Protein AF-A0A937VCV3-F1 (afdb_monomer_lite)

Radius of gyration: 31.79 Å; chains: 1; bounding box: 77×81×86 Å

Sequence (675 aa):
MLLLICLLQTALIYFHHFSPFERESNLRAVLWGARPAPRYWAVVVLDLCTGLLLALLVLGRWPQVPGVAPLARLAWTMPAWVVAALLAATAHHWLNEAIIRFPRYDLIAKRALLSLAVGAVAVAATLFALALAATANPGTAFTMWAKALPTLLVPALLLALAVFVLRALAFFLRLLPLVGDFGHAAASTLLLVWLLERYGRLLGQTAGGLVWPAGSGLQVLTIGVGALALLALGLAWRLPGAEKHADAVEPPPLVVGEPEAVAPVITITEAGASMTSGQVQVEVRRSPFTVVAKNSQGDVLWQLAENGLRQDILLQKIIAIPFLYTGNTMKFKWRAWSQPISPVTGIEVDGDALVVTLRNVTLRLSFHAPDILRLQVCHSSLIPRSSSLVFLAPADAHYLGFGQRFNKVDQRGEEIYCFVEEGGVGYAGLRPILKHVFGERGSFPNGEQCTGFPVPFCLISREHGPTTGLFWNTYQPSWVKLPPPATRNTEHKPCSMLHVPRFTFHVSGRARPPVSGRFTFHVSRLTVLDNHLDLYLCTGPTALAAIRQYTALTGRPNVPPPWVLLPWKTRTGPVTEDDVREDMQKFRELQIPLAHVGVEHWQEIRGSYEFSPRWYPHIDDVVAQARANGYRITIWHFPYMNAGAATHRQGVQRGYFLRNRLGLPYQQRIFHGIA

pLDDT: mean 81.31, std 17.09, range [20.48, 98.06]

Structure (mmCIF, N/CA/C/O backbone):
data_AF-A0A937VCV3-F1
#
_entry.id   AF-A0A937VCV3-F1
#
loop_
_atom_site.group_PDB
_atom_site.id
_atom_site.type_symbol
_atom_site.label_atom_id
_atom_site.label_alt_id
_atom_site.label_comp_id
_atom_site.label_asym_id
_atom_site.label_entity_id
_atom_site.label_seq_id
_atom_site.pdbx_PDB_ins_code
_atom_site.Cartn_x
_atom_site.Cartn_y
_atom_site.Cartn_z
_atom_site.occupancy
_atom_site.B_iso_or_equiv
_atom_site.auth_seq_id
_atom_site.auth_comp_id
_atom_site.auth_asym_id
_atom_site.auth_atom_id
_atom_site.pdbx_PDB_model_num
ATOM 1 N N . MET A 1 1 ? 21.046 29.595 -12.233 1.00 83.69 1 MET A N 1
ATOM 2 C CA . MET A 1 1 ? 20.775 28.469 -13.160 1.00 83.69 1 MET A CA 1
ATOM 3 C C . MET A 1 1 ? 20.783 27.114 -12.462 1.00 83.69 1 MET A C 1
ATOM 5 O O . MET A 1 1 ? 19.730 26.502 -12.420 1.00 83.69 1 MET A O 1
ATOM 9 N N . LEU A 1 2 ? 21.899 26.656 -11.876 1.00 87.06 2 LEU A N 1
ATOM 10 C CA . LEU A 1 2 ? 21.956 25.348 -11.199 1.00 87.06 2 LEU A CA 1
ATOM 11 C C . LEU A 1 2 ? 20.840 25.162 -10.151 1.00 87.06 2 LEU A C 1
ATOM 13 O O . LEU A 1 2 ? 20.125 24.172 -10.203 1.00 87.06 2 LEU A O 1
ATOM 17 N N . LEU A 1 3 ? 20.639 26.147 -9.264 1.00 89.25 3 LEU A N 1
ATOM 18 C CA . LEU A 1 3 ? 19.559 26.115 -8.268 1.00 89.25 3 LEU A CA 1
ATOM 19 C C . LEU A 1 3 ? 18.172 25.937 -8.907 1.00 89.25 3 LEU A C 1
ATOM 21 O O . LEU A 1 3 ? 17.387 25.121 -8.438 1.00 89.25 3 LEU A O 1
ATOM 25 N N . LEU A 1 4 ? 17.895 26.659 -10.000 1.00 91.06 4 LEU A N 1
ATOM 26 C CA . LEU A 1 4 ? 16.641 26.533 -10.745 1.00 91.06 4 LEU A CA 1
ATOM 27 C C . LEU A 1 4 ? 16.476 25.110 -11.292 1.00 91.06 4 LEU A C 1
ATOM 29 O O . LEU A 1 4 ? 15.433 24.511 -11.081 1.00 91.06 4 LEU A O 1
ATOM 33 N N . ILE A 1 5 ? 17.509 24.534 -11.916 1.00 91.69 5 ILE A N 1
ATOM 34 C CA . ILE A 1 5 ? 17.468 23.151 -12.425 1.00 91.69 5 ILE A CA 1
ATOM 35 C C . ILE A 1 5 ? 17.162 22.162 -11.293 1.00 91.69 5 ILE A C 1
ATOM 37 O O . ILE A 1 5 ? 16.299 21.305 -11.460 1.00 91.69 5 ILE A O 1
ATOM 41 N N . CYS A 1 6 ? 17.808 22.303 -10.131 1.00 91.62 6 CYS A N 1
ATOM 42 C CA . CYS A 1 6 ? 17.544 21.446 -8.974 1.00 91.62 6 CYS A CA 1
ATOM 43 C C . CYS A 1 6 ? 16.093 21.575 -8.480 1.00 91.62 6 CYS A C 1
ATOM 45 O O . CYS A 1 6 ? 15.458 20.565 -8.178 1.00 91.62 6 CYS A O 1
ATOM 47 N N . LEU A 1 7 ? 15.539 22.792 -8.435 1.00 92.06 7 LEU A N 1
ATOM 48 C CA . LEU A 1 7 ? 14.139 23.028 -8.061 1.00 92.06 7 LEU A CA 1
ATOM 49 C C . LEU A 1 7 ? 13.162 22.412 -9.073 1.00 92.06 7 LEU A C 1
ATOM 51 O O . LEU A 1 7 ? 12.222 21.726 -8.674 1.00 92.06 7 LEU A O 1
ATOM 55 N N . LEU A 1 8 ? 13.403 22.592 -10.374 1.00 92.81 8 LEU A N 1
ATOM 56 C CA . LEU A 1 8 ? 12.559 22.024 -11.431 1.00 92.81 8 LEU A CA 1
ATOM 57 C C . LEU A 1 8 ? 12.625 20.492 -11.434 1.00 92.81 8 LEU A C 1
ATOM 59 O O . LEU A 1 8 ? 11.592 19.832 -11.512 1.00 92.81 8 LEU A O 1
ATOM 63 N N . GLN A 1 9 ? 13.812 19.907 -11.255 1.00 90.12 9 GLN A N 1
ATOM 64 C CA . GLN A 1 9 ? 13.948 18.463 -11.064 1.00 90.12 9 GLN A CA 1
ATOM 65 C C . GLN A 1 9 ? 13.219 17.978 -9.810 1.00 90.12 9 GLN A C 1
ATOM 67 O O . GLN A 1 9 ? 12.584 16.932 -9.861 1.00 90.12 9 GLN A O 1
ATOM 72 N N . THR A 1 10 ? 13.243 18.741 -8.714 1.00 90.94 10 THR A N 1
ATOM 73 C CA . THR A 1 10 ? 12.471 18.417 -7.501 1.00 90.94 10 THR A CA 1
ATOM 74 C C . THR A 1 10 ? 10.971 18.376 -7.790 1.00 90.94 10 THR A C 1
ATOM 76 O O . THR A 1 10 ? 10.288 17.438 -7.382 1.00 90.94 10 THR A O 1
ATOM 79 N N . ALA A 1 11 ? 10.459 19.335 -8.564 1.00 90.94 11 ALA A N 1
ATOM 80 C CA . ALA A 1 11 ? 9.071 19.314 -9.018 1.00 90.94 11 ALA A CA 1
ATOM 81 C C . ALA A 1 11 ? 8.780 18.106 -9.929 1.00 90.94 11 ALA A C 1
ATOM 83 O O . ALA A 1 11 ? 7.760 17.438 -9.773 1.00 90.94 11 ALA A O 1
ATOM 84 N N . LEU A 1 12 ? 9.693 17.754 -10.836 1.00 89.50 12 LEU A N 1
ATOM 85 C CA . LEU A 1 12 ? 9.552 16.565 -11.684 1.00 89.50 12 LEU A CA 1
ATOM 86 C C . LEU A 1 12 ? 9.601 15.256 -10.880 1.00 89.50 12 LEU A C 1
ATOM 88 O O . LEU A 1 12 ? 8.904 14.308 -11.241 1.00 89.50 12 LEU A O 1
ATOM 92 N N . ILE A 1 13 ? 10.357 15.199 -9.773 1.00 86.06 13 ILE A N 1
ATOM 93 C CA . ILE A 1 13 ? 10.307 14.077 -8.821 1.00 86.06 13 ILE A CA 1
ATOM 94 C C . ILE A 1 13 ? 8.895 13.941 -8.244 1.00 86.06 13 ILE A C 1
ATOM 96 O O . ILE A 1 13 ? 8.406 12.826 -8.107 1.00 86.06 13 ILE A O 1
ATOM 100 N N . TYR A 1 14 ? 8.214 15.043 -7.937 1.00 85.69 14 TYR A N 1
ATOM 101 C CA . TYR A 1 14 ? 6.842 14.998 -7.432 1.00 85.69 14 TYR A CA 1
ATOM 102 C C . TYR A 1 14 ? 5.837 14.473 -8.474 1.00 85.69 14 TYR A C 1
ATOM 104 O O . TYR A 1 14 ? 4.947 13.696 -8.126 1.00 85.69 14 TYR A O 1
ATOM 112 N N . PHE A 1 15 ? 5.975 14.863 -9.746 1.00 86.19 15 PHE A N 1
ATOM 113 C CA . PHE A 1 15 ? 5.037 14.466 -10.805 1.00 86.19 15 PHE A CA 1
ATOM 114 C C . PHE A 1 15 ? 5.263 13.050 -11.356 1.00 86.19 15 PHE A C 1
ATOM 116 O O . PHE A 1 15 ? 4.289 12.360 -11.649 1.00 86.19 15 PHE A O 1
ATOM 123 N N . HIS A 1 16 ? 6.521 12.621 -11.498 1.00 77.94 16 HIS A N 1
ATOM 124 C CA . HIS A 1 16 ? 6.907 11.349 -12.131 1.00 77.94 16 HIS A CA 1
ATOM 125 C C . HIS A 1 16 ? 7.548 10.337 -11.167 1.00 77.94 16 HIS A C 1
ATOM 127 O O . HIS A 1 16 ? 8.253 9.447 -11.639 1.00 77.94 16 HIS A O 1
ATOM 133 N N . HIS A 1 17 ? 7.508 10.588 -9.848 1.00 68.38 17 HIS A N 1
ATOM 134 C CA . HIS A 1 17 ? 8.272 9.876 -8.799 1.00 68.38 17 HIS A CA 1
ATOM 135 C C . HIS A 1 17 ? 9.785 9.673 -9.087 1.00 68.38 17 HIS A C 1
ATOM 137 O O . HIS A 1 17 ? 10.499 9.042 -8.298 1.00 68.38 17 HIS A O 1
ATOM 143 N N . PHE A 1 18 ? 10.287 10.322 -10.147 1.00 62.19 18 PHE A N 1
ATOM 144 C CA . PHE A 1 18 ? 11.629 10.321 -10.727 1.00 62.19 18 PHE A CA 1
ATOM 145 C C . PHE A 1 18 ? 12.173 8.964 -11.168 1.00 62.19 18 PHE A C 1
ATOM 147 O O . PHE A 1 18 ? 13.339 8.658 -10.918 1.00 62.19 18 PHE A O 1
ATOM 154 N N . SER A 1 19 ? 11.363 8.156 -11.855 1.00 66.56 19 SER A N 1
ATOM 155 C CA . SER A 1 19 ? 11.876 6.967 -12.542 1.00 66.56 19 SER A CA 1
ATOM 156 C C . SER A 1 19 ? 11.832 7.135 -14.072 1.00 66.56 19 SER A C 1
ATOM 158 O O . SER A 1 19 ? 10.824 7.588 -14.621 1.00 66.56 19 SER A O 1
ATOM 160 N N . PRO A 1 20 ? 12.905 6.766 -14.806 1.00 67.88 20 PRO A N 1
ATOM 161 C CA . PRO A 1 20 ? 12.847 6.655 -16.266 1.00 67.88 20 PRO A CA 1
ATOM 162 C C . PRO A 1 20 ? 11.723 5.717 -16.728 1.00 67.88 20 PRO A C 1
ATOM 164 O O . PRO A 1 20 ? 11.082 5.970 -17.744 1.00 67.88 20 PRO A O 1
ATOM 167 N N . PHE A 1 21 ? 11.445 4.682 -15.928 1.00 73.25 21 PHE A N 1
ATOM 168 C CA . PHE A 1 21 ? 10.355 3.739 -16.150 1.00 73.25 21 PHE A CA 1
ATOM 169 C C . PHE A 1 21 ? 8.980 4.417 -16.177 1.00 73.25 21 PHE A C 1
ATOM 171 O O . PHE A 1 21 ? 8.196 4.132 -17.072 1.00 73.25 21 PHE A O 1
ATOM 178 N N . GLU A 1 22 ? 8.684 5.346 -15.265 1.00 76.31 22 GLU A N 1
ATOM 179 C CA . GLU A 1 22 ? 7.396 6.052 -15.263 1.00 76.31 22 GLU A CA 1
ATOM 180 C C . GLU A 1 22 ? 7.221 6.970 -16.470 1.00 76.31 22 GLU A C 1
ATOM 182 O O . GLU A 1 22 ? 6.125 7.070 -17.014 1.00 76.31 22 GLU A O 1
ATOM 187 N N . ARG A 1 23 ? 8.288 7.633 -16.926 1.00 79.31 23 ARG A N 1
ATOM 188 C CA . ARG A 1 23 ? 8.234 8.463 -18.142 1.00 79.31 23 ARG A CA 1
ATOM 189 C C . ARG A 1 23 ? 7.940 7.610 -19.372 1.00 79.31 23 ARG A C 1
ATOM 191 O O . ARG A 1 23 ? 7.057 7.944 -20.159 1.00 79.31 23 ARG A O 1
ATOM 198 N N . GLU A 1 24 ? 8.645 6.490 -19.493 1.00 79.44 24 GLU A N 1
ATOM 199 C CA . GLU A 1 24 ? 8.437 5.499 -20.546 1.00 79.44 24 GLU A CA 1
ATOM 200 C C . GLU A 1 24 ? 7.017 4.908 -20.494 1.00 79.44 24 GLU A C 1
ATOM 202 O O . GLU A 1 24 ? 6.327 4.856 -21.509 1.00 79.44 24 GLU A O 1
ATOM 207 N N . SER A 1 25 ? 6.561 4.520 -19.304 1.00 82.25 25 SER A N 1
ATOM 208 C CA . SER A 1 25 ? 5.217 4.001 -19.034 1.00 82.25 25 SER A CA 1
ATOM 209 C C . SER A 1 25 ? 4.126 4.990 -19.452 1.00 82.25 25 SER A C 1
ATOM 211 O O . SER A 1 25 ? 3.201 4.617 -20.176 1.00 82.25 25 SER A O 1
ATOM 213 N N . ASN A 1 26 ? 4.277 6.268 -19.092 1.00 87.88 26 ASN A N 1
ATOM 214 C CA . ASN A 1 26 ? 3.346 7.327 -19.477 1.00 87.88 26 ASN A CA 1
ATOM 215 C C . ASN A 1 26 ? 3.254 7.484 -20.999 1.00 87.88 26 ASN A C 1
ATOM 217 O O . ASN A 1 26 ? 2.156 7.576 -21.544 1.00 87.88 26 ASN A O 1
ATOM 221 N N . LEU A 1 27 ? 4.396 7.482 -21.694 1.00 87.38 27 LEU A N 1
ATOM 222 C CA . LEU A 1 27 ? 4.420 7.575 -23.153 1.00 87.38 27 LEU A CA 1
ATOM 223 C C . LEU A 1 27 ? 3.736 6.364 -23.801 1.00 87.38 27 LEU A C 1
ATOM 225 O O . LEU A 1 27 ? 2.904 6.530 -24.690 1.00 87.38 27 LEU A O 1
ATOM 229 N N . ARG A 1 28 ? 4.036 5.148 -23.328 1.00 86.94 28 ARG A N 1
ATOM 230 C CA . ARG A 1 28 ? 3.385 3.918 -23.806 1.00 86.94 28 ARG A CA 1
ATOM 231 C C . ARG A 1 28 ? 1.877 3.952 -23.588 1.00 86.94 28 ARG A C 1
ATOM 233 O O . ARG A 1 28 ? 1.137 3.593 -24.494 1.00 86.94 28 ARG A O 1
ATOM 240 N N . ALA A 1 29 ? 1.422 4.434 -22.434 1.00 89.12 29 ALA A N 1
ATOM 241 C CA . ALA A 1 29 ? 0.001 4.570 -22.147 1.00 89.12 29 ALA A CA 1
ATOM 242 C C . ALA A 1 29 ? -0.706 5.479 -23.163 1.00 89.12 29 ALA A C 1
ATOM 244 O O . ALA A 1 29 ? -1.755 5.101 -23.682 1.00 89.12 29 ALA A O 1
ATOM 245 N N . VAL A 1 30 ? -0.112 6.628 -23.504 1.00 91.12 30 VAL A N 1
ATOM 246 C CA . VAL A 1 30 ? -0.638 7.520 -24.553 1.00 91.12 30 VAL A CA 1
ATOM 247 C C . VAL A 1 30 ? -0.676 6.806 -25.908 1.00 91.12 30 VAL A C 1
ATOM 249 O O . VAL A 1 30 ? -1.696 6.852 -26.591 1.00 91.12 30 VAL A O 1
ATOM 252 N N . LEU A 1 31 ? 0.383 6.073 -26.269 1.00 90.56 31 LEU A N 1
ATOM 253 C CA . LEU A 1 31 ? 0.429 5.278 -27.506 1.00 90.56 31 LEU A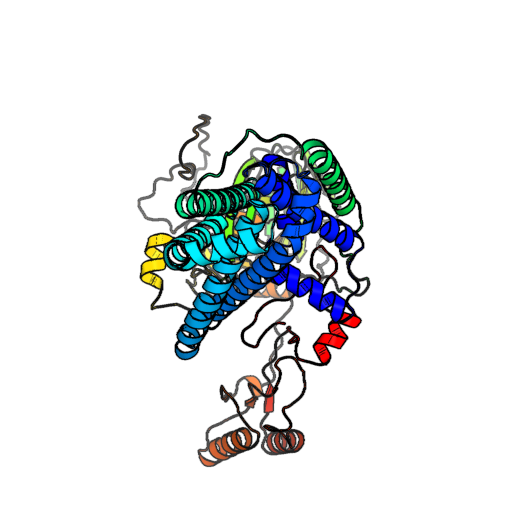 CA 1
ATOM 254 C C . LEU A 1 31 ? -0.616 4.148 -27.538 1.00 90.56 31 LEU A C 1
ATOM 256 O O . LEU A 1 31 ? -1.075 3.764 -28.610 1.00 90.56 31 LEU A O 1
ATOM 260 N N . TRP A 1 32 ? -1.022 3.626 -26.380 1.00 89.69 32 TRP A N 1
ATOM 261 C CA . TRP A 1 32 ? -2.109 2.648 -26.255 1.00 89.69 32 TRP A CA 1
ATOM 262 C C . TRP A 1 32 ? -3.511 3.274 -26.262 1.00 89.69 32 TRP A C 1
ATOM 264 O O . TRP A 1 32 ? -4.503 2.542 -26.248 1.00 89.69 32 TRP A O 1
ATOM 274 N N . GLY A 1 33 ? -3.609 4.604 -26.331 1.00 90.12 33 GLY A N 1
ATOM 275 C CA . GLY A 1 33 ? -4.869 5.342 -26.403 1.00 90.12 33 GLY A CA 1
ATOM 276 C C . GLY A 1 33 ? -5.358 5.904 -25.067 1.00 90.12 33 GLY A C 1
ATOM 277 O O . GLY A 1 33 ? -6.513 6.321 -24.983 1.00 90.12 33 GLY A O 1
ATOM 278 N N . ALA A 1 34 ? -4.518 5.934 -24.025 1.00 90.88 34 ALA A N 1
ATOM 279 C CA . ALA A 1 34 ? -4.855 6.622 -22.781 1.00 90.88 34 ALA A CA 1
ATOM 280 C C . ALA A 1 34 ? -5.044 8.123 -23.027 1.00 90.88 34 ALA A C 1
ATOM 282 O O . ALA A 1 34 ? -4.285 8.749 -23.770 1.00 90.88 34 ALA A O 1
ATOM 283 N N . ARG A 1 35 ? -6.017 8.720 -22.337 1.00 89.75 35 ARG A N 1
ATOM 284 C CA . ARG A 1 35 ? -6.255 10.166 -22.357 1.00 89.75 35 ARG A CA 1
ATOM 285 C C . ARG A 1 35 ? -5.651 10.793 -21.096 1.00 89.75 35 ARG A C 1
ATOM 287 O O . ARG A 1 35 ? -6.247 10.652 -20.029 1.00 89.75 35 ARG A O 1
ATOM 294 N N . PRO A 1 36 ? -4.472 11.438 -21.175 1.00 90.50 36 PRO A N 1
ATOM 295 C CA . PRO A 1 36 ? -3.857 12.057 -20.008 1.00 90.50 36 PRO A CA 1
ATOM 296 C C . PRO A 1 36 ? -4.673 13.256 -19.510 1.00 90.50 36 PRO A C 1
ATOM 298 O O . PRO A 1 36 ? -5.392 13.900 -20.276 1.00 90.50 36 PRO A O 1
ATOM 301 N N . ALA A 1 37 ? -4.502 13.610 -18.236 1.00 90.88 37 ALA A N 1
ATOM 302 C CA . ALA A 1 37 ? -5.049 14.850 -17.694 1.00 90.88 37 ALA A CA 1
ATOM 303 C C . ALA A 1 37 ? -4.358 16.075 -18.331 1.00 90.88 37 ALA A C 1
ATOM 305 O O . ALA A 1 37 ? -3.174 15.987 -18.671 1.00 90.88 37 ALA A O 1
ATOM 306 N N . PRO A 1 38 ? -5.014 17.249 -18.420 1.00 91.81 38 PRO A N 1
ATOM 307 C CA . PRO A 1 38 ? -4.425 18.448 -19.027 1.00 91.81 38 PRO A CA 1
ATOM 308 C C . PRO A 1 38 ? -3.046 18.821 -18.468 1.00 91.81 38 PRO A C 1
ATOM 310 O O . PRO A 1 38 ? -2.154 19.223 -19.217 1.00 91.81 38 PRO A O 1
ATOM 313 N N . ARG A 1 39 ? -2.823 18.616 -17.162 1.00 93.50 39 ARG A N 1
ATOM 314 C CA . ARG A 1 39 ? -1.522 18.877 -16.526 1.00 93.50 39 ARG A CA 1
ATOM 315 C C . ARG A 1 39 ? -0.355 18.061 -17.083 1.00 93.50 39 ARG A C 1
ATOM 317 O O . ARG A 1 39 ? 0.781 18.502 -16.948 1.00 93.50 39 ARG A O 1
ATOM 324 N N . TYR A 1 40 ? -0.602 16.904 -17.699 1.00 92.69 40 TYR A N 1
ATOM 325 C CA . TYR A 1 40 ? 0.446 16.068 -18.291 1.00 92.69 40 TYR A CA 1
ATOM 326 C C . TYR A 1 40 ? 1.283 16.854 -19.302 1.00 92.69 40 TYR A C 1
ATOM 328 O O . TYR A 1 40 ? 2.508 16.828 -19.237 1.00 92.69 40 TYR A O 1
ATOM 336 N N . TRP A 1 41 ? 0.634 17.621 -20.178 1.00 92.88 41 TRP A N 1
ATOM 337 C CA . TRP A 1 41 ? 1.320 18.386 -21.219 1.00 92.88 41 TRP A CA 1
ATOM 338 C C . TRP A 1 41 ? 2.200 19.496 -20.643 1.00 92.88 41 TRP A C 1
ATOM 340 O O . TRP A 1 41 ? 3.327 19.684 -21.095 1.00 92.88 41 TRP A O 1
ATOM 350 N N . ALA A 1 42 ? 1.739 20.172 -19.587 1.00 94.06 42 ALA A N 1
ATOM 351 C CA . ALA A 1 42 ? 2.556 21.150 -18.872 1.00 94.06 42 ALA A CA 1
ATOM 352 C C . ALA A 1 42 ? 3.791 20.497 -18.226 1.00 94.06 42 ALA A C 1
ATOM 354 O O . ALA A 1 42 ? 4.886 21.055 -18.279 1.00 94.06 42 ALA A O 1
ATOM 355 N N . VAL A 1 43 ? 3.642 19.287 -17.677 1.00 92.81 43 VAL A N 1
ATOM 356 C CA . VAL A 1 43 ? 4.762 18.517 -17.115 1.00 92.81 43 VAL A CA 1
ATOM 357 C C . VAL A 1 43 ? 5.747 18.067 -18.204 1.00 92.81 43 VAL A C 1
ATOM 359 O O . VAL A 1 43 ? 6.954 18.128 -17.980 1.00 92.81 43 VAL A O 1
ATOM 362 N N . VAL A 1 44 ? 5.277 17.694 -19.399 1.00 91.81 44 VAL A N 1
ATOM 363 C CA . VAL A 1 44 ? 6.155 17.380 -20.544 1.00 91.81 44 VAL A CA 1
ATOM 364 C C . VAL A 1 44 ? 6.980 18.602 -20.954 1.00 91.81 44 VAL A C 1
ATOM 366 O O . VAL A 1 44 ? 8.197 18.499 -21.104 1.00 91.81 44 VAL A O 1
ATOM 369 N N . VAL A 1 45 ? 6.351 19.776 -21.078 1.00 93.75 45 VAL A N 1
ATOM 370 C CA . VAL A 1 45 ? 7.063 21.031 -21.382 1.00 93.75 45 VAL A CA 1
ATOM 371 C C . VAL A 1 45 ? 8.086 21.355 -20.290 1.00 93.75 45 VAL A C 1
ATOM 373 O O . VAL A 1 45 ? 9.218 21.728 -20.600 1.00 93.75 45 VAL A O 1
ATOM 376 N N . LEU A 1 46 ? 7.723 21.166 -19.018 1.00 93.75 46 LEU A N 1
ATOM 377 C CA . LEU A 1 46 ? 8.623 21.347 -17.880 1.00 93.75 46 LEU A CA 1
ATOM 378 C C . LEU A 1 46 ? 9.851 20.420 -17.958 1.00 93.75 46 LEU A C 1
ATOM 380 O O . LEU A 1 46 ? 10.969 20.882 -17.722 1.00 93.75 46 LEU A O 1
ATOM 384 N N . ASP A 1 47 ? 9.672 19.141 -18.306 1.00 89.88 47 ASP A N 1
ATOM 385 C CA . ASP A 1 47 ? 10.769 18.168 -18.447 1.00 89.88 47 ASP A CA 1
ATOM 386 C C . ASP A 1 47 ? 11.709 18.559 -19.601 1.00 89.88 47 ASP A C 1
ATOM 388 O O . ASP A 1 47 ? 12.927 18.627 -19.410 1.00 89.88 47 ASP A O 1
ATOM 392 N N . LEU A 1 48 ? 11.153 18.942 -20.759 1.00 89.56 48 LEU A N 1
ATOM 393 C CA . LEU A 1 48 ? 11.924 19.431 -21.911 1.00 89.56 48 LEU A CA 1
ATOM 394 C C . LEU A 1 48 ? 12.730 20.692 -21.575 1.00 89.56 48 LEU A C 1
ATOM 396 O O . LEU A 1 48 ? 13.930 20.753 -21.854 1.00 89.56 48 LEU A O 1
ATOM 400 N N . CYS A 1 49 ? 12.108 21.683 -20.929 1.00 92.12 49 CYS A N 1
ATOM 401 C CA . CYS A 1 49 ? 12.795 22.914 -20.534 1.00 92.12 49 CYS A CA 1
ATOM 402 C C . CYS A 1 49 ? 13.892 22.640 -19.500 1.00 92.12 49 CYS A C 1
ATOM 404 O O . CYS A 1 49 ? 14.974 23.220 -19.579 1.00 92.12 49 CYS A O 1
ATOM 406 N N . THR A 1 50 ? 13.649 21.733 -18.550 1.00 90.62 50 THR A N 1
ATOM 407 C CA . THR A 1 50 ? 14.646 21.349 -17.538 1.00 90.62 50 THR A CA 1
ATOM 408 C C . THR A 1 50 ? 15.854 20.669 -18.182 1.00 90.62 50 THR A C 1
ATOM 410 O O . THR A 1 50 ? 16.994 20.994 -17.840 1.00 90.62 50 THR A O 1
ATOM 413 N N . GLY A 1 51 ? 15.626 19.770 -19.146 1.00 85.44 51 GLY A N 1
ATOM 414 C CA . GLY A 1 51 ? 16.689 19.141 -19.933 1.00 85.44 51 GLY A CA 1
ATOM 415 C C . GLY A 1 51 ? 17.486 20.152 -20.760 1.00 85.44 51 GLY A C 1
ATOM 416 O O . GLY A 1 51 ? 18.717 20.113 -20.765 1.00 85.44 51 GLY A O 1
ATOM 417 N N . LEU A 1 52 ? 16.804 21.112 -21.389 1.00 85.00 52 LEU A N 1
ATOM 418 C CA . LEU A 1 52 ? 17.451 22.179 -22.149 1.00 85.00 52 LEU A CA 1
ATOM 419 C C . LEU A 1 52 ? 18.294 23.095 -21.249 1.00 85.00 52 LEU A C 1
ATOM 421 O O . LEU A 1 52 ? 19.436 23.388 -21.585 1.00 85.00 52 LEU A O 1
ATOM 425 N N . LEU A 1 53 ? 17.793 23.495 -20.076 1.00 87.25 53 LEU A N 1
ATOM 426 C CA . LEU A 1 53 ? 18.568 24.273 -19.098 1.00 87.25 53 LEU A CA 1
ATOM 427 C C . LEU A 1 53 ? 19.821 23.531 -18.633 1.00 87.25 53 LEU A C 1
ATOM 429 O O . LEU A 1 53 ? 20.868 24.153 -18.453 1.00 87.25 53 LEU A O 1
ATOM 433 N N . LEU A 1 54 ? 19.733 22.212 -18.452 1.00 84.25 54 LEU A N 1
ATOM 434 C CA . LEU A 1 54 ? 20.897 21.391 -18.144 1.00 84.25 54 LEU A CA 1
ATOM 435 C C . LEU A 1 54 ? 21.900 21.407 -19.305 1.00 84.25 54 LEU A C 1
ATOM 437 O O . LEU A 1 54 ? 23.075 21.667 -19.067 1.00 84.25 54 LEU A O 1
ATOM 441 N N . ALA A 1 55 ? 21.455 21.217 -20.548 1.00 78.50 55 ALA A N 1
ATOM 442 C CA . ALA A 1 55 ? 22.331 21.310 -21.718 1.00 78.50 55 ALA A CA 1
ATOM 443 C C . ALA A 1 55 ? 23.008 22.690 -21.822 1.00 78.50 55 ALA A C 1
ATOM 445 O O . ALA A 1 55 ? 24.214 22.774 -22.049 1.00 78.50 55 ALA A O 1
ATOM 446 N N . LEU A 1 56 ? 22.267 23.774 -21.572 1.00 80.06 56 LEU A N 1
ATOM 447 C CA . LEU A 1 56 ? 22.787 25.145 -21.569 1.00 80.06 56 LEU A CA 1
ATOM 448 C C . LEU A 1 56 ? 23.790 25.403 -20.443 1.00 80.06 56 LEU A C 1
ATOM 450 O O . LEU A 1 56 ? 24.803 26.062 -20.676 1.00 80.06 56 LEU A O 1
ATOM 454 N N . LEU A 1 57 ? 23.546 24.873 -19.241 1.00 81.31 57 LEU A N 1
ATOM 455 C CA . LEU A 1 57 ? 24.502 24.929 -18.132 1.00 81.31 57 LEU A CA 1
ATOM 456 C C . LEU A 1 57 ? 25.820 24.272 -18.517 1.00 81.31 57 LEU A C 1
ATOM 458 O O . LEU A 1 57 ? 26.883 24.812 -18.223 1.00 81.31 57 LEU A O 1
ATOM 462 N N . VAL A 1 58 ? 25.737 23.122 -19.167 1.00 76.69 58 VAL A N 1
ATOM 463 C CA . VAL A 1 58 ? 26.908 22.348 -19.544 1.00 76.69 58 VAL A CA 1
ATOM 464 C C . VAL A 1 58 ? 27.663 23.050 -20.694 1.00 76.69 58 VAL A C 1
ATOM 466 O O . VAL A 1 58 ? 28.864 23.284 -20.575 1.00 76.69 58 VAL A O 1
ATOM 469 N N . LEU A 1 59 ? 26.971 23.510 -21.743 1.00 74.56 59 LEU A N 1
ATOM 470 C CA . LEU A 1 59 ? 27.575 24.282 -22.843 1.00 74.56 59 LEU A CA 1
ATOM 471 C C . LEU A 1 59 ? 28.189 25.609 -22.382 1.00 74.56 59 LEU A C 1
ATOM 473 O O . LEU A 1 59 ? 29.252 25.999 -22.861 1.00 74.56 59 LEU A O 1
ATOM 477 N N . GLY A 1 60 ? 27.543 26.300 -21.441 1.00 73.19 60 GLY A N 1
ATOM 478 C CA . GLY A 1 60 ? 28.018 27.572 -20.896 1.00 73.19 60 GLY A CA 1
ATOM 479 C C . GLY A 1 60 ? 29.288 27.455 -20.054 1.00 73.19 60 GLY A C 1
ATOM 480 O O . GLY A 1 60 ? 29.906 28.476 -19.754 1.00 73.19 60 GLY A O 1
ATOM 481 N N . ARG A 1 61 ? 29.678 26.234 -19.676 1.00 72.94 61 ARG A N 1
ATOM 482 C CA . ARG A 1 61 ? 30.917 25.962 -18.948 1.00 72.94 61 ARG A CA 1
ATOM 483 C C . ARG A 1 61 ? 32.065 25.532 -19.850 1.00 72.94 61 ARG A C 1
ATOM 485 O O . ARG A 1 61 ? 33.170 25.475 -19.342 1.00 72.94 61 ARG A O 1
ATOM 492 N N . TRP A 1 62 ? 31.845 25.262 -21.137 1.00 71.81 62 TRP A N 1
ATOM 493 C CA . TRP A 1 62 ? 32.862 24.714 -22.042 1.00 71.81 62 TRP A CA 1
ATOM 494 C C . TRP A 1 62 ? 33.615 25.758 -22.887 1.00 71.81 62 TRP A C 1
ATOM 496 O O . TRP A 1 62 ? 33.142 26.889 -23.031 1.00 71.81 62 TRP A O 1
ATOM 506 N N . PRO A 1 63 ? 34.777 25.377 -23.468 1.00 65.44 63 PRO A N 1
ATOM 507 C CA . PRO A 1 63 ? 35.577 26.212 -24.366 1.00 65.44 63 PRO A CA 1
ATOM 508 C C . PRO A 1 63 ? 34.731 26.918 -25.425 1.00 65.44 63 PRO A C 1
ATOM 510 O O . PRO A 1 63 ? 33.844 26.314 -26.033 1.00 65.44 63 PRO A O 1
ATOM 513 N N . GLN A 1 64 ? 34.985 28.206 -25.653 1.00 65.69 64 GLN A N 1
ATOM 514 C CA . GLN A 1 64 ? 34.364 28.913 -26.774 1.00 65.69 64 GLN A CA 1
ATOM 515 C C . GLN A 1 64 ? 35.110 28.552 -28.051 1.00 65.69 64 GLN A C 1
ATOM 517 O O . GLN A 1 64 ? 36.336 28.457 -28.056 1.00 65.69 64 GLN A O 1
ATOM 522 N N . VAL A 1 65 ? 34.359 28.391 -29.135 1.00 67.75 65 VAL A N 1
ATOM 523 C CA . VAL A 1 65 ? 34.935 28.293 -30.472 1.00 67.75 65 VAL A CA 1
ATOM 524 C C . VAL A 1 65 ? 34.944 29.708 -31.049 1.00 67.75 65 VAL A C 1
ATOM 526 O O . VAL A 1 65 ? 33.865 30.302 -31.156 1.00 67.75 65 VAL A O 1
ATOM 529 N N . PRO A 1 66 ? 36.116 30.281 -31.378 1.00 68.06 66 PRO A N 1
ATOM 530 C CA . PRO A 1 66 ? 36.189 31.617 -31.958 1.00 68.06 66 PRO A CA 1
ATOM 531 C C . PRO A 1 66 ? 35.274 31.736 -33.184 1.00 68.06 66 PRO A C 1
ATOM 533 O O . PRO A 1 66 ? 35.274 30.863 -34.048 1.00 68.06 66 PRO A O 1
ATOM 536 N N . GLY A 1 67 ? 34.468 32.798 -33.241 1.00 68.81 67 GLY A N 1
ATOM 537 C CA . GLY A 1 67 ? 33.585 33.080 -34.379 1.00 68.81 67 GLY A CA 1
ATOM 538 C C . GLY A 1 67 ? 32.274 32.285 -34.441 1.00 68.81 67 GLY A C 1
ATOM 539 O O . GLY A 1 67 ? 31.485 32.525 -35.350 1.00 68.81 67 GLY A O 1
ATOM 540 N N . VAL A 1 68 ? 31.983 31.385 -33.490 1.00 71.56 68 VAL A N 1
ATOM 541 C CA . VAL A 1 68 ? 30.731 30.605 -33.495 1.00 71.56 68 VAL A CA 1
ATOM 542 C C . VAL A 1 68 ? 29.805 31.040 -32.364 1.00 71.56 68 VAL A C 1
ATOM 544 O O . VAL A 1 68 ? 30.118 30.895 -31.180 1.00 71.56 68 VAL A O 1
ATOM 547 N N . ALA A 1 69 ? 28.613 31.514 -32.727 1.00 72.81 69 ALA A N 1
ATOM 548 C CA . ALA A 1 69 ? 27.592 31.883 -31.756 1.00 72.81 69 ALA A CA 1
ATOM 549 C C . ALA A 1 69 ? 27.185 30.674 -30.880 1.00 72.81 69 ALA A C 1
ATOM 551 O O . ALA A 1 69 ? 26.999 29.568 -31.397 1.00 72.81 69 ALA A O 1
ATOM 552 N N . PRO A 1 70 ? 26.961 30.854 -29.565 1.00 70.81 70 PRO A N 1
ATOM 553 C CA . PRO A 1 70 ? 26.555 29.769 -28.669 1.00 70.81 70 PRO A CA 1
ATOM 554 C C . PRO A 1 70 ? 25.301 28.994 -29.110 1.00 70.81 70 PRO A C 1
ATOM 556 O O . PRO A 1 70 ? 25.219 27.790 -28.885 1.00 70.81 70 PRO A O 1
ATOM 559 N N . LEU A 1 71 ? 24.348 29.657 -29.776 1.00 71.69 71 LEU A N 1
ATOM 560 C CA . LEU A 1 71 ? 23.133 29.021 -30.296 1.00 71.69 71 LEU A CA 1
ATOM 561 C C . LEU A 1 71 ? 23.428 28.046 -31.447 1.00 71.69 71 LEU A C 1
ATOM 563 O O . LEU A 1 71 ? 22.893 26.940 -31.464 1.00 71.69 71 LEU A O 1
ATOM 567 N N . ALA A 1 72 ? 24.321 28.421 -32.369 1.00 76.06 72 ALA A N 1
ATOM 568 C CA . ALA A 1 72 ? 24.769 27.537 -33.445 1.00 76.06 72 ALA A CA 1
ATOM 569 C C . ALA A 1 72 ? 25.497 26.308 -32.875 1.00 76.06 72 ALA A C 1
ATOM 571 O O . ALA A 1 72 ? 25.297 25.188 -33.346 1.00 76.06 72 ALA A O 1
ATOM 572 N N . ARG A 1 73 ? 26.253 26.505 -31.781 1.00 74.81 73 ARG A N 1
ATOM 573 C CA . ARG A 1 73 ? 26.925 25.411 -31.068 1.00 74.81 73 ARG A CA 1
ATOM 574 C C . ARG A 1 73 ? 25.972 24.444 -30.379 1.00 74.81 73 ARG A C 1
ATOM 576 O O . ARG A 1 73 ? 26.253 23.252 -30.297 1.00 74.81 73 ARG A O 1
ATOM 583 N N . LEU A 1 74 ? 24.851 24.931 -29.863 1.00 74.62 74 LEU A N 1
ATOM 584 C CA . LEU A 1 74 ? 23.798 24.053 -29.365 1.00 74.62 74 LEU A CA 1
ATOM 585 C C . LEU A 1 74 ? 23.194 23.271 -30.541 1.00 74.62 74 LEU A C 1
ATOM 587 O O . LEU A 1 74 ? 23.193 22.044 -30.522 1.00 74.62 74 LEU A O 1
ATOM 591 N N . ALA A 1 75 ? 22.763 23.962 -31.598 1.00 78.44 75 ALA A N 1
ATOM 592 C CA . ALA A 1 75 ? 22.050 23.358 -32.723 1.00 78.44 75 ALA A CA 1
ATOM 593 C C . ALA A 1 75 ? 22.798 22.177 -33.374 1.00 78.44 75 ALA A C 1
ATOM 595 O O . ALA A 1 75 ? 22.190 21.132 -33.600 1.00 78.44 75 ALA A O 1
ATOM 596 N N . TRP A 1 76 ? 24.110 22.286 -33.614 1.00 79.62 76 TRP A N 1
ATOM 597 C CA . TRP A 1 76 ? 24.866 21.212 -34.278 1.00 79.62 76 TRP A CA 1
ATOM 598 C C . TRP A 1 76 ? 25.293 20.049 -33.364 1.00 79.62 76 TRP A C 1
ATOM 600 O O . TRP A 1 76 ? 25.674 18.989 -33.853 1.00 79.62 76 TRP A O 1
ATOM 610 N N . THR A 1 77 ? 25.225 20.212 -32.037 1.00 78.31 77 THR A N 1
ATOM 611 C CA . THR A 1 77 ? 25.664 19.199 -31.060 1.00 78.31 77 THR A CA 1
ATOM 612 C C . THR A 1 77 ? 24.473 18.422 -30.533 1.00 78.31 77 THR A C 1
ATOM 614 O O . THR A 1 77 ? 24.629 17.279 -30.106 1.00 78.31 77 THR A O 1
ATOM 617 N N . MET A 1 78 ? 23.273 19.008 -30.608 1.00 80.00 78 MET A N 1
ATOM 618 C CA . MET A 1 78 ? 22.021 18.384 -30.194 1.00 80.00 78 MET A CA 1
ATOM 619 C C . MET A 1 78 ? 21.807 16.983 -30.789 1.00 80.00 78 MET A C 1
ATOM 621 O O . MET A 1 78 ? 21.490 16.093 -30.005 1.00 80.00 78 MET A O 1
ATOM 625 N N . PRO A 1 79 ? 22.033 16.706 -32.092 1.00 85.50 79 PRO A N 1
ATOM 626 C CA . PRO A 1 79 ? 21.871 15.349 -32.623 1.00 85.50 79 PRO A CA 1
ATOM 627 C C . PRO A 1 79 ? 22.775 14.320 -31.930 1.00 85.50 79 PRO A C 1
ATOM 629 O O . PRO A 1 79 ? 22.307 13.256 -31.525 1.00 85.50 79 PRO A O 1
ATOM 632 N N . ALA A 1 80 ? 24.052 14.654 -31.717 1.00 84.19 80 ALA A N 1
ATOM 633 C CA . ALA A 1 80 ? 24.998 13.777 -31.026 1.00 84.19 80 ALA A CA 1
ATOM 634 C C . ALA A 1 80 ? 24.613 13.572 -29.550 1.00 84.19 80 ALA A C 1
ATOM 636 O O . ALA A 1 80 ? 24.696 12.456 -29.039 1.00 84.19 80 ALA A O 1
ATOM 637 N N . TRP A 1 81 ? 24.121 14.621 -28.884 1.00 81.94 81 TRP A N 1
ATOM 638 C CA . TRP A 1 81 ? 23.581 14.532 -27.526 1.00 81.94 81 TRP A CA 1
ATOM 639 C C . TRP A 1 81 ? 22.338 13.654 -27.433 1.00 81.94 81 TRP A C 1
ATOM 641 O O . TRP A 1 81 ? 22.233 12.861 -26.500 1.00 81.94 81 TRP A O 1
ATOM 651 N N . VAL A 1 82 ? 21.416 13.764 -28.390 1.00 83.75 82 VAL A N 1
ATOM 652 C CA . VAL A 1 82 ? 20.216 12.921 -28.455 1.00 83.75 82 VAL A CA 1
ATOM 653 C C . VAL A 1 82 ? 20.619 11.457 -28.603 1.00 83.75 82 VAL A C 1
ATOM 655 O O . VAL A 1 82 ? 20.147 10.621 -27.835 1.00 83.75 82 VAL A O 1
ATOM 658 N N . VAL A 1 83 ? 21.546 11.144 -29.511 1.00 86.81 83 VAL A N 1
ATOM 659 C CA . VAL A 1 83 ? 22.056 9.774 -29.687 1.00 86.81 83 VAL A CA 1
ATOM 660 C C . VAL A 1 83 ? 22.726 9.264 -28.408 1.00 86.81 83 VAL A C 1
ATOM 662 O O . VAL A 1 83 ? 22.390 8.179 -27.932 1.00 86.81 83 VAL A O 1
ATOM 665 N N . ALA A 1 84 ? 23.621 10.050 -27.803 1.00 86.06 84 ALA A N 1
ATOM 666 C CA . ALA A 1 84 ? 24.288 9.680 -26.556 1.00 86.06 84 ALA A CA 1
ATOM 667 C C . ALA A 1 84 ? 23.285 9.444 -25.411 1.00 86.06 84 ALA A C 1
ATOM 669 O O . ALA A 1 84 ? 23.406 8.466 -24.671 1.00 86.06 84 ALA A O 1
ATOM 670 N N . ALA A 1 85 ? 22.262 10.294 -25.293 1.00 83.00 85 ALA A N 1
ATOM 671 C CA . ALA A 1 85 ? 21.214 10.169 -24.286 1.00 83.00 85 ALA A CA 1
ATOM 672 C C . ALA A 1 85 ? 20.343 8.922 -24.500 1.00 83.00 85 ALA A C 1
ATOM 674 O O . ALA A 1 85 ? 20.052 8.219 -23.532 1.00 83.00 85 ALA A O 1
ATOM 675 N N . LEU A 1 86 ? 19.965 8.610 -25.744 1.00 85.19 86 LEU A N 1
ATOM 676 C CA . LEU A 1 86 ? 19.194 7.406 -26.081 1.00 85.19 86 LEU A CA 1
ATOM 677 C C . LEU A 1 86 ? 19.982 6.125 -25.778 1.00 85.19 86 LEU A C 1
ATOM 679 O O . LEU A 1 86 ? 19.440 5.185 -25.190 1.00 85.19 86 LEU A O 1
ATOM 683 N N . LEU A 1 87 ? 21.276 6.099 -26.108 1.00 86.94 87 LEU A N 1
ATOM 684 C CA . LEU A 1 87 ? 22.164 4.981 -25.783 1.00 86.94 87 LEU A CA 1
ATOM 685 C C . LEU A 1 87 ? 22.337 4.820 -24.269 1.00 86.94 87 LEU A C 1
ATOM 687 O O . LEU A 1 87 ? 22.214 3.712 -23.750 1.00 86.94 87 LEU A O 1
ATOM 691 N N . ALA A 1 88 ? 22.553 5.921 -23.545 1.00 83.38 88 ALA A N 1
ATOM 692 C CA . ALA A 1 88 ? 22.664 5.902 -22.089 1.00 83.38 88 ALA A CA 1
ATOM 693 C C . ALA A 1 88 ? 21.362 5.431 -21.419 1.00 83.38 88 ALA A C 1
ATOM 695 O O . ALA A 1 88 ? 21.406 4.630 -20.484 1.00 83.38 88 ALA A O 1
ATOM 696 N N . ALA A 1 89 ? 20.203 5.877 -21.912 1.00 79.88 89 ALA A N 1
ATOM 697 C CA . ALA A 1 89 ? 18.898 5.425 -21.437 1.00 79.88 89 ALA A CA 1
ATOM 698 C C . ALA A 1 89 ? 18.696 3.922 -21.685 1.00 79.88 89 ALA A C 1
ATOM 700 O O . ALA A 1 89 ? 18.226 3.211 -20.797 1.00 79.88 89 ALA A O 1
ATOM 701 N N . THR A 1 90 ? 19.117 3.427 -22.851 1.00 80.94 90 THR A N 1
ATOM 702 C CA . THR A 1 90 ? 19.049 2.001 -23.204 1.00 80.94 90 THR A CA 1
ATOM 703 C C . THR A 1 90 ? 19.948 1.158 -22.299 1.00 80.94 90 THR A C 1
ATOM 705 O O . THR A 1 90 ? 19.482 0.181 -21.713 1.00 80.94 90 THR A O 1
ATOM 708 N N . ALA A 1 91 ? 21.207 1.569 -22.102 1.00 81.81 91 ALA A N 1
ATOM 709 C CA . ALA A 1 91 ? 22.136 0.902 -21.189 1.00 81.81 91 ALA A CA 1
ATOM 710 C C . ALA A 1 91 ? 21.589 0.867 -19.753 1.00 81.81 91 ALA A C 1
ATOM 712 O O . ALA A 1 91 ? 21.620 -0.174 -19.101 1.00 81.81 91 ALA A O 1
ATOM 713 N N . HIS A 1 92 ? 21.027 1.982 -19.278 1.00 76.69 92 HIS A N 1
ATOM 714 C CA . HIS A 1 92 ? 20.402 2.070 -17.959 1.00 76.69 92 HIS A CA 1
ATOM 715 C C . HIS A 1 92 ? 19.192 1.128 -17.842 1.00 76.69 92 HIS A C 1
ATOM 717 O O . HIS A 1 92 ? 19.050 0.425 -16.841 1.00 76.69 92 HIS A O 1
ATOM 723 N N . HIS A 1 93 ? 18.326 1.082 -18.859 1.00 74.50 93 HIS A N 1
ATOM 724 C CA . HIS A 1 93 ? 17.169 0.188 -18.880 1.00 74.50 93 HIS A CA 1
ATOM 725 C C . HIS A 1 93 ? 17.600 -1.283 -18.829 1.00 74.50 93 HIS A C 1
ATOM 727 O O . HIS A 1 93 ? 17.031 -2.051 -18.054 1.00 74.50 93 HIS A O 1
ATOM 733 N N . TRP A 1 94 ? 18.601 -1.677 -19.619 1.00 76.12 94 TRP A N 1
ATOM 734 C CA . TRP A 1 94 ? 19.115 -3.051 -19.656 1.00 76.12 94 TRP A CA 1
ATOM 735 C C . TRP A 1 94 ? 19.821 -3.453 -18.369 1.00 76.12 94 TRP A C 1
ATOM 737 O O . TRP A 1 94 ? 19.609 -4.569 -17.895 1.00 76.12 94 TRP A O 1
ATOM 747 N N . LEU A 1 95 ? 20.580 -2.539 -17.765 1.00 72.81 95 LEU A N 1
ATOM 748 C CA . LEU A 1 95 ? 21.223 -2.773 -16.479 1.00 72.81 95 LEU A CA 1
ATOM 749 C C . LEU A 1 95 ? 20.179 -2.972 -15.374 1.00 72.81 95 LEU A C 1
ATOM 751 O O . LEU A 1 95 ? 20.263 -3.940 -14.620 1.00 72.81 95 LEU A O 1
ATOM 755 N N . ASN A 1 96 ? 19.146 -2.126 -15.331 1.00 69.38 96 ASN A N 1
ATOM 756 C CA . ASN A 1 96 ? 18.034 -2.302 -14.397 1.00 69.38 96 ASN A CA 1
ATOM 757 C C . ASN A 1 96 ? 17.296 -3.623 -14.655 1.00 69.38 96 ASN A C 1
ATOM 759 O O . ASN A 1 96 ? 17.052 -4.377 -13.723 1.00 69.38 96 ASN A O 1
ATOM 763 N N . GLU A 1 97 ? 16.989 -3.954 -15.911 1.00 66.56 97 GLU A N 1
ATOM 764 C CA . GLU A 1 97 ? 16.379 -5.240 -16.280 1.00 66.56 97 GLU A CA 1
ATOM 765 C C . GLU A 1 97 ? 17.243 -6.456 -15.906 1.00 66.56 97 GLU A C 1
ATOM 767 O O . GLU A 1 97 ? 16.698 -7.519 -15.608 1.00 66.56 97 GLU A O 1
ATOM 772 N N . ALA A 1 98 ? 18.573 -6.341 -15.944 1.00 66.25 98 ALA A N 1
ATOM 773 C CA . ALA A 1 98 ? 19.483 -7.402 -15.519 1.00 66.25 98 ALA A CA 1
ATOM 774 C C . ALA A 1 98 ? 19.421 -7.610 -14.001 1.00 66.25 98 ALA A C 1
ATOM 776 O O . ALA A 1 98 ? 19.327 -8.746 -13.546 1.00 66.25 98 ALA A O 1
ATOM 777 N N . ILE A 1 99 ? 19.413 -6.517 -13.232 1.00 61.44 99 ILE A N 1
ATOM 778 C CA . ILE A 1 99 ? 19.313 -6.541 -11.765 1.00 61.44 99 ILE A CA 1
ATOM 779 C C . ILE A 1 99 ? 17.944 -7.082 -11.320 1.00 61.44 99 ILE A C 1
ATOM 781 O O . ILE A 1 99 ? 17.869 -7.883 -10.393 1.00 61.44 99 ILE A O 1
ATOM 785 N N . ILE A 1 100 ? 16.865 -6.691 -12.008 1.00 54.94 100 ILE A N 1
ATOM 786 C CA . ILE A 1 100 ? 15.483 -7.033 -11.636 1.00 54.94 100 ILE A CA 1
ATOM 787 C C . ILE A 1 100 ? 15.156 -8.522 -11.861 1.00 54.94 100 ILE A C 1
ATOM 789 O O . ILE A 1 100 ? 14.341 -9.075 -11.132 1.00 54.94 100 ILE A O 1
ATOM 793 N N . ARG A 1 101 ? 15.788 -9.212 -12.823 1.00 55.91 101 ARG A N 1
ATOM 794 C CA . ARG A 1 101 ? 15.496 -10.632 -13.146 1.00 55.91 101 ARG A CA 1
ATOM 795 C C . ARG A 1 101 ? 16.249 -11.657 -12.289 1.00 55.91 101 ARG A C 1
ATOM 797 O O . ARG A 1 101 ? 16.399 -12.818 -12.684 1.00 55.91 101 ARG A O 1
ATOM 804 N N . PHE A 1 102 ? 16.715 -11.247 -11.115 1.00 47.00 102 PHE A N 1
ATOM 805 C CA . PHE A 1 102 ? 17.236 -12.157 -10.101 1.00 47.00 102 PHE A CA 1
ATOM 806 C C . PHE A 1 102 ? 16.151 -13.195 -9.731 1.00 47.00 102 PHE A C 1
ATOM 808 O O . PHE A 1 102 ? 15.022 -12.785 -9.461 1.00 47.00 102 PHE A O 1
ATOM 815 N N . PRO A 1 103 ? 16.424 -14.520 -9.750 1.00 49.94 103 PRO A N 1
ATOM 816 C CA . PRO A 1 103 ? 17.736 -15.170 -9.685 1.00 49.94 103 PRO A CA 1
ATOM 817 C C . PRO A 1 103 ? 18.183 -15.877 -10.986 1.00 49.94 103 PRO A C 1
ATOM 819 O O . PRO A 1 103 ? 18.910 -16.864 -10.923 1.00 49.94 103 PRO A O 1
ATOM 822 N N . ARG A 1 104 ? 17.786 -15.431 -12.190 1.00 59.69 104 ARG A N 1
ATOM 823 C CA . ARG A 1 104 ? 18.307 -16.022 -13.447 1.00 59.69 104 ARG A CA 1
ATOM 824 C C . ARG A 1 104 ? 19.751 -15.583 -13.726 1.00 59.69 104 ARG A C 1
ATOM 826 O O . ARG A 1 104 ? 19.996 -14.728 -14.578 1.00 59.69 104 ARG A O 1
ATOM 833 N N . TYR A 1 105 ? 20.704 -16.143 -12.979 1.00 65.94 105 TYR A N 1
ATOM 834 C CA . TYR A 1 105 ? 22.125 -15.768 -13.003 1.00 65.94 105 TYR A CA 1
ATOM 835 C C . TYR A 1 105 ? 22.764 -15.854 -14.400 1.00 65.94 105 TYR A C 1
ATOM 837 O O . TYR A 1 105 ? 23.602 -15.020 -14.748 1.00 65.94 105 TYR A O 1
ATOM 845 N N . ASP A 1 106 ? 22.312 -16.797 -15.230 1.00 69.56 106 ASP A N 1
ATOM 846 C CA . ASP A 1 106 ? 22.723 -16.976 -16.628 1.00 69.56 106 ASP A CA 1
ATOM 847 C C . ASP A 1 106 ? 22.400 -15.754 -17.507 1.00 69.56 106 ASP A C 1
ATOM 849 O O . ASP A 1 106 ? 23.190 -15.363 -18.374 1.00 69.56 106 ASP A O 1
ATOM 853 N N . LEU A 1 107 ? 21.252 -15.114 -17.265 1.00 67.38 107 LEU A N 1
ATOM 854 C CA . LEU A 1 107 ? 20.851 -13.892 -17.959 1.00 67.38 107 LEU A CA 1
ATOM 855 C C . LEU A 1 107 ? 21.561 -12.652 -17.416 1.00 67.38 107 LEU A C 1
ATOM 857 O O . LEU A 1 107 ? 21.779 -11.714 -18.186 1.00 67.38 107 LEU A O 1
ATOM 861 N N . ILE A 1 108 ? 21.905 -12.634 -16.124 1.00 70.25 108 ILE A N 1
ATOM 862 C CA . ILE A 1 108 ? 22.560 -11.485 -15.484 1.00 70.25 108 ILE A CA 1
ATOM 863 C C . ILE A 1 108 ? 23.899 -11.214 -16.165 1.00 70.25 108 ILE A C 1
ATOM 865 O O . ILE A 1 108 ? 24.126 -10.092 -16.610 1.00 70.25 108 ILE A O 1
ATOM 869 N N . ALA A 1 109 ? 24.748 -12.234 -16.328 1.00 74.81 109 ALA A N 1
ATOM 870 C CA . ALA A 1 109 ? 26.064 -12.069 -16.947 1.00 74.81 109 ALA A CA 1
ATOM 871 C C . ALA A 1 109 ? 25.966 -11.560 -18.398 1.00 74.81 109 ALA A C 1
ATOM 873 O O . ALA A 1 109 ? 26.612 -10.574 -18.758 1.00 74.81 109 ALA A O 1
ATOM 874 N N . LYS A 1 110 ? 25.097 -12.173 -19.216 1.00 79.19 110 LYS A N 1
ATOM 875 C CA . LYS A 1 110 ? 24.892 -11.775 -20.621 1.00 79.19 110 LYS A CA 1
ATOM 876 C C . LYS A 1 110 ? 24.372 -10.341 -20.741 1.00 79.19 110 LYS A C 1
ATOM 878 O O . LYS A 1 110 ? 24.882 -9.565 -21.546 1.00 79.19 110 LYS A O 1
ATOM 883 N N . ARG A 1 111 ? 23.374 -9.964 -19.935 1.00 78.44 111 ARG A N 1
ATOM 884 C CA . ARG A 1 111 ? 22.795 -8.611 -19.967 1.00 78.44 111 ARG A CA 1
ATOM 885 C C . ARG A 1 111 ? 23.711 -7.563 -19.345 1.00 78.44 111 ARG A C 1
ATOM 887 O O . ARG A 1 111 ? 23.711 -6.431 -19.820 1.00 78.44 111 ARG A O 1
ATOM 894 N N . ALA A 1 112 ? 24.507 -7.915 -18.339 1.00 78.12 112 ALA A N 1
ATOM 895 C CA . ALA A 1 112 ? 25.521 -7.030 -17.774 1.00 78.12 112 ALA A CA 1
ATOM 896 C C . ALA A 1 112 ? 26.612 -6.719 -18.805 1.00 78.12 112 ALA A C 1
ATOM 898 O O . ALA A 1 112 ? 26.921 -5.549 -19.018 1.00 78.12 112 ALA A O 1
ATOM 899 N N . LEU A 1 113 ? 27.121 -7.735 -19.513 1.00 83.44 113 LEU A N 1
ATOM 900 C CA . LEU A 1 113 ? 28.090 -7.551 -20.599 1.00 83.44 113 LEU A CA 1
ATOM 901 C C . LEU A 1 113 ? 27.522 -6.660 -21.711 1.00 83.44 113 LEU A C 1
ATOM 903 O O . LEU A 1 113 ? 28.171 -5.718 -22.159 1.00 83.44 113 LEU A O 1
ATOM 907 N N . LEU A 1 114 ? 26.277 -6.915 -22.107 1.00 84.88 114 LEU A N 1
ATOM 908 C CA . LEU A 1 114 ? 25.585 -6.112 -23.106 1.00 84.88 114 LEU A CA 1
ATOM 909 C C . LEU A 1 114 ? 25.369 -4.660 -22.633 1.00 84.88 114 LEU A C 1
ATOM 911 O O . LEU A 1 114 ? 25.566 -3.722 -23.402 1.00 84.88 114 LEU A O 1
ATOM 915 N N . SER A 1 115 ? 25.032 -4.457 -21.357 1.00 84.19 115 SER A N 1
ATOM 916 C CA . SER A 1 115 ? 24.887 -3.123 -20.757 1.00 84.19 115 SER A CA 1
ATOM 917 C C . SER A 1 115 ? 26.221 -2.377 -20.699 1.00 84.19 115 SER A C 1
ATOM 919 O O . SER A 1 115 ? 26.253 -1.176 -20.954 1.00 84.19 115 SER A O 1
ATOM 921 N N . LEU A 1 116 ? 27.327 -3.077 -20.418 1.00 86.06 116 LEU A N 1
ATOM 922 C CA . LEU A 1 116 ? 28.679 -2.515 -20.473 1.00 86.06 116 LEU A CA 1
ATOM 923 C C . LEU A 1 116 ? 29.062 -2.117 -21.900 1.00 86.06 116 LEU A C 1
ATOM 925 O O . LEU A 1 116 ? 29.585 -1.023 -22.094 1.00 86.06 116 LEU A O 1
ATOM 929 N N . ALA A 1 117 ? 28.759 -2.956 -22.894 1.00 89.88 117 ALA A N 1
ATOM 930 C CA . ALA A 1 117 ? 29.025 -2.658 -24.299 1.00 89.88 117 ALA A CA 1
ATOM 931 C C . ALA A 1 117 ? 28.246 -1.420 -24.771 1.00 89.88 117 ALA A C 1
ATOM 933 O O . ALA A 1 117 ? 28.846 -0.470 -25.272 1.00 89.88 117 ALA A O 1
ATOM 934 N N . VAL A 1 118 ? 26.929 -1.369 -24.540 1.00 89.31 118 VAL A N 1
ATOM 935 C CA . VAL A 1 118 ? 26.115 -0.185 -24.878 1.00 89.31 118 VAL A CA 1
ATOM 936 C C . VAL A 1 118 ? 26.555 1.035 -24.067 1.00 89.31 118 VAL A C 1
ATOM 938 O O . VAL A 1 118 ? 26.607 2.138 -24.606 1.00 89.31 118 VAL A O 1
ATOM 941 N N . GLY A 1 119 ? 26.935 0.850 -22.801 1.00 90.06 119 GLY A N 1
ATOM 942 C CA . GLY A 1 119 ? 27.503 1.902 -21.959 1.00 90.06 119 GLY A CA 1
ATOM 943 C C . GLY A 1 119 ? 28.797 2.484 -22.534 1.00 90.06 119 GLY A C 1
ATOM 944 O O . GLY A 1 119 ? 28.945 3.703 -22.577 1.00 90.06 119 GLY A O 1
ATOM 945 N N . ALA A 1 120 ? 29.700 1.645 -23.047 1.00 91.81 120 ALA A N 1
ATOM 946 C CA . ALA A 1 120 ? 30.920 2.087 -23.720 1.00 91.81 120 ALA A CA 1
ATOM 947 C C . ALA A 1 120 ? 30.606 2.900 -24.985 1.00 91.81 120 ALA A C 1
ATOM 949 O O . ALA A 1 120 ? 31.186 3.968 -25.184 1.00 91.81 120 ALA A O 1
ATOM 950 N N . VAL A 1 121 ? 29.636 2.459 -25.795 1.00 93.56 121 VAL A N 1
ATOM 951 C CA . VAL A 1 121 ? 29.177 3.212 -26.978 1.00 93.56 121 VAL A CA 1
ATOM 952 C C . VAL A 1 121 ? 28.538 4.544 -26.568 1.00 93.56 121 VAL A C 1
ATOM 954 O O . VAL A 1 121 ? 28.814 5.569 -27.188 1.00 93.56 121 VAL A O 1
ATOM 957 N N . ALA A 1 122 ? 27.746 4.575 -25.493 1.00 91.44 122 ALA A N 1
ATOM 958 C CA . ALA A 1 122 ? 27.149 5.802 -24.965 1.00 91.44 122 ALA A CA 1
ATOM 959 C C . ALA A 1 122 ? 28.215 6.802 -24.484 1.00 91.44 122 ALA A C 1
ATOM 961 O O . ALA A 1 122 ? 28.115 8.000 -24.758 1.00 91.44 122 ALA A O 1
ATOM 962 N N . VAL A 1 123 ? 29.261 6.321 -23.805 1.00 92.56 123 VAL A N 1
ATOM 963 C CA . VAL A 1 123 ? 30.406 7.143 -23.384 1.00 92.56 123 VAL A CA 1
ATOM 964 C C . VAL A 1 123 ? 31.161 7.672 -24.599 1.00 92.56 123 VAL A C 1
ATOM 966 O O . VAL A 1 123 ? 31.431 8.869 -24.666 1.00 92.56 123 VAL A O 1
ATOM 969 N N . ALA A 1 124 ? 31.438 6.824 -25.590 1.00 92.88 124 ALA A N 1
ATOM 970 C CA . ALA A 1 124 ? 32.095 7.228 -26.828 1.00 92.88 124 ALA A CA 1
ATOM 971 C C . ALA A 1 124 ? 31.285 8.303 -27.577 1.00 92.88 124 ALA A C 1
ATOM 973 O O . ALA A 1 124 ? 31.846 9.325 -27.970 1.00 92.88 124 ALA A O 1
ATOM 974 N N . ALA A 1 125 ? 29.965 8.126 -27.695 1.00 91.50 125 ALA A N 1
ATOM 975 C CA . ALA A 1 125 ? 29.053 9.106 -28.287 1.00 91.50 125 ALA A CA 1
ATOM 976 C C . ALA A 1 125 ? 29.005 10.416 -27.485 1.00 91.50 125 ALA A C 1
ATOM 978 O O . ALA A 1 125 ? 29.003 11.497 -28.071 1.00 91.50 125 ALA A O 1
ATOM 979 N N . THR A 1 126 ? 29.035 10.340 -26.151 1.00 89.50 126 THR A N 1
ATOM 980 C CA . THR A 1 126 ? 29.123 11.528 -25.290 1.00 89.50 126 THR A CA 1
ATOM 981 C C . THR A 1 126 ? 30.427 12.274 -25.561 1.00 89.50 126 THR A C 1
ATOM 983 O O . THR A 1 126 ? 30.393 13.467 -25.835 1.00 89.50 126 THR A O 1
ATOM 986 N N . LEU A 1 127 ? 31.575 11.587 -25.573 1.00 88.94 127 LEU A N 1
ATOM 987 C CA . LEU A 1 127 ? 32.874 12.189 -25.903 1.00 88.94 127 LEU A CA 1
ATOM 988 C C . LEU A 1 127 ? 32.885 12.818 -27.304 1.00 88.94 127 LEU A C 1
ATOM 990 O O . LEU A 1 127 ? 33.509 13.859 -27.498 1.00 88.94 127 LEU A O 1
ATOM 994 N N . PHE A 1 128 ? 32.176 12.232 -28.270 1.00 89.25 128 PHE A N 1
ATOM 995 C CA . PHE A 1 128 ? 32.035 12.813 -29.605 1.00 89.25 128 PHE A CA 1
ATOM 996 C C . PHE A 1 128 ? 31.181 14.086 -29.593 1.00 89.25 128 PHE A C 1
ATOM 998 O O . PHE A 1 128 ? 31.578 15.094 -30.175 1.00 89.25 128 PHE A O 1
ATOM 1005 N N . ALA A 1 129 ? 30.056 14.090 -28.869 1.00 85.06 129 ALA A N 1
ATOM 1006 C CA . ALA A 1 129 ? 29.243 15.291 -28.672 1.00 85.06 129 ALA A CA 1
ATOM 1007 C C . ALA A 1 129 ? 30.056 16.426 -28.019 1.00 85.06 129 ALA A C 1
ATOM 1009 O O . ALA A 1 129 ? 29.894 17.594 -28.375 1.00 85.06 129 ALA A O 1
ATOM 1010 N N . LEU A 1 130 ? 30.980 16.085 -27.114 1.00 81.44 130 LEU A N 1
ATOM 1011 C CA . LEU A 1 130 ? 31.931 17.032 -26.527 1.00 81.44 130 LEU A CA 1
ATOM 1012 C C . LEU A 1 130 ? 32.950 17.558 -27.541 1.00 81.44 130 LEU A C 1
ATOM 1014 O O . LEU A 1 130 ? 33.218 18.757 -27.559 1.00 81.44 130 LEU A O 1
ATOM 1018 N N . ALA A 1 131 ? 33.498 16.694 -28.397 1.00 82.75 131 ALA A N 1
ATOM 1019 C CA . ALA A 1 131 ? 34.425 17.100 -29.455 1.00 82.75 131 ALA A CA 1
ATOM 1020 C C . ALA A 1 131 ? 33.758 18.039 -30.475 1.00 82.75 131 ALA A C 1
ATOM 1022 O O . ALA A 1 131 ? 34.356 19.035 -30.891 1.00 82.75 131 ALA A O 1
ATOM 1023 N N . LEU A 1 132 ? 32.495 17.766 -30.820 1.00 81.75 132 LEU A N 1
ATOM 1024 C CA . LEU A 1 132 ? 31.660 18.646 -31.642 1.00 81.75 132 LEU A CA 1
ATOM 1025 C C . LEU A 1 132 ? 31.378 19.985 -30.952 1.00 81.75 132 LEU A C 1
ATOM 1027 O O . LEU A 1 132 ? 31.337 21.018 -31.606 1.00 81.75 132 LEU A O 1
ATOM 1031 N N . ALA A 1 133 ? 31.200 20.002 -29.630 1.00 76.44 133 ALA A N 1
ATOM 1032 C CA . ALA A 1 133 ? 30.991 21.251 -28.894 1.00 76.44 133 ALA A CA 1
ATOM 1033 C C . ALA A 1 133 ? 32.263 22.114 -28.830 1.00 76.44 133 ALA A C 1
ATOM 1035 O O . ALA A 1 133 ? 32.178 23.338 -28.696 1.00 76.44 133 ALA A O 1
ATOM 1036 N N . ALA A 1 134 ? 33.428 21.472 -28.929 1.00 74.44 134 ALA A N 1
ATOM 1037 C CA . ALA A 1 134 ? 34.740 22.090 -28.816 1.00 74.44 134 ALA A CA 1
ATOM 1038 C C . ALA A 1 134 ? 35.314 22.604 -30.149 1.00 74.44 134 ALA A C 1
ATOM 1040 O O . ALA A 1 134 ? 36.315 23.317 -30.130 1.00 74.44 134 ALA A O 1
ATOM 1041 N N . THR A 1 135 ? 34.719 22.268 -31.300 1.00 74.19 135 THR A N 1
ATOM 1042 C CA . THR A 1 135 ? 35.240 22.656 -32.623 1.00 74.19 135 THR A CA 1
ATOM 1043 C C . THR A 1 135 ? 34.133 23.050 -33.588 1.00 74.19 135 THR A C 1
ATOM 1045 O O . THR A 1 135 ? 32.993 22.632 -33.428 1.00 74.19 135 THR A O 1
ATOM 1048 N N . ALA A 1 136 ? 34.472 23.848 -34.610 1.00 68.38 136 ALA A N 1
ATOM 1049 C CA . ALA A 1 136 ? 33.497 24.266 -35.614 1.00 68.38 136 ALA A CA 1
ATOM 1050 C C . ALA A 1 136 ? 33.281 23.292 -36.778 1.00 68.38 136 ALA A C 1
ATOM 1052 O O . ALA A 1 136 ? 32.415 23.503 -37.624 1.00 68.38 136 ALA A O 1
ATOM 1053 N N . ASN A 1 137 ? 34.110 22.255 -36.857 1.00 80.31 137 ASN A N 1
ATOM 1054 C CA . ASN A 1 137 ? 34.201 21.387 -38.016 1.00 80.31 137 ASN A CA 1
ATOM 1055 C C . ASN A 1 137 ? 34.004 19.929 -37.569 1.00 80.31 137 ASN A C 1
ATOM 1057 O O . ASN A 1 137 ? 34.831 19.422 -36.807 1.00 80.31 137 ASN A O 1
ATOM 1061 N N . PRO A 1 138 ? 32.958 19.232 -38.053 1.00 83.06 138 PRO A N 1
ATOM 1062 C CA . PRO A 1 138 ? 32.707 17.832 -37.713 1.00 83.06 138 PRO A CA 1
ATOM 1063 C C . PRO A 1 138 ? 33.872 16.882 -38.024 1.00 83.06 138 PRO A C 1
ATOM 1065 O O . PRO A 1 138 ? 34.100 15.936 -37.275 1.00 83.06 138 PRO A O 1
ATOM 1068 N N . GLY A 1 139 ? 34.642 17.138 -39.086 1.00 85.19 139 GLY A N 1
ATOM 1069 C CA . GLY A 1 139 ? 35.831 16.354 -39.429 1.00 85.19 139 GLY A CA 1
ATOM 1070 C C . GLY A 1 139 ? 36.963 16.545 -38.418 1.00 85.19 139 GLY A C 1
ATOM 1071 O O . GLY A 1 139 ? 37.598 15.575 -37.997 1.00 85.19 139 GLY A O 1
ATOM 1072 N N . THR A 1 140 ? 37.167 17.777 -37.942 1.00 82.88 140 THR A N 1
ATOM 1073 C CA . THR A 1 140 ? 38.133 18.069 -36.869 1.00 82.88 140 THR A CA 1
ATOM 1074 C C . THR A 1 140 ? 37.679 17.448 -35.549 1.00 82.88 140 THR A C 1
ATOM 1076 O O . THR A 1 140 ? 38.483 16.800 -34.879 1.00 82.88 140 THR A O 1
ATOM 1079 N N . ALA A 1 141 ? 36.389 17.557 -35.209 1.00 84.69 141 ALA A N 1
ATOM 1080 C CA . ALA A 1 141 ? 35.805 16.898 -34.041 1.00 84.69 141 ALA A CA 1
ATOM 1081 C C . ALA A 1 141 ? 36.020 15.381 -34.082 1.00 84.69 141 ALA A C 1
ATOM 1083 O O . ALA A 1 141 ? 36.453 14.792 -33.092 1.00 84.69 141 ALA A O 1
ATOM 1084 N N . PHE A 1 142 ? 35.765 14.755 -35.234 1.00 89.69 142 PHE A N 1
ATOM 1085 C CA . PHE A 1 142 ? 35.976 13.325 -35.433 1.00 89.69 142 PHE A CA 1
ATOM 1086 C C . PHE A 1 142 ? 37.447 12.946 -35.291 1.00 89.69 142 PHE A C 1
ATOM 1088 O O . PHE A 1 142 ? 37.754 11.985 -34.597 1.00 89.69 142 PHE A O 1
ATOM 1095 N N . THR A 1 143 ? 38.363 13.723 -35.870 1.00 87.81 143 THR A N 1
ATOM 1096 C CA . THR A 1 143 ? 39.809 13.468 -35.769 1.00 87.81 143 THR A CA 1
ATOM 1097 C C . THR A 1 143 ? 40.295 13.571 -34.321 1.00 87.81 143 THR A C 1
ATOM 1099 O O . THR A 1 143 ? 41.014 12.692 -33.843 1.00 87.81 143 THR A O 1
ATOM 1102 N N . MET A 1 144 ? 39.866 14.606 -33.588 1.00 84.88 144 MET A N 1
ATOM 1103 C CA . MET A 1 144 ? 40.171 14.767 -32.160 1.00 84.88 144 MET A CA 1
ATOM 1104 C C . MET A 1 144 ? 39.612 13.611 -31.332 1.00 84.88 144 MET A C 1
ATOM 1106 O O . MET A 1 144 ? 40.318 13.038 -30.502 1.00 84.88 144 MET A O 1
ATOM 1110 N N . TRP A 1 145 ? 38.351 13.255 -31.574 1.00 89.81 145 TRP A N 1
ATOM 1111 C CA . TRP A 1 145 ? 37.674 12.158 -30.896 1.00 89.81 145 TRP A CA 1
ATOM 1112 C C . TRP A 1 145 ? 38.348 10.814 -31.180 1.00 89.81 145 TRP A C 1
ATOM 1114 O O . TRP A 1 145 ? 38.696 10.113 -30.238 1.00 89.81 145 TRP A O 1
ATOM 1124 N N . ALA A 1 146 ? 38.614 10.484 -32.444 1.00 90.69 146 ALA A N 1
ATOM 1125 C CA . ALA A 1 146 ? 39.243 9.232 -32.858 1.00 90.69 146 ALA A CA 1
ATOM 1126 C C . ALA A 1 146 ? 40.664 9.085 -32.294 1.00 90.69 146 ALA A C 1
ATOM 1128 O O . ALA A 1 146 ? 41.045 7.996 -31.871 1.00 90.69 146 ALA A O 1
ATOM 1129 N N . LYS A 1 147 ? 41.429 10.183 -32.217 1.00 87.44 147 LYS A N 1
ATOM 1130 C CA . LYS A 1 147 ? 42.764 10.195 -31.601 1.00 87.44 147 LYS A CA 1
ATOM 1131 C C . LYS A 1 147 ? 42.708 9.974 -30.086 1.00 87.44 147 LYS A C 1
ATOM 1133 O O . LYS A 1 147 ? 43.579 9.307 -29.534 1.00 87.44 147 LYS A O 1
ATOM 1138 N N . ALA A 1 148 ? 41.710 10.541 -29.409 1.00 86.88 148 ALA A N 1
ATOM 1139 C CA . ALA A 1 148 ? 41.595 10.484 -27.953 1.00 86.88 148 ALA A CA 1
ATOM 1140 C C . ALA A 1 148 ? 40.847 9.239 -27.438 1.00 86.88 148 ALA A C 1
ATOM 1142 O O . ALA A 1 148 ? 41.064 8.809 -26.307 1.00 86.88 148 ALA A O 1
ATOM 1143 N N . LEU A 1 149 ? 39.964 8.638 -28.239 1.00 90.81 149 LEU A N 1
ATOM 1144 C CA . LEU A 1 149 ? 39.083 7.553 -27.807 1.00 90.81 149 LEU A CA 1
ATOM 1145 C C . LEU A 1 149 ? 39.830 6.309 -27.279 1.00 90.81 149 LEU A C 1
ATOM 1147 O O . LEU A 1 149 ? 39.429 5.830 -26.218 1.00 90.81 149 LEU A O 1
ATOM 1151 N N . PRO A 1 150 ? 40.909 5.798 -27.915 1.00 91.81 150 PRO A N 1
ATOM 1152 C CA . PRO A 1 150 ? 41.598 4.594 -27.439 1.00 91.81 150 PRO A CA 1
ATOM 1153 C C . PRO A 1 150 ? 42.177 4.737 -26.027 1.00 91.81 150 PRO A C 1
ATOM 1155 O O . PRO A 1 150 ? 42.197 3.774 -25.266 1.00 91.81 150 PRO A O 1
ATOM 1158 N N . THR A 1 151 ? 42.617 5.942 -25.658 1.00 89.00 151 THR A N 1
ATOM 1159 C CA . THR A 1 151 ? 43.190 6.224 -24.335 1.00 89.00 151 THR A CA 1
ATOM 1160 C C . THR A 1 151 ? 42.130 6.648 -23.319 1.00 89.00 151 THR A C 1
ATOM 1162 O O . THR A 1 151 ? 42.272 6.358 -22.132 1.00 89.00 151 THR A O 1
ATOM 1165 N N . LEU A 1 152 ? 41.049 7.304 -23.758 1.00 89.81 152 LEU A N 1
ATOM 1166 C CA . LEU A 1 152 ? 40.022 7.852 -22.869 1.00 89.81 152 LEU A CA 1
ATOM 1167 C C . LEU A 1 152 ? 38.844 6.916 -22.595 1.00 89.81 152 LEU A C 1
ATOM 1169 O O . LEU A 1 152 ? 38.201 7.085 -21.560 1.00 89.81 152 LEU A O 1
ATOM 1173 N N . LEU A 1 153 ? 38.541 5.948 -23.465 1.00 91.06 153 LEU A N 1
ATOM 1174 C CA . LEU A 1 153 ? 37.310 5.156 -23.363 1.00 91.06 153 LEU A CA 1
ATOM 1175 C C . LEU A 1 153 ? 37.202 4.395 -22.034 1.00 91.06 153 LEU A C 1
ATOM 1177 O O . LEU A 1 153 ? 36.181 4.502 -21.357 1.00 91.06 153 LEU A O 1
ATOM 1181 N N . VAL A 1 154 ? 38.249 3.666 -21.635 1.00 91.62 154 VAL A N 1
ATOM 1182 C CA . VAL A 1 154 ? 38.241 2.883 -20.386 1.00 91.62 154 VAL A CA 1
ATOM 1183 C C . VAL A 1 154 ? 38.164 3.792 -19.148 1.00 91.62 154 VAL A C 1
ATOM 1185 O O . VAL A 1 154 ? 37.246 3.600 -18.346 1.00 91.62 154 VAL A O 1
ATOM 1188 N N . PRO A 1 155 ? 39.022 4.823 -18.985 1.00 91.44 155 PRO A N 1
ATOM 1189 C CA . PRO A 1 155 ? 38.889 5.773 -17.877 1.00 91.44 155 PRO A CA 1
ATOM 1190 C C . PRO A 1 155 ? 37.523 6.466 -17.831 1.00 91.44 155 PRO A C 1
ATOM 1192 O O . PRO A 1 155 ? 36.944 6.629 -16.755 1.00 91.44 155 PRO A O 1
ATOM 1195 N N . ALA A 1 156 ? 36.985 6.860 -18.988 1.00 91.50 156 ALA A N 1
ATOM 1196 C CA . ALA A 1 156 ? 35.692 7.523 -19.071 1.00 91.50 156 ALA A CA 1
ATOM 1197 C C . ALA A 1 156 ? 34.552 6.581 -18.666 1.00 91.50 156 ALA A C 1
ATOM 1199 O O . ALA A 1 156 ? 33.669 6.995 -17.911 1.00 91.50 156 ALA A O 1
ATOM 1200 N N . LEU A 1 157 ? 34.590 5.318 -19.094 1.00 91.06 157 LEU A N 1
ATOM 1201 C CA . LEU A 1 157 ? 33.608 4.305 -18.712 1.00 91.06 157 LEU A CA 1
ATOM 1202 C C . LEU A 1 157 ? 33.631 4.022 -17.205 1.00 91.06 157 LEU A C 1
ATOM 1204 O O . LEU A 1 157 ? 32.572 4.004 -16.578 1.00 91.06 157 LEU A O 1
ATOM 1208 N N . LEU A 1 158 ? 34.816 3.872 -16.605 1.00 91.44 158 LEU A N 1
ATOM 1209 C CA . LEU A 1 158 ? 34.958 3.694 -15.153 1.00 91.44 158 LEU A CA 1
ATOM 1210 C C . LEU A 1 158 ? 34.398 4.893 -14.379 1.00 91.44 158 LEU A C 1
ATOM 1212 O O . LEU A 1 158 ? 33.705 4.722 -13.376 1.00 91.44 158 LEU A O 1
ATOM 1216 N N . LEU A 1 159 ? 34.640 6.110 -14.871 1.00 92.50 159 LEU A N 1
ATOM 1217 C CA . LEU A 1 159 ? 34.105 7.328 -14.270 1.00 92.50 159 LEU A CA 1
ATOM 1218 C C . LEU A 1 159 ? 32.575 7.409 -14.384 1.00 92.50 159 LEU A C 1
ATOM 1220 O O . LEU A 1 159 ? 31.910 7.762 -13.410 1.00 92.50 159 LEU A O 1
ATOM 1224 N N . ALA A 1 160 ? 32.008 7.054 -15.542 1.00 89.94 160 ALA A N 1
ATOM 1225 C CA . ALA A 1 160 ? 30.558 6.965 -15.724 1.00 89.94 160 ALA A CA 1
ATOM 1226 C C . ALA A 1 160 ? 29.939 5.934 -14.779 1.00 89.94 160 ALA A C 1
ATOM 1228 O O . ALA A 1 160 ? 28.906 6.217 -14.175 1.00 89.94 160 ALA A O 1
ATOM 1229 N N . LEU A 1 161 ? 30.577 4.773 -14.614 1.00 87.38 161 LEU A N 1
ATOM 1230 C CA . LEU A 1 161 ? 30.125 3.740 -13.687 1.00 87.38 161 LEU A CA 1
ATOM 1231 C C . LEU A 1 161 ? 30.159 4.238 -12.236 1.00 87.38 161 LEU A C 1
ATOM 1233 O O . LEU A 1 161 ? 29.177 4.079 -11.514 1.00 87.38 161 LEU A O 1
ATOM 1237 N N . ALA A 1 162 ? 31.237 4.906 -11.818 1.00 90.31 162 ALA A N 1
ATOM 1238 C CA . ALA A 1 162 ? 31.332 5.501 -10.486 1.00 90.31 162 ALA A CA 1
ATOM 1239 C C . ALA A 1 162 ? 30.233 6.551 -10.250 1.00 90.31 162 ALA A C 1
ATOM 1241 O O . ALA A 1 162 ? 29.550 6.522 -9.226 1.00 90.31 162 ALA A O 1
ATOM 1242 N N . VAL A 1 163 ? 30.000 7.445 -11.216 1.00 90.56 163 VAL A N 1
ATOM 1243 C CA . VAL A 1 163 ? 28.929 8.451 -11.138 1.00 90.56 163 VAL A CA 1
ATOM 1244 C C . VAL A 1 163 ? 27.546 7.805 -11.139 1.00 90.56 163 VAL A C 1
ATOM 1246 O O . VAL A 1 163 ? 26.673 8.248 -10.396 1.00 90.56 163 VAL A O 1
ATOM 1249 N N . PHE A 1 164 ? 27.336 6.742 -11.913 1.00 84.88 164 PHE A N 1
ATOM 1250 C CA . PHE A 1 164 ? 26.104 5.958 -11.882 1.00 84.88 164 PHE A CA 1
ATOM 1251 C C . PHE A 1 164 ? 25.844 5.388 -10.479 1.00 84.88 164 PHE A C 1
ATOM 1253 O O . PHE A 1 164 ? 24.754 5.588 -9.942 1.00 84.88 164 PHE A O 1
ATOM 1260 N N . VAL A 1 165 ? 26.851 4.773 -9.848 1.00 84.62 165 VAL A N 1
ATOM 1261 C CA . VAL A 1 165 ? 26.753 4.246 -8.475 1.00 84.62 165 VAL A CA 1
ATOM 1262 C C . VAL A 1 165 ? 26.478 5.364 -7.471 1.00 84.62 165 VAL A C 1
ATOM 1264 O O . VAL A 1 165 ? 25.567 5.243 -6.657 1.00 84.62 165 VAL A O 1
ATOM 1267 N N . LEU A 1 166 ? 27.194 6.488 -7.544 1.00 88.69 166 LEU A N 1
ATOM 1268 C CA . LEU A 1 166 ? 26.974 7.624 -6.643 1.00 88.69 166 LEU A CA 1
ATOM 1269 C C . LEU A 1 166 ? 25.576 8.233 -6.804 1.00 88.69 166 LEU A C 1
ATOM 1271 O O . LEU A 1 166 ? 24.946 8.599 -5.814 1.00 88.69 166 LEU A O 1
ATOM 1275 N N . ARG A 1 167 ? 25.050 8.303 -8.032 1.00 85.56 167 ARG A N 1
ATOM 1276 C CA . ARG A 1 167 ? 23.669 8.738 -8.290 1.00 85.56 167 ARG A CA 1
ATOM 1277 C C . ARG A 1 167 ? 22.647 7.740 -7.752 1.00 85.56 167 ARG A C 1
ATOM 1279 O O . ARG A 1 167 ? 21.627 8.164 -7.210 1.00 85.56 167 ARG A O 1
ATOM 1286 N N . ALA A 1 168 ? 22.926 6.441 -7.858 1.00 80.06 168 ALA A N 1
ATOM 1287 C CA . ALA A 1 168 ? 22.112 5.406 -7.232 1.00 80.06 168 ALA A CA 1
ATOM 1288 C C . ALA A 1 168 ? 22.133 5.533 -5.700 1.00 80.06 168 ALA A C 1
ATOM 1290 O O . ALA A 1 168 ? 21.083 5.458 -5.077 1.00 80.06 168 ALA A O 1
ATOM 1291 N N . LEU A 1 169 ? 23.279 5.832 -5.083 1.00 84.00 169 LEU A N 1
ATOM 1292 C CA . LEU A 1 169 ? 23.371 6.098 -3.641 1.00 84.00 169 LEU A CA 1
ATOM 1293 C C . LEU A 1 169 ? 22.650 7.392 -3.238 1.00 84.00 169 LEU A C 1
ATOM 1295 O O . LEU A 1 169 ? 21.983 7.433 -2.206 1.00 84.00 169 LEU A O 1
ATOM 1299 N N . ALA A 1 170 ? 22.701 8.433 -4.073 1.00 87.25 170 ALA A N 1
ATOM 1300 C CA . ALA A 1 170 ? 21.969 9.675 -3.844 1.00 87.25 170 ALA A CA 1
ATOM 1301 C C . ALA A 1 170 ? 20.446 9.465 -3.798 1.00 87.25 170 ALA A C 1
ATOM 1303 O O . ALA A 1 170 ? 19.733 10.335 -3.300 1.00 87.25 170 ALA A O 1
ATOM 1304 N N . PHE A 1 171 ? 19.918 8.338 -4.293 1.00 82.88 171 PHE A N 1
ATOM 1305 C CA . PHE A 1 171 ? 18.518 7.950 -4.089 1.00 82.88 171 PHE A CA 1
ATOM 1306 C C . PHE A 1 171 ? 18.149 7.912 -2.602 1.00 82.88 171 PHE A C 1
ATOM 1308 O O . PHE A 1 171 ? 17.063 8.351 -2.236 1.00 82.88 171 PHE A O 1
ATOM 1315 N N . PHE A 1 172 ? 19.059 7.478 -1.724 1.00 82.00 172 PHE A N 1
ATOM 1316 C CA . PHE A 1 172 ? 18.807 7.415 -0.283 1.00 82.00 172 PHE A CA 1
ATOM 1317 C C . PHE A 1 172 ? 18.700 8.794 0.380 1.00 82.00 172 PHE A C 1
ATOM 1319 O O . PHE A 1 172 ? 18.134 8.905 1.464 1.00 82.00 172 PHE A O 1
ATOM 1326 N N . LEU A 1 173 ? 19.132 9.879 -0.274 1.00 86.94 173 LEU A N 1
ATOM 1327 C CA . LEU A 1 173 ? 18.816 11.229 0.210 1.00 86.94 173 LEU A CA 1
ATOM 1328 C C . LEU A 1 173 ? 17.311 11.467 0.225 1.00 86.94 173 LEU A C 1
ATOM 1330 O O . LEU A 1 173 ? 16.818 12.168 1.105 1.00 86.94 173 LEU A O 1
ATOM 1334 N N . ARG A 1 174 ? 16.566 10.818 -0.682 1.00 83.62 174 ARG A N 1
ATOM 1335 C CA . ARG A 1 174 ? 15.105 10.876 -0.694 1.00 83.62 174 ARG A CA 1
ATOM 1336 C C . ARG A 1 174 ? 14.510 10.329 0.588 1.00 83.62 174 ARG A C 1
ATOM 1338 O O . ARG A 1 174 ? 13.379 10.682 0.863 1.00 83.62 174 ARG A O 1
ATOM 1345 N N . LEU A 1 175 ? 15.217 9.541 1.395 1.00 77.00 175 LEU A N 1
ATOM 1346 C CA . LEU A 1 175 ? 14.695 9.144 2.697 1.00 77.00 175 LEU A CA 1
ATOM 1347 C C . LEU A 1 175 ? 14.453 10.366 3.588 1.00 77.00 175 LEU A C 1
ATOM 1349 O O . LEU A 1 175 ? 13.505 10.352 4.347 1.00 77.00 175 LEU A O 1
ATOM 1353 N N . LEU A 1 176 ? 15.216 11.454 3.469 1.00 81.56 176 LEU A N 1
ATOM 1354 C CA . LEU A 1 176 ? 14.995 12.640 4.297 1.00 81.56 176 LEU A CA 1
ATOM 1355 C C . LEU A 1 176 ? 13.648 13.313 3.961 1.00 81.56 176 LEU A C 1
ATOM 1357 O O . LEU A 1 176 ? 13.361 13.589 2.787 1.00 81.56 176 LEU A O 1
ATOM 1361 N N . PRO A 1 177 ? 12.813 13.623 4.968 1.00 74.19 177 PRO A N 1
ATOM 1362 C CA . PRO A 1 177 ? 11.540 14.284 4.736 1.00 74.19 177 PRO A CA 1
ATOM 1363 C C . PRO A 1 177 ? 11.782 15.728 4.286 1.00 74.19 177 PRO A C 1
ATOM 1365 O O . PRO A 1 177 ? 12.758 16.354 4.696 1.00 74.19 177 PRO A O 1
ATOM 1368 N N . LEU A 1 178 ? 10.868 16.266 3.472 1.00 80.31 178 LEU A N 1
ATOM 1369 C CA . LEU A 1 178 ? 10.832 17.653 2.971 1.00 80.31 178 LEU A CA 1
ATOM 1370 C C . LEU A 1 178 ? 11.980 18.058 2.027 1.00 80.31 178 LEU A C 1
ATOM 1372 O O . LEU A 1 178 ? 11.716 18.607 0.963 1.00 80.31 178 LEU A O 1
ATOM 1376 N N . VAL A 1 179 ? 13.235 17.778 2.383 1.00 87.00 179 VAL A N 1
ATOM 1377 C CA . VAL A 1 179 ? 14.434 18.217 1.643 1.00 87.00 179 VAL A CA 1
ATOM 1378 C C . VAL A 1 179 ? 15.092 17.106 0.831 1.00 87.00 179 VAL A C 1
ATOM 1380 O O . VAL A 1 179 ? 15.915 17.386 -0.036 1.00 87.00 179 VAL A O 1
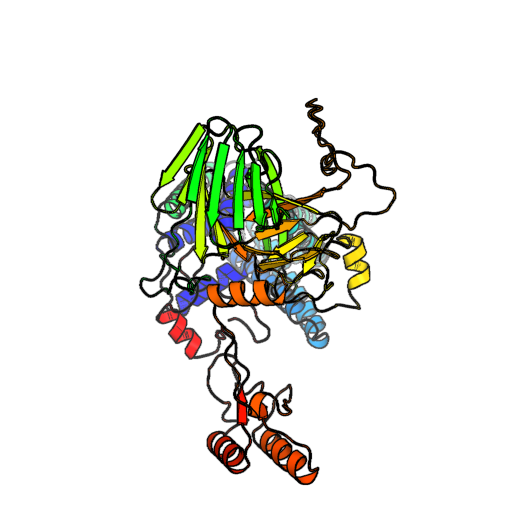ATOM 1383 N N . GLY A 1 180 ? 14.743 15.843 1.085 1.00 87.06 180 GLY A N 1
ATOM 1384 C CA . GLY A 1 180 ? 15.435 14.701 0.494 1.00 87.06 180 GLY A CA 1
ATOM 1385 C C . GLY A 1 180 ? 15.338 14.619 -1.026 1.00 87.06 180 GLY A C 1
ATOM 1386 O O . GLY A 1 180 ? 16.314 14.269 -1.685 1.00 87.06 180 GLY A O 1
ATOM 1387 N N . ASP A 1 181 ? 14.188 14.984 -1.600 1.00 88.56 181 ASP A N 1
ATOM 1388 C CA . ASP A 1 181 ? 14.015 14.991 -3.058 1.00 88.56 181 ASP A CA 1
ATOM 1389 C C . ASP A 1 181 ? 14.850 16.107 -3.711 1.00 88.56 181 ASP A C 1
ATOM 1391 O O . ASP A 1 181 ? 15.489 15.870 -4.736 1.00 88.56 181 ASP A O 1
ATOM 1395 N N . PHE A 1 182 ? 14.956 17.277 -3.066 1.00 91.88 182 PHE A N 1
ATOM 1396 C CA . PHE A 1 182 ? 15.870 18.336 -3.504 1.00 91.88 182 PHE A CA 1
ATOM 1397 C C . PHE A 1 182 ? 17.334 17.914 -3.378 1.00 91.88 182 PHE A C 1
ATOM 1399 O O . PHE A 1 182 ? 18.108 18.104 -4.313 1.00 91.88 182 PHE A O 1
ATOM 1406 N N . GLY A 1 183 ? 17.714 17.291 -2.259 1.00 91.19 183 GLY A N 1
ATOM 1407 C CA . GLY A 1 183 ? 19.058 16.747 -2.061 1.00 91.19 183 GLY A CA 1
ATOM 1408 C C . GLY A 1 183 ? 19.426 15.723 -3.138 1.00 91.19 183 GLY A C 1
ATOM 1409 O O . GLY A 1 183 ? 20.513 15.794 -3.709 1.00 91.19 183 GLY A O 1
ATOM 1410 N N . HIS A 1 184 ? 18.498 14.826 -3.482 1.00 90.38 184 HIS A N 1
ATOM 1411 C CA . HIS A 1 184 ? 18.668 13.861 -4.567 1.00 90.38 184 HIS A CA 1
ATOM 1412 C C . HIS A 1 184 ? 18.843 14.534 -5.935 1.00 90.38 184 HIS A C 1
ATOM 1414 O O . HIS A 1 184 ? 19.774 14.186 -6.670 1.00 90.38 184 HIS A O 1
ATOM 1420 N N . ALA A 1 185 ? 17.983 15.503 -6.270 1.00 89.44 185 ALA A N 1
ATOM 1421 C CA . ALA A 1 185 ? 18.065 16.268 -7.514 1.00 89.44 185 ALA A CA 1
ATOM 1422 C C . ALA A 1 185 ? 19.391 17.038 -7.621 1.00 89.44 185 ALA A C 1
ATOM 1424 O O . ALA A 1 185 ? 20.075 16.979 -8.646 1.00 89.44 185 ALA A O 1
ATOM 1425 N N . ALA A 1 186 ? 19.792 17.711 -6.540 1.00 91.56 186 ALA A N 1
ATOM 1426 C CA . ALA A 1 186 ? 21.022 18.486 -6.472 1.00 91.56 186 ALA A CA 1
ATOM 1427 C C . ALA A 1 186 ? 22.264 17.601 -6.605 1.00 91.56 186 ALA A C 1
ATOM 1429 O O . ALA A 1 186 ? 23.097 17.863 -7.471 1.00 91.56 186 ALA A O 1
ATOM 1430 N N . ALA A 1 187 ? 22.366 16.528 -5.815 1.00 92.56 187 ALA A N 1
ATOM 1431 C CA . ALA A 1 187 ? 23.480 15.587 -5.895 1.00 92.56 187 ALA A CA 1
ATOM 1432 C C . ALA A 1 187 ? 23.568 14.944 -7.287 1.00 92.56 187 ALA A C 1
ATOM 1434 O O . ALA A 1 187 ? 24.637 14.925 -7.894 1.00 92.56 187 ALA A O 1
ATOM 1435 N N . SER A 1 188 ? 22.437 14.488 -7.836 1.00 89.19 188 SER A N 1
ATOM 1436 C CA . SER A 1 188 ? 22.395 13.874 -9.167 1.00 89.19 188 SER A CA 1
ATOM 1437 C C . SER A 1 188 ? 22.804 14.838 -10.278 1.00 89.19 188 SER A C 1
ATOM 1439 O O . SER A 1 188 ? 23.550 14.449 -11.178 1.00 89.19 188 SER A O 1
ATOM 1441 N N . THR A 1 189 ? 22.345 16.090 -10.213 1.00 89.12 189 THR A N 1
ATOM 1442 C CA . THR A 1 189 ? 22.700 17.129 -11.189 1.00 89.12 189 THR A CA 1
ATOM 1443 C C . THR A 1 189 ? 24.168 17.511 -11.085 1.00 89.12 189 THR A C 1
ATOM 1445 O O . THR A 1 189 ? 24.852 17.567 -12.102 1.00 89.12 189 THR A O 1
ATOM 1448 N N . LEU A 1 190 ? 24.675 17.733 -9.871 1.00 90.94 190 LEU A N 1
ATOM 1449 C CA . LEU A 1 190 ? 26.075 18.085 -9.639 1.00 90.94 190 LEU A CA 1
ATOM 1450 C C . LEU A 1 190 ? 27.025 16.989 -10.123 1.00 90.94 190 LEU A C 1
ATOM 1452 O O . LEU A 1 190 ? 27.995 17.297 -10.810 1.00 90.94 190 LEU A O 1
ATOM 1456 N N . LEU A 1 191 ? 26.722 15.723 -9.826 1.00 92.06 191 LEU A N 1
ATOM 1457 C CA . LEU A 1 191 ? 27.508 14.580 -10.293 1.00 92.06 191 LEU A CA 1
ATOM 1458 C C . LEU A 1 191 ? 27.528 14.480 -11.823 1.00 92.06 191 LEU A C 1
ATOM 1460 O O . LEU A 1 191 ? 28.576 14.207 -12.404 1.00 92.06 191 LEU A O 1
ATOM 1464 N N . LEU A 1 192 ? 26.391 14.728 -12.483 1.00 88.19 192 LEU A N 1
ATOM 1465 C CA . LEU A 1 192 ? 26.312 14.725 -13.944 1.00 88.19 192 LEU A CA 1
ATOM 1466 C C . LEU A 1 192 ? 27.108 15.883 -14.560 1.00 88.19 192 LEU A C 1
ATOM 1468 O O . LEU A 1 192 ? 27.892 15.661 -15.477 1.00 88.19 192 LEU A O 1
ATOM 1472 N N . VAL A 1 193 ? 26.948 17.103 -14.045 1.00 86.56 193 VAL A N 1
ATOM 1473 C CA . VAL A 1 193 ? 27.704 18.274 -14.519 1.00 86.56 193 VAL A CA 1
ATOM 1474 C C . VAL A 1 193 ? 29.206 18.059 -14.315 1.00 86.56 193 VAL A C 1
ATOM 1476 O O . VAL A 1 193 ? 29.985 18.286 -15.236 1.00 86.56 193 VAL A O 1
ATOM 1479 N N . TRP A 1 194 ? 29.610 17.539 -13.154 1.00 89.44 194 TRP A N 1
ATOM 1480 C CA . TRP A 1 194 ? 31.003 17.210 -12.854 1.00 89.44 194 TRP A CA 1
ATOM 1481 C C . TRP A 1 194 ? 31.577 16.147 -13.799 1.00 89.44 194 TRP A C 1
ATOM 1483 O O . TRP A 1 194 ? 32.699 16.305 -14.284 1.00 89.44 194 TRP A O 1
ATOM 1493 N N . LEU A 1 195 ? 30.809 15.091 -14.100 1.00 90.00 195 LEU A N 1
ATOM 1494 C CA . LEU A 1 195 ? 31.207 14.047 -15.050 1.00 90.00 195 LEU A CA 1
ATOM 1495 C C . LEU A 1 195 ? 31.501 14.647 -16.426 1.00 90.00 195 LEU A C 1
ATOM 1497 O O . LEU A 1 195 ? 32.563 14.406 -16.999 1.00 90.00 195 LEU A O 1
ATOM 1501 N N . LEU A 1 196 ? 30.572 15.461 -16.929 1.00 85.62 196 LEU A N 1
ATOM 1502 C CA . LEU A 1 196 ? 30.683 16.096 -18.237 1.00 85.62 196 LEU A CA 1
ATOM 1503 C C . LEU A 1 196 ? 31.853 17.088 -18.288 1.00 85.62 196 LEU A C 1
ATOM 1505 O O . LEU A 1 196 ? 32.639 17.070 -19.236 1.00 85.62 196 LEU A O 1
ATOM 1509 N N . GLU A 1 197 ? 32.051 17.896 -17.246 1.00 82.00 197 GLU A N 1
ATOM 1510 C CA . GLU A 1 197 ? 33.230 18.762 -17.123 1.00 82.00 197 GLU A CA 1
ATOM 1511 C C . GLU A 1 197 ? 34.538 17.966 -17.109 1.00 82.00 197 GLU A C 1
ATOM 1513 O O . GLU A 1 197 ? 35.538 18.394 -17.695 1.00 82.00 197 GLU A O 1
ATOM 1518 N N . ARG A 1 198 ? 34.565 16.813 -16.431 1.00 87.44 198 ARG A N 1
ATOM 1519 C CA . ARG A 1 198 ? 35.754 15.959 -16.373 1.00 87.44 198 ARG A CA 1
ATOM 1520 C C . ARG A 1 198 ? 36.052 15.338 -17.732 1.00 87.44 198 ARG A C 1
ATOM 1522 O O . ARG A 1 198 ? 37.211 15.361 -18.138 1.00 87.44 198 ARG A O 1
ATOM 1529 N N . TYR A 1 199 ? 35.037 14.862 -18.449 1.00 87.56 199 TYR A N 1
ATOM 1530 C CA . TYR A 1 199 ? 35.187 14.389 -19.826 1.00 87.56 199 TYR A CA 1
ATOM 1531 C C . TYR A 1 199 ? 35.711 15.482 -20.755 1.00 87.56 199 TYR A C 1
ATOM 1533 O O . TYR A 1 199 ? 36.667 15.241 -21.486 1.00 87.56 199 TYR A O 1
ATOM 1541 N N . GLY A 1 200 ? 35.153 16.694 -20.682 1.00 80.38 200 GLY A N 1
ATOM 1542 C CA . GLY A 1 200 ? 35.625 17.823 -21.486 1.00 80.38 200 GLY A CA 1
ATOM 1543 C C . GLY A 1 200 ? 37.089 18.178 -21.203 1.00 80.38 200 GLY A C 1
ATOM 1544 O O . GLY A 1 200 ? 37.858 18.411 -22.133 1.00 80.38 200 GLY A O 1
ATOM 1545 N N . ARG A 1 201 ? 37.512 18.168 -19.929 1.00 79.44 201 ARG A N 1
ATOM 1546 C CA . ARG A 1 201 ? 38.917 18.403 -19.546 1.00 79.44 201 ARG A CA 1
ATOM 1547 C C . ARG A 1 201 ? 39.857 17.308 -20.044 1.00 79.44 201 ARG A C 1
ATOM 1549 O O . ARG A 1 201 ? 40.918 17.635 -20.563 1.00 79.44 201 ARG A O 1
ATOM 1556 N N . LEU A 1 202 ? 39.468 16.040 -19.902 1.00 81.81 202 LEU A N 1
ATOM 1557 C CA . LEU A 1 202 ? 40.247 14.905 -20.402 1.00 81.81 202 LEU A CA 1
ATOM 1558 C C . LEU A 1 202 ? 40.416 14.989 -21.922 1.00 81.81 202 LEU A C 1
ATOM 1560 O O . LEU A 1 202 ? 41.538 14.942 -22.411 1.00 81.81 202 LEU A O 1
ATOM 1564 N N . LEU A 1 203 ? 39.324 15.229 -22.652 1.00 79.56 203 LEU A N 1
ATOM 1565 C CA . LEU A 1 203 ? 39.359 15.422 -24.100 1.00 79.56 203 LEU A CA 1
ATOM 1566 C C . LEU A 1 203 ? 40.293 16.578 -24.496 1.00 79.56 203 LEU A C 1
ATOM 1568 O O . LEU A 1 203 ? 41.107 16.423 -25.400 1.00 79.56 203 LEU A O 1
ATOM 1572 N N . GLY A 1 204 ? 40.231 17.709 -23.785 1.00 74.75 204 GLY A N 1
ATOM 1573 C CA . GLY A 1 204 ? 41.110 18.857 -24.026 1.00 74.75 204 GLY A CA 1
ATOM 1574 C C . GLY A 1 204 ? 42.593 18.588 -23.770 1.00 74.75 204 GLY A C 1
ATOM 1575 O O . GLY A 1 204 ? 43.436 19.073 -24.521 1.00 74.75 204 GLY A O 1
ATOM 1576 N N . GLN A 1 205 ? 42.922 17.797 -22.746 1.00 75.12 205 GLN A N 1
ATOM 1577 C CA . GLN A 1 205 ? 44.302 17.398 -22.445 1.00 75.12 205 GLN A CA 1
ATOM 1578 C C . GLN A 1 205 ? 44.869 16.451 -23.508 1.00 75.12 205 GLN A C 1
ATOM 1580 O O . GLN A 1 205 ? 46.034 16.570 -23.874 1.00 75.12 205 GLN A O 1
ATOM 1585 N N . THR A 1 206 ? 44.053 15.529 -24.023 1.00 69.31 206 THR A N 1
ATOM 1586 C CA . THR A 1 206 ? 44.488 14.519 -25.002 1.00 69.31 206 THR A CA 1
ATOM 1587 C C . THR A 1 206 ? 44.504 15.047 -26.441 1.00 69.31 206 THR A C 1
ATOM 1589 O O . THR A 1 206 ? 45.284 14.564 -27.261 1.00 69.31 206 THR A O 1
ATOM 1592 N N . ALA A 1 207 ? 43.667 16.041 -26.757 1.00 65.12 207 ALA A N 1
ATOM 1593 C CA . ALA A 1 207 ? 43.515 16.580 -28.110 1.00 65.12 207 ALA A CA 1
ATOM 1594 C C . ALA A 1 207 ? 44.212 17.938 -28.352 1.00 65.12 207 ALA A C 1
ATOM 1596 O O . ALA A 1 207 ? 44.278 18.362 -29.501 1.00 65.12 207 ALA A O 1
ATOM 1597 N N . GLY A 1 208 ? 44.783 18.569 -27.316 1.00 56.88 208 GLY A N 1
ATOM 1598 C CA . GLY A 1 208 ? 45.625 19.767 -27.418 1.00 56.88 208 GLY A CA 1
ATOM 1599 C C . GLY A 1 208 ? 44.855 21.090 -27.554 1.00 56.88 208 GLY A C 1
ATOM 1600 O O . GLY A 1 208 ? 44.181 21.328 -28.547 1.00 56.88 208 GLY A O 1
ATOM 1601 N N . GLY A 1 209 ? 45.021 21.986 -26.571 1.00 58.00 209 GLY A N 1
ATOM 1602 C CA . GLY A 1 209 ? 44.762 23.426 -26.728 1.00 58.00 209 GLY A CA 1
ATOM 1603 C C . GLY A 1 209 ? 43.298 23.880 -26.715 1.00 58.00 209 GLY A C 1
ATOM 1604 O O . GLY A 1 209 ? 42.873 24.597 -27.614 1.00 58.00 209 GLY A O 1
ATOM 1605 N N . LEU A 1 210 ? 42.530 23.530 -25.678 1.00 56.66 210 LEU A N 1
ATOM 1606 C CA . LEU A 1 210 ? 41.221 24.148 -25.431 1.00 56.66 210 LEU A CA 1
ATOM 1607 C C . LEU A 1 210 ? 41.344 25.299 -24.425 1.00 56.66 210 LEU A C 1
ATOM 1609 O O . LEU A 1 210 ? 41.664 25.080 -23.257 1.00 56.66 210 LEU A O 1
ATOM 1613 N N . VAL A 1 211 ? 41.052 26.523 -24.870 1.00 54.38 211 VAL A N 1
ATOM 1614 C CA . VAL A 1 211 ? 40.938 27.698 -23.995 1.00 54.38 211 VAL A CA 1
ATOM 1615 C C . VAL A 1 211 ? 39.553 27.685 -23.356 1.00 54.38 211 VAL A C 1
ATOM 1617 O O . VAL A 1 211 ? 38.548 27.679 -24.060 1.00 54.38 211 VAL A O 1
ATOM 1620 N N . TRP A 1 212 ? 39.493 27.667 -22.025 1.00 56.94 212 TRP A N 1
ATOM 1621 C CA . TRP A 1 212 ? 38.252 27.723 -21.248 1.00 56.94 212 TRP A CA 1
ATOM 1622 C C . TRP A 1 212 ? 37.969 29.172 -20.838 1.00 56.94 212 TRP A C 1
ATOM 1624 O O . TRP A 1 212 ? 38.600 29.660 -19.902 1.00 56.94 212 TRP A O 1
ATOM 1634 N N . PRO A 1 213 ? 37.059 29.895 -21.505 1.00 53.47 213 PRO A N 1
ATOM 1635 C CA . PRO A 1 213 ? 36.703 31.237 -21.078 1.00 53.47 213 PRO A CA 1
ATOM 1636 C C . PRO A 1 213 ? 35.606 31.210 -20.012 1.00 53.47 213 PRO A C 1
ATOM 1638 O O . PRO A 1 213 ? 34.784 30.293 -19.936 1.00 53.47 213 PRO A O 1
ATOM 1641 N N . ALA A 1 214 ? 35.566 32.277 -19.217 1.00 49.09 214 ALA A N 1
ATOM 1642 C CA . ALA A 1 214 ? 34.464 32.560 -18.313 1.00 49.09 214 ALA A CA 1
ATOM 1643 C C . ALA A 1 214 ? 33.178 32.812 -19.123 1.00 49.09 214 ALA A C 1
ATOM 1645 O O . ALA A 1 214 ? 33.140 33.641 -20.034 1.00 49.09 214 ALA A O 1
ATOM 1646 N N . GLY A 1 215 ? 32.137 32.040 -18.805 1.00 53.91 215 GLY A N 1
ATOM 1647 C CA . GLY A 1 215 ? 30.888 31.953 -19.553 1.00 53.91 215 GLY A CA 1
ATOM 1648 C C . GLY A 1 215 ? 30.227 33.299 -19.850 1.00 53.91 215 GLY A C 1
ATOM 1649 O O . GLY A 1 215 ? 29.766 34.006 -18.957 1.00 53.91 215 GLY A O 1
ATOM 1650 N N . SER A 1 216 ? 30.090 33.608 -21.134 1.00 57.47 216 SER A N 1
ATOM 1651 C CA . SER A 1 216 ? 29.216 34.667 -21.634 1.00 57.47 216 SER A CA 1
ATOM 1652 C C . SER A 1 216 ? 28.587 34.225 -22.963 1.00 57.47 216 SER A C 1
ATOM 1654 O O . SER A 1 216 ? 29.179 33.455 -23.723 1.00 57.47 216 SER A O 1
ATOM 1656 N N . GLY A 1 217 ? 27.327 34.618 -23.194 1.00 64.62 217 GLY A N 1
ATOM 1657 C CA . GLY A 1 217 ? 26.615 34.401 -24.465 1.00 64.62 217 GLY A CA 1
ATOM 1658 C C . GLY A 1 217 ? 25.377 33.485 -24.449 1.00 64.62 217 GLY A C 1
ATOM 1659 O O . GLY A 1 217 ? 24.672 33.433 -25.450 1.00 64.62 217 GLY A O 1
ATOM 1660 N N . LEU A 1 218 ? 25.053 32.799 -23.342 1.00 71.88 218 LEU A N 1
ATOM 1661 C CA . LEU A 1 218 ? 23.828 31.972 -23.220 1.00 71.88 218 LEU A CA 1
ATOM 1662 C C . LEU A 1 218 ? 22.782 32.537 -22.244 1.00 71.88 218 LEU A C 1
ATOM 1664 O O . LEU A 1 218 ? 21.770 31.889 -21.978 1.00 71.88 218 LEU A O 1
ATOM 1668 N N . GLN A 1 219 ? 23.004 33.736 -21.700 1.00 76.00 219 GLN A N 1
ATOM 1669 C CA . GLN A 1 219 ? 22.173 34.304 -20.633 1.00 76.00 219 GLN A CA 1
ATOM 1670 C C . GLN A 1 219 ? 20.728 34.546 -21.083 1.00 76.00 219 GLN A C 1
ATOM 1672 O O . GLN A 1 219 ? 19.810 34.100 -20.404 1.00 76.00 219 GLN A O 1
ATOM 1677 N N . VAL A 1 220 ? 20.521 35.160 -22.253 1.00 78.88 220 VAL A N 1
ATOM 1678 C CA . VAL A 1 220 ? 19.177 35.443 -22.793 1.00 78.88 220 VAL A CA 1
ATOM 1679 C C . VAL A 1 220 ? 18.383 34.154 -23.008 1.00 78.88 220 VAL A C 1
ATOM 1681 O O . VAL A 1 220 ? 17.246 34.044 -22.556 1.00 78.88 220 VAL A O 1
ATOM 1684 N N . LEU A 1 221 ? 19.004 33.140 -23.617 1.00 78.88 221 LEU A N 1
ATOM 1685 C CA . LEU A 1 221 ? 18.372 31.840 -23.843 1.00 78.88 221 LEU A CA 1
ATOM 1686 C C . LEU A 1 221 ? 18.069 31.122 -22.521 1.00 78.88 221 LEU A C 1
ATOM 1688 O O . LEU A 1 221 ? 16.989 30.569 -22.347 1.00 78.88 221 LEU A O 1
ATOM 1692 N N . THR A 1 222 ? 18.992 31.184 -21.560 1.00 83.00 222 THR A N 1
ATOM 1693 C CA . THR A 1 222 ? 18.795 30.617 -20.218 1.00 83.00 222 THR A CA 1
ATOM 1694 C C . THR A 1 222 ? 17.626 31.285 -19.494 1.00 83.00 222 THR A C 1
ATOM 1696 O O . THR A 1 222 ? 16.828 30.595 -18.864 1.00 83.00 222 THR A O 1
ATOM 1699 N N . ILE A 1 223 ? 17.507 32.613 -19.585 1.00 86.56 223 ILE A N 1
ATOM 1700 C CA . ILE A 1 223 ? 16.400 33.374 -18.995 1.00 86.56 223 ILE A CA 1
ATOM 1701 C C . ILE A 1 223 ? 15.083 32.996 -19.678 1.00 86.56 223 ILE A C 1
ATOM 1703 O O . ILE A 1 223 ? 14.121 32.686 -18.981 1.00 86.56 223 ILE A O 1
ATOM 1707 N N . GLY A 1 224 ? 15.047 32.944 -21.014 1.00 89.62 224 GLY A N 1
ATOM 1708 C CA . GLY A 1 224 ? 13.848 32.583 -21.776 1.00 89.62 224 GLY A CA 1
ATOM 1709 C C . GLY A 1 224 ? 13.349 31.168 -21.471 1.00 89.62 224 GLY A C 1
ATOM 1710 O O . GLY A 1 224 ? 12.184 30.982 -21.121 1.00 89.62 224 GLY A O 1
ATOM 1711 N N . VAL A 1 225 ? 14.237 30.169 -21.516 1.00 89.56 225 VAL A N 1
ATOM 1712 C CA . VAL A 1 225 ? 13.890 28.778 -21.171 1.00 89.56 225 VAL A CA 1
ATOM 1713 C C . VAL A 1 225 ? 13.528 28.659 -19.688 1.00 89.56 225 VAL A C 1
ATOM 1715 O O . VAL A 1 225 ? 12.607 27.927 -19.335 1.00 89.56 225 VAL A O 1
ATOM 1718 N N . GLY A 1 226 ? 14.206 29.403 -18.808 1.00 92.12 226 GLY A N 1
ATOM 1719 C CA . GLY A 1 226 ? 13.881 29.460 -17.383 1.00 92.12 226 GLY A CA 1
ATOM 1720 C C . GLY A 1 226 ? 12.485 30.022 -17.115 1.00 92.12 226 GLY A C 1
ATOM 1721 O O . GLY A 1 226 ? 11.736 29.442 -16.331 1.00 92.12 226 GLY A O 1
ATOM 1722 N N . ALA A 1 227 ? 12.105 31.101 -17.801 1.00 94.25 227 ALA A N 1
ATOM 1723 C CA . ALA A 1 227 ? 10.772 31.686 -17.714 1.00 94.25 227 ALA A CA 1
ATOM 1724 C C . ALA A 1 227 ? 9.698 30.714 -18.227 1.00 94.25 227 ALA A C 1
ATOM 1726 O O . ALA A 1 227 ? 8.687 30.515 -17.554 1.00 94.25 227 ALA A O 1
ATOM 1727 N N . LEU A 1 228 ? 9.948 30.039 -19.356 1.00 95.62 228 LEU A N 1
ATOM 1728 C CA . LEU A 1 228 ? 9.045 29.016 -19.888 1.00 95.62 228 LEU A CA 1
ATOM 1729 C C . LEU A 1 228 ? 8.895 27.826 -18.928 1.00 95.62 228 LEU A C 1
ATOM 1731 O O . LEU A 1 228 ? 7.782 27.349 -18.718 1.00 95.62 228 LEU A O 1
ATOM 1735 N N . ALA A 1 229 ? 9.984 27.380 -18.295 1.00 94.44 229 ALA A N 1
ATOM 1736 C CA . ALA A 1 229 ? 9.944 26.312 -17.298 1.00 94.44 229 ALA A CA 1
ATOM 1737 C C . ALA A 1 229 ? 9.107 26.701 -16.070 1.00 94.44 229 ALA A C 1
ATOM 1739 O O . ALA A 1 229 ? 8.320 25.895 -15.577 1.00 94.44 229 ALA A O 1
ATOM 1740 N N . LEU A 1 230 ? 9.240 27.940 -15.585 1.00 95.62 230 LEU A N 1
ATOM 1741 C CA . LEU A 1 230 ? 8.444 28.447 -14.464 1.00 95.62 230 LEU A CA 1
ATOM 1742 C C . LEU A 1 230 ? 6.964 28.613 -14.837 1.00 95.62 230 LEU A C 1
ATOM 1744 O O . LEU A 1 230 ? 6.098 28.265 -14.034 1.00 95.62 230 LEU A O 1
ATOM 1748 N N . LEU A 1 231 ? 6.666 29.067 -16.058 1.00 96.44 231 LEU A N 1
ATOM 1749 C CA . LEU A 1 231 ? 5.301 29.103 -16.590 1.00 96.44 231 LEU A CA 1
ATOM 1750 C C . LEU A 1 231 ? 4.705 27.690 -16.646 1.00 96.44 231 LEU A C 1
ATOM 1752 O O . LEU A 1 231 ? 3.604 27.469 -16.147 1.00 96.44 231 LEU A O 1
ATOM 1756 N N . ALA A 1 232 ? 5.443 26.727 -17.203 1.00 95.31 232 ALA A N 1
ATOM 1757 C CA . ALA A 1 232 ? 5.024 25.333 -17.298 1.00 95.31 232 ALA A CA 1
ATOM 1758 C C . ALA A 1 232 ? 4.803 24.706 -15.915 1.00 95.31 232 ALA A C 1
ATOM 1760 O O . ALA A 1 232 ? 3.818 24.000 -15.717 1.00 95.31 232 ALA A O 1
ATOM 1761 N N . LEU A 1 233 ? 5.655 25.013 -14.932 1.00 95.12 233 LEU A N 1
ATOM 1762 C CA . LEU A 1 233 ? 5.462 24.598 -13.542 1.00 95.12 233 LEU A CA 1
ATOM 1763 C C . LEU A 1 233 ? 4.182 25.199 -12.941 1.00 95.12 233 LEU A C 1
ATOM 1765 O O . LEU A 1 233 ? 3.399 24.482 -12.317 1.00 95.12 233 LEU A O 1
ATOM 1769 N N . GLY A 1 234 ? 3.942 26.495 -13.160 1.00 95.19 234 GLY A N 1
ATOM 1770 C CA . GLY A 1 234 ? 2.713 27.167 -12.735 1.00 95.19 234 GLY A CA 1
ATOM 1771 C C . GLY A 1 234 ? 1.463 26.547 -13.367 1.00 95.19 234 GLY A C 1
ATOM 1772 O O . GLY A 1 234 ? 0.481 26.292 -12.669 1.00 95.19 234 GLY A O 1
ATOM 1773 N N . LEU A 1 235 ? 1.517 26.232 -14.664 1.00 95.12 235 LEU A N 1
ATOM 1774 C CA . LEU A 1 235 ? 0.449 25.532 -15.380 1.00 95.12 235 LEU A CA 1
ATOM 1775 C C . LEU A 1 235 ? 0.252 24.108 -14.858 1.00 95.12 235 LEU A C 1
ATOM 1777 O O . LEU A 1 235 ? -0.883 23.719 -14.610 1.00 95.12 235 LEU A O 1
ATOM 1781 N N . ALA A 1 236 ? 1.319 23.344 -14.622 1.00 92.12 236 ALA A N 1
ATOM 1782 C CA . ALA A 1 236 ? 1.227 21.989 -14.080 1.00 92.12 236 ALA A CA 1
ATOM 1783 C C . ALA A 1 236 ? 0.532 21.956 -12.708 1.00 92.12 236 ALA A C 1
ATOM 1785 O O . ALA A 1 236 ? -0.178 20.998 -12.401 1.00 92.12 236 ALA A O 1
ATOM 1786 N N . TRP A 1 237 ? 0.705 23.010 -11.900 1.00 90.94 237 TRP A N 1
ATOM 1787 C CA . TRP A 1 237 ? 0.057 23.143 -10.594 1.00 90.94 237 TRP A CA 1
ATOM 1788 C C . TRP A 1 237 ? -1.400 23.613 -10.673 1.00 90.94 237 TRP A C 1
ATOM 1790 O O . TRP A 1 237 ? -2.215 23.221 -9.839 1.00 90.94 237 TRP A O 1
ATOM 1800 N N . ARG A 1 238 ? -1.734 24.456 -11.658 1.00 93.44 238 ARG A N 1
ATOM 1801 C CA . ARG A 1 238 ? -3.086 25.015 -11.831 1.00 93.44 238 ARG A CA 1
ATOM 1802 C C . ARG A 1 238 ? -4.015 24.131 -12.654 1.00 93.44 238 ARG A C 1
ATOM 1804 O O . ARG A 1 238 ? -5.216 24.135 -12.411 1.00 93.44 238 ARG A O 1
ATOM 1811 N N . LEU A 1 239 ? -3.482 23.401 -13.631 1.00 92.56 239 LEU A N 1
ATOM 1812 C CA . LEU A 1 239 ? -4.280 22.545 -14.499 1.00 92.56 239 LEU A CA 1
ATOM 1813 C C . LEU A 1 239 ? -4.833 21.342 -13.721 1.00 92.56 239 LEU A C 1
ATOM 1815 O O . LEU A 1 239 ? -4.135 20.780 -12.858 1.00 92.56 239 LEU A O 1
ATOM 1819 N N . PRO A 1 240 ? -6.065 20.911 -14.043 1.00 88.19 240 PRO A N 1
ATOM 1820 C CA . PRO A 1 240 ? -6.698 19.784 -13.377 1.00 88.19 240 PRO A CA 1
ATOM 1821 C C . PRO A 1 240 ? -5.867 18.509 -13.554 1.00 88.19 240 PRO A C 1
ATOM 1823 O O . PRO A 1 240 ? -5.142 18.323 -14.540 1.00 88.19 240 PRO A O 1
ATOM 1826 N N . GLY A 1 241 ? -5.912 17.674 -12.519 1.00 84.62 241 GLY A N 1
ATOM 1827 C CA . GLY A 1 241 ? -5.186 16.413 -12.449 1.00 84.62 241 GLY A CA 1
ATOM 1828 C C . GLY A 1 241 ? -5.998 15.226 -12.895 1.00 84.62 241 GLY A C 1
ATOM 1829 O O . GLY A 1 241 ? -7.008 15.371 -13.567 1.00 84.62 241 GLY A O 1
ATOM 1830 N N . ALA A 1 242 ? -5.537 14.042 -12.496 1.00 78.44 242 ALA A N 1
ATOM 1831 C CA . ALA A 1 242 ? -6.398 12.875 -12.511 1.00 78.44 242 ALA A CA 1
ATOM 1832 C C . ALA A 1 242 ? -7.618 13.161 -11.626 1.00 78.44 242 ALA A C 1
ATOM 1834 O O . ALA A 1 242 ? -7.478 13.332 -10.414 1.00 78.44 242 ALA A O 1
ATOM 1835 N N . GLU A 1 243 ? -8.789 13.252 -12.241 1.00 71.25 243 GLU A N 1
ATOM 1836 C CA . GLU A 1 243 ? -10.053 13.266 -11.520 1.00 71.25 243 GLU A CA 1
ATOM 1837 C C . GLU A 1 243 ? -10.403 11.838 -11.100 1.00 71.25 243 GLU A C 1
ATOM 1839 O O . GLU A 1 243 ? -10.037 10.867 -11.778 1.00 71.25 243 GLU A O 1
ATOM 1844 N N . LYS A 1 244 ? -11.096 11.705 -9.963 1.00 64.94 244 LYS A N 1
ATOM 1845 C CA . LYS A 1 244 ? -11.769 10.447 -9.643 1.00 64.94 244 LYS A CA 1
ATOM 1846 C C . LYS A 1 244 ? -12.791 10.195 -10.748 1.00 64.94 244 LYS A C 1
ATOM 1848 O O . LYS A 1 244 ? -13.543 11.091 -11.119 1.00 64.94 244 LYS A O 1
ATOM 1853 N N . HIS A 1 245 ? -12.779 8.987 -11.289 1.00 63.97 245 HIS A N 1
ATOM 1854 C CA . HIS A 1 245 ? -13.780 8.571 -12.257 1.00 63.97 245 HIS A CA 1
ATOM 1855 C C . HIS A 1 245 ? -15.153 8.521 -11.571 1.00 63.97 245 HIS A C 1
ATOM 1857 O O . HIS A 1 245 ? -15.231 8.148 -10.402 1.00 63.97 245 HIS A O 1
ATOM 1863 N N . ALA A 1 246 ? -16.222 8.911 -12.268 1.00 55.12 246 ALA A N 1
ATOM 1864 C CA . ALA A 1 246 ? -17.569 8.936 -11.685 1.00 55.12 246 ALA A CA 1
ATOM 1865 C C . ALA A 1 246 ? -18.084 7.532 -11.302 1.00 55.12 246 ALA A C 1
ATOM 1867 O O . ALA A 1 246 ? -18.959 7.407 -10.454 1.00 55.12 246 ALA A O 1
ATOM 1868 N N . ASP A 1 247 ? -17.521 6.486 -11.906 1.00 63.91 247 ASP A N 1
ATOM 1869 C CA . ASP A 1 247 ? -17.758 5.065 -11.637 1.00 63.91 247 ASP A CA 1
ATOM 1870 C C . ASP A 1 247 ? -16.742 4.450 -10.656 1.00 63.91 247 ASP A C 1
ATOM 1872 O O . ASP A 1 247 ? -16.777 3.245 -10.406 1.00 63.91 247 ASP A O 1
ATOM 1876 N N . ALA A 1 248 ? -15.830 5.246 -10.080 1.00 63.91 248 ALA A N 1
ATOM 1877 C CA . ALA A 1 248 ? -14.945 4.759 -9.030 1.00 63.91 248 ALA A CA 1
ATOM 1878 C C . ALA A 1 248 ? -15.769 4.449 -7.772 1.00 63.91 248 ALA A C 1
ATOM 1880 O O . ALA A 1 248 ? -16.335 5.344 -7.146 1.00 63.91 248 ALA A O 1
ATOM 1881 N N . VAL A 1 249 ? -15.818 3.172 -7.398 1.00 68.12 249 VAL A N 1
ATOM 1882 C CA . VAL A 1 249 ? -16.501 2.716 -6.187 1.00 68.12 249 VAL A CA 1
ATOM 1883 C C . VAL A 1 249 ? -15.669 3.146 -4.979 1.00 68.12 249 VAL A C 1
ATOM 1885 O O . VAL A 1 249 ? -14.493 2.788 -4.873 1.00 68.12 249 VAL A O 1
ATOM 1888 N N . GLU A 1 250 ? -16.255 3.942 -4.083 1.00 71.75 250 GLU A N 1
ATOM 1889 C CA . GLU A 1 250 ? -15.635 4.221 -2.785 1.00 71.75 250 GLU A CA 1
ATOM 1890 C C . GLU A 1 250 ? -15.412 2.894 -2.043 1.00 71.75 250 GLU A C 1
ATOM 1892 O O . GLU A 1 250 ? -16.222 1.971 -2.182 1.00 71.75 250 GLU A O 1
ATOM 1897 N N . PRO A 1 251 ? -14.314 2.747 -1.280 1.00 75.88 251 PRO A N 1
ATOM 1898 C CA . PRO A 1 251 ? -14.075 1.512 -0.552 1.00 75.88 251 PRO A CA 1
ATOM 1899 C C . PRO A 1 251 ? -15.288 1.212 0.342 1.00 75.88 251 PRO A C 1
ATOM 1901 O O . PRO A 1 251 ? -15.825 2.138 0.960 1.00 75.88 251 PRO A O 1
ATOM 1904 N N . PRO A 1 252 ? -15.735 -0.056 0.418 1.00 83.00 252 PRO A N 1
ATOM 1905 C CA . PRO A 1 252 ? -16.868 -0.411 1.263 1.00 83.00 252 PRO A CA 1
ATOM 1906 C C . PRO A 1 252 ? -16.581 0.015 2.708 1.00 83.00 252 PRO A C 1
ATOM 1908 O O . PRO A 1 252 ? -15.419 0.045 3.113 1.00 83.00 252 PRO A O 1
ATOM 1911 N N . PRO A 1 253 ? -17.580 0.364 3.522 1.00 88.50 253 PRO A N 1
ATOM 1912 C CA . PRO A 1 253 ? -17.319 0.687 4.918 1.00 88.50 253 PRO A CA 1
ATOM 1913 C C . PRO A 1 253 ? -16.764 -0.546 5.655 1.00 88.50 253 PRO A C 1
ATOM 1915 O O . PRO A 1 253 ? -17.181 -1.671 5.390 1.00 88.50 253 PRO A O 1
ATOM 1918 N N . LEU A 1 254 ? -15.812 -0.350 6.578 1.00 92.50 254 LEU A N 1
ATOM 1919 C CA . LEU A 1 254 ? -15.321 -1.451 7.424 1.00 92.50 254 LEU A CA 1
ATOM 1920 C C . LEU A 1 254 ? -16.357 -1.864 8.476 1.00 92.50 254 LEU A C 1
ATOM 1922 O O . LEU A 1 254 ? -16.367 -3.014 8.901 1.00 92.50 254 LEU A O 1
ATOM 1926 N N . VAL A 1 255 ? -17.196 -0.921 8.913 1.00 95.50 255 VAL A N 1
ATOM 1927 C CA . VAL A 1 255 ? -18.349 -1.180 9.779 1.00 95.50 255 VAL A CA 1
ATOM 1928 C C . VAL A 1 255 ? -19.573 -1.327 8.887 1.00 95.50 255 VAL A C 1
ATOM 1930 O O . VAL A 1 255 ? -19.992 -0.364 8.252 1.00 95.50 255 VAL A O 1
ATOM 1933 N N . VAL A 1 256 ? -20.102 -2.541 8.822 1.00 94.44 256 VAL A N 1
ATOM 1934 C CA . VAL A 1 256 ? -21.301 -2.915 8.056 1.00 94.44 256 VAL A CA 1
ATOM 1935 C C . VAL A 1 256 ? -22.472 -3.295 8.965 1.00 94.44 256 VAL A C 1
ATOM 1937 O O . VAL A 1 256 ? -23.589 -3.439 8.484 1.00 94.44 256 VAL A O 1
ATOM 1940 N N . GLY A 1 257 ? -22.217 -3.496 10.262 1.00 90.00 257 GLY A N 1
ATOM 1941 C CA . GLY A 1 257 ? -23.259 -3.681 11.265 1.00 90.00 257 GLY A CA 1
ATOM 1942 C C . GLY A 1 257 ? -24.022 -2.380 11.495 1.00 90.00 257 GLY A C 1
ATOM 1943 O O . GLY A 1 257 ? -23.410 -1.322 11.652 1.00 90.00 257 GLY A O 1
ATOM 1944 N N . GLU A 1 258 ? -25.349 -2.469 11.503 1.00 90.44 258 GLU A N 1
ATOM 1945 C CA . GLU A 1 258 ? -26.216 -1.340 11.834 1.00 90.44 258 GLU A CA 1
ATOM 1946 C C . GLU A 1 258 ? -26.184 -1.071 13.345 1.00 90.44 258 GLU A C 1
ATOM 1948 O O . GLU A 1 258 ? -26.183 -2.027 14.129 1.00 90.44 258 GLU A O 1
ATOM 1953 N N . PRO A 1 259 ? -26.174 0.205 13.771 1.00 90.50 259 PRO A N 1
ATOM 1954 C CA . PRO A 1 259 ? -26.242 0.544 15.183 1.00 90.50 259 PRO A CA 1
ATOM 1955 C C . PRO A 1 259 ? -27.585 0.117 15.782 1.00 90.50 259 PRO A C 1
ATOM 1957 O O . PRO A 1 259 ? -28.646 0.286 15.178 1.00 90.50 259 PRO A O 1
ATOM 1960 N N . GLU A 1 260 ? -27.546 -0.394 17.006 1.00 92.81 260 GLU A N 1
ATOM 1961 C CA . GLU A 1 260 ? -28.741 -0.644 17.802 1.00 92.81 260 GLU A CA 1
ATOM 1962 C C . GLU A 1 260 ? -29.223 0.662 18.446 1.00 92.81 260 GLU A C 1
ATOM 1964 O O . GLU A 1 260 ? -28.428 1.527 18.812 1.00 92.81 260 GLU A O 1
ATOM 1969 N N . ALA A 1 261 ? -30.538 0.808 18.622 1.00 89.31 261 ALA A N 1
ATOM 1970 C CA . ALA A 1 261 ? -31.093 1.945 19.346 1.00 89.31 261 ALA A CA 1
ATOM 1971 C C . ALA A 1 261 ? -30.758 1.821 20.843 1.00 89.31 261 ALA A C 1
ATOM 1973 O O . ALA A 1 261 ? -31.376 1.036 21.566 1.00 89.31 261 ALA A O 1
ATOM 1974 N N . VAL A 1 262 ? -29.782 2.601 21.309 1.00 92.06 262 VAL A N 1
ATOM 1975 C CA . VAL A 1 262 ? -29.358 2.645 22.712 1.00 92.06 262 VAL A CA 1
ATOM 1976 C C . VAL A 1 262 ? -29.747 3.993 23.313 1.00 92.06 262 VAL A C 1
ATOM 1978 O O . VAL A 1 262 ? -29.435 5.040 22.760 1.00 92.06 262 VAL A O 1
ATOM 1981 N N . ALA A 1 263 ? -30.405 3.974 24.473 1.00 92.50 263 ALA A N 1
ATOM 1982 C CA . ALA A 1 263 ? -30.703 5.173 25.256 1.00 92.50 263 ALA A CA 1
ATOM 1983 C C . ALA A 1 263 ? -29.805 5.196 26.506 1.00 92.50 263 ALA A C 1
ATOM 1985 O O . ALA A 1 263 ? -30.203 4.672 27.552 1.00 92.50 263 ALA A O 1
ATOM 1986 N N . PRO A 1 264 ? -28.569 5.718 26.413 1.00 94.88 264 PRO A N 1
ATOM 1987 C CA . PRO A 1 264 ? -27.656 5.699 27.540 1.00 94.88 264 PRO A CA 1
ATOM 1988 C C . PRO A 1 264 ? -28.069 6.715 28.607 1.00 94.88 264 PRO A C 1
ATOM 1990 O O . PRO A 1 264 ? -28.575 7.800 28.318 1.00 94.88 264 PRO A O 1
ATOM 1993 N N . VAL A 1 265 ? -27.796 6.384 29.867 1.00 95.50 265 VAL A N 1
ATOM 1994 C CA . VAL A 1 265 ? -27.995 7.315 30.983 1.00 95.50 265 VAL A CA 1
ATOM 1995 C C . VAL A 1 265 ? -26.787 8.238 31.050 1.00 95.50 265 VAL A C 1
ATOM 1997 O O . VAL A 1 265 ? -25.688 7.774 31.356 1.00 95.50 265 VAL A O 1
ATOM 2000 N N . ILE A 1 266 ? -26.982 9.527 30.762 1.00 96.75 266 ILE A N 1
ATOM 2001 C CA . ILE A 1 266 ? -25.921 10.540 30.751 1.00 96.75 266 ILE A CA 1
ATOM 2002 C C . ILE A 1 266 ? -26.112 11.522 31.909 1.00 96.75 266 ILE A C 1
ATOM 2004 O O . ILE A 1 266 ? -27.178 12.111 32.069 1.00 96.75 266 ILE A O 1
ATOM 2008 N N . THR A 1 267 ? -25.042 11.757 32.665 1.00 96.75 267 THR A N 1
ATOM 2009 C CA . THR A 1 267 ? -24.991 12.752 33.742 1.00 96.75 267 THR A CA 1
ATOM 2010 C C . THR A 1 267 ? -23.791 13.660 33.526 1.00 96.75 267 THR A C 1
ATOM 2012 O O . THR A 1 267 ? -22.663 13.181 33.435 1.00 96.75 267 THR A O 1
ATOM 2015 N N . ILE A 1 268 ? -24.001 14.975 33.474 1.00 97.12 268 ILE A N 1
ATOM 2016 C CA . ILE A 1 268 ? -22.924 15.970 33.366 1.00 97.12 268 ILE A CA 1
ATOM 2017 C C . ILE A 1 268 ? -22.752 16.660 34.720 1.00 97.12 268 ILE A C 1
ATOM 2019 O O . ILE A 1 268 ? -23.727 17.019 35.373 1.00 97.12 268 ILE A O 1
ATOM 2023 N N . THR A 1 269 ? -21.503 16.853 35.142 1.00 95.50 269 THR A N 1
ATOM 2024 C CA . THR A 1 269 ? -21.142 17.580 36.366 1.00 95.50 269 THR A CA 1
ATOM 2025 C C . THR A 1 269 ? -20.089 18.649 36.062 1.00 95.50 269 THR A C 1
ATOM 2027 O O . THR A 1 269 ? -19.519 18.709 34.967 1.00 95.50 269 THR A O 1
ATOM 2030 N N . GLU A 1 270 ? -19.773 19.494 37.043 1.00 91.38 270 GLU A N 1
ATOM 2031 C CA . GLU A 1 270 ? -18.659 20.439 36.909 1.00 91.38 270 GLU A CA 1
ATOM 2032 C C . GLU A 1 270 ? -17.315 19.724 36.726 1.00 91.38 270 GLU A C 1
ATOM 2034 O O . GLU A 1 270 ? -16.475 20.169 35.949 1.00 91.38 270 GLU A O 1
ATOM 2039 N N . ALA A 1 271 ? -17.119 18.577 37.381 1.00 93.00 271 ALA A N 1
ATOM 2040 C CA . ALA A 1 271 ? -15.875 17.816 37.298 1.00 93.00 271 ALA A CA 1
ATOM 2041 C C . ALA A 1 271 ? -15.726 17.030 35.979 1.00 93.00 271 ALA A C 1
ATOM 2043 O O . ALA A 1 271 ? -14.610 16.627 35.627 1.00 93.00 271 ALA A O 1
ATOM 2044 N N . GLY A 1 272 ? -16.816 16.793 35.240 1.00 95.94 272 GLY A N 1
ATOM 2045 C CA . GLY A 1 272 ? -16.823 15.789 34.180 1.00 95.94 272 GLY A CA 1
ATOM 2046 C C . GLY A 1 272 ? -18.201 15.411 33.649 1.00 95.94 272 GLY A C 1
ATOM 2047 O O . GLY A 1 272 ? -19.133 16.208 33.651 1.00 95.94 272 GLY A O 1
ATOM 2048 N N . ALA A 1 273 ? -18.318 14.171 33.199 1.00 97.62 273 ALA A N 1
ATOM 2049 C CA . ALA A 1 273 ? -19.579 13.533 32.859 1.00 97.62 273 ALA A CA 1
ATOM 2050 C C . ALA A 1 273 ? -19.465 12.015 33.008 1.00 97.62 273 ALA A C 1
ATOM 2052 O O . ALA A 1 273 ? -18.366 11.463 33.017 1.00 97.62 273 ALA A O 1
ATOM 2053 N N . SER A 1 274 ? -20.596 11.337 33.101 1.00 97.00 274 SER A N 1
ATOM 2054 C CA . SER A 1 274 ? -20.689 9.886 33.047 1.00 97.00 274 SER A CA 1
ATOM 2055 C C . SER A 1 274 ? -21.765 9.473 32.062 1.00 97.00 274 SER A C 1
ATOM 2057 O O . SER A 1 274 ? -22.776 10.161 31.932 1.00 97.00 274 SER A O 1
ATOM 2059 N N . MET A 1 275 ? -21.565 8.344 31.400 1.00 96.81 275 MET A N 1
ATOM 2060 C CA . MET A 1 275 ? -22.536 7.752 30.494 1.00 96.81 275 MET A CA 1
ATOM 2061 C C . MET A 1 275 ? -22.558 6.239 30.684 1.00 96.81 275 MET A C 1
ATOM 2063 O O . MET A 1 275 ? -21.499 5.615 30.687 1.00 96.81 275 MET A O 1
ATOM 2067 N N . THR A 1 276 ? -23.741 5.646 30.812 1.00 96.62 276 THR A N 1
ATOM 2068 C CA . THR A 1 276 ? -23.890 4.207 31.069 1.00 96.62 276 THR A CA 1
ATOM 2069 C C . THR A 1 276 ? -24.843 3.566 30.074 1.00 96.62 276 THR A C 1
ATOM 2071 O O . THR A 1 276 ? -25.920 4.098 29.809 1.00 96.62 276 THR A O 1
ATOM 2074 N N . SER A 1 277 ? -24.463 2.394 29.571 1.00 95.12 277 SER A N 1
ATOM 2075 C CA . SER A 1 277 ? -25.308 1.519 28.762 1.00 95.12 277 SER A CA 1
ATOM 2076 C C . SER A 1 277 ? -24.986 0.058 29.067 1.00 95.12 277 SER A C 1
ATOM 2078 O O . SER A 1 277 ? -23.819 -0.323 29.144 1.00 95.12 277 SER A O 1
ATOM 2080 N N . GLY A 1 278 ? -26.020 -0.770 29.238 1.00 88.81 278 GLY A N 1
ATOM 2081 C CA . GLY A 1 278 ? -25.858 -2.196 29.519 1.00 88.81 278 GLY A CA 1
ATOM 2082 C C . GLY A 1 278 ? -24.958 -2.452 30.734 1.00 88.81 278 GLY A C 1
ATOM 2083 O O . GLY A 1 278 ? -25.294 -2.086 31.856 1.00 88.81 278 GLY A O 1
ATOM 2084 N N . GLN A 1 279 ? -23.813 -3.096 30.500 1.00 88.50 279 GLN A N 1
ATOM 2085 C CA . GLN A 1 279 ? -22.806 -3.412 31.524 1.00 88.50 279 GLN A CA 1
ATOM 2086 C C . GLN A 1 279 ? -21.599 -2.462 31.496 1.00 88.50 279 GLN A C 1
ATOM 2088 O O . GLN A 1 279 ? -20.603 -2.737 32.163 1.00 88.50 279 GLN A O 1
ATOM 2093 N N . VAL A 1 280 ? -21.654 -1.381 30.715 1.00 94.94 280 VAL A N 1
ATOM 2094 C CA . VAL A 1 280 ? -20.531 -0.468 30.486 1.00 94.94 280 VAL A CA 1
ATOM 2095 C C . VAL A 1 280 ? -20.844 0.906 31.054 1.00 94.94 280 VAL A C 1
ATOM 2097 O O . VAL A 1 280 ? -21.821 1.550 30.670 1.00 94.94 280 VAL A O 1
ATOM 2100 N N . GLN A 1 281 ? -19.964 1.385 31.926 1.00 96.38 281 GLN A N 1
ATOM 2101 C CA . GLN A 1 281 ? -19.973 2.747 32.441 1.00 96.38 281 GLN A CA 1
ATOM 2102 C C . GLN A 1 281 ? -18.759 3.504 31.905 1.00 96.38 281 GLN A C 1
ATOM 2104 O O . GLN A 1 281 ? -17.624 3.042 32.006 1.00 96.38 281 GLN A O 1
ATOM 2109 N N . VAL A 1 282 ? -18.989 4.687 31.351 1.00 97.62 282 VAL A N 1
ATOM 2110 C CA . VAL A 1 282 ? -17.954 5.592 30.851 1.00 97.62 282 VAL A CA 1
ATOM 2111 C C . VAL A 1 282 ? -17.904 6.821 31.740 1.00 97.62 282 VAL A C 1
ATOM 2113 O O . VAL A 1 282 ? -18.910 7.495 31.930 1.00 97.62 282 VAL A O 1
ATOM 2116 N N . GLU A 1 283 ? -16.727 7.137 32.262 1.00 97.75 283 GLU A N 1
ATOM 2117 C CA . GLU A 1 283 ? -16.455 8.332 33.056 1.00 97.75 283 GLU A CA 1
ATOM 2118 C C . GLU A 1 283 ? -15.525 9.263 32.278 1.00 97.75 283 GLU A C 1
ATOM 2120 O O . GLU A 1 283 ? -14.440 8.870 31.846 1.00 97.75 283 GLU A O 1
ATOM 2125 N N . VAL A 1 284 ? -15.932 10.517 32.122 1.00 97.75 284 VAL A N 1
ATOM 2126 C CA . VAL A 1 284 ? -15.149 11.596 31.521 1.00 97.75 284 VAL A CA 1
ATOM 2127 C C . VAL A 1 284 ? -14.770 12.577 32.620 1.00 97.75 284 VAL A C 1
ATOM 2129 O O . VAL A 1 284 ? -15.644 13.165 33.248 1.00 97.75 284 VAL A O 1
ATOM 2132 N N . ARG A 1 285 ? -13.476 12.816 32.831 1.00 96.50 285 ARG A N 1
ATOM 2133 C CA . ARG A 1 285 ? -12.983 13.846 33.764 1.00 96.50 285 ARG A CA 1
ATOM 2134 C C . ARG A 1 285 ? -12.481 15.053 32.980 1.00 96.50 285 ARG A C 1
ATOM 2136 O O . ARG A 1 285 ? -11.739 14.876 32.017 1.00 96.50 285 ARG A O 1
ATOM 2143 N N . ARG A 1 286 ? -12.825 16.276 33.404 1.00 94.56 286 ARG A N 1
ATOM 2144 C CA . ARG A 1 286 ? -12.391 17.521 32.735 1.00 94.56 286 ARG A CA 1
ATOM 2145 C C . ARG A 1 286 ? -10.909 17.833 32.929 1.00 94.56 286 ARG A C 1
ATOM 2147 O O . ARG A 1 286 ? -10.247 18.221 31.969 1.00 94.56 286 ARG A O 1
ATOM 2154 N N . SER A 1 287 ? -10.394 17.698 34.155 1.00 92.56 287 SER A N 1
ATOM 2155 C CA . SER A 1 287 ? -9.035 18.133 34.501 1.00 92.56 287 SER A CA 1
ATOM 2156 C C . SER A 1 287 ? -8.343 17.207 35.521 1.00 92.56 287 SER A C 1
ATOM 2158 O O . SER A 1 287 ? -8.868 17.033 36.620 1.00 92.56 287 SER A O 1
ATOM 2160 N N . PRO A 1 288 ? -7.175 16.617 35.185 1.00 92.38 288 PRO A N 1
ATOM 2161 C CA . PRO A 1 288 ? -6.665 16.492 33.821 1.00 92.38 288 PRO A CA 1
ATOM 2162 C C . PRO A 1 288 ? -7.608 15.612 32.986 1.00 92.38 288 PRO A C 1
ATOM 2164 O O . PRO A 1 288 ? -8.237 14.684 33.510 1.00 92.38 288 PRO A O 1
ATOM 2167 N N . PHE A 1 289 ? -7.712 15.922 31.692 1.00 94.56 289 PHE A N 1
ATOM 2168 C CA . PHE A 1 289 ? -8.675 15.276 30.805 1.00 94.56 289 PHE A CA 1
ATOM 2169 C C . PHE A 1 289 ? -8.394 13.775 30.669 1.00 94.56 289 PHE A C 1
ATOM 2171 O O . PHE A 1 289 ? -7.266 13.382 30.369 1.00 94.56 289 PHE A O 1
ATOM 2178 N N . THR A 1 290 ? -9.400 12.932 30.889 1.00 95.75 290 THR A N 1
ATOM 2179 C CA . THR A 1 290 ? -9.319 11.475 30.692 1.00 95.75 290 THR A CA 1
ATOM 2180 C C . THR A 1 290 ? -10.718 10.897 30.481 1.00 95.75 290 THR A C 1
ATOM 2182 O O . THR A 1 290 ? -11.716 11.509 30.866 1.00 95.75 290 THR A O 1
ATOM 2185 N N . VAL A 1 291 ? -10.766 9.722 29.861 1.00 96.81 291 VAL A N 1
ATOM 2186 C CA . VAL A 1 291 ? -11.964 8.913 29.637 1.00 96.81 291 VAL A CA 1
ATOM 2187 C C . VAL A 1 291 ? -11.658 7.511 30.147 1.00 96.81 291 VAL A C 1
ATOM 2189 O O . VAL A 1 291 ? -10.641 6.931 29.761 1.00 96.81 291 VAL A O 1
ATOM 2192 N N . VAL A 1 292 ? -12.515 6.974 31.005 1.00 96.50 292 VAL A N 1
ATOM 2193 C CA . VAL A 1 292 ? -12.371 5.642 31.596 1.00 96.50 292 VAL A CA 1
ATOM 2194 C C . VAL A 1 292 ? -13.629 4.847 31.287 1.00 96.50 292 VAL A C 1
ATOM 2196 O O . VAL A 1 292 ? -14.719 5.274 31.648 1.00 96.50 292 VAL A O 1
ATOM 2199 N N . ALA A 1 293 ? -13.486 3.701 30.629 1.00 95.56 293 ALA A N 1
ATOM 2200 C CA . ALA A 1 293 ? -14.563 2.737 30.448 1.00 95.56 293 ALA A CA 1
ATOM 2201 C C . ALA A 1 293 ? -14.399 1.610 31.473 1.00 95.56 293 ALA A C 1
ATOM 2203 O O . ALA A 1 293 ? -13.317 1.024 31.585 1.00 95.56 293 ALA A O 1
ATOM 2204 N N . LYS A 1 294 ? -15.463 1.308 32.214 1.00 94.50 294 LYS A N 1
ATOM 2205 C CA . LYS A 1 294 ? -15.522 0.270 33.245 1.00 94.50 294 LYS A CA 1
ATOM 2206 C C . LYS A 1 294 ? -16.680 -0.684 32.986 1.00 94.50 294 LYS A C 1
ATOM 2208 O O . LYS A 1 294 ? -17.664 -0.300 32.354 1.00 94.50 294 LYS A O 1
ATOM 2213 N N . ASN A 1 295 ? -16.565 -1.910 33.483 1.00 91.69 295 ASN A N 1
ATOM 2214 C CA . ASN A 1 295 ? -17.706 -2.819 33.561 1.00 91.69 295 ASN A CA 1
ATOM 2215 C C . ASN A 1 295 ? -18.578 -2.491 34.794 1.00 91.69 295 ASN A C 1
ATOM 2217 O O . ASN A 1 295 ? -18.222 -1.653 35.625 1.00 91.69 295 ASN A O 1
ATOM 2221 N N . SER A 1 296 ? -19.697 -3.197 34.951 1.00 87.88 296 SER A N 1
ATOM 2222 C CA . SER A 1 296 ? -20.604 -3.082 36.103 1.00 87.88 296 SER A CA 1
ATOM 2223 C C . SER A 1 296 ? -19.986 -3.481 37.450 1.00 87.88 296 SER A C 1
ATOM 2225 O O . SER A 1 296 ? -20.513 -3.112 38.496 1.00 87.88 296 SER A O 1
ATOM 2227 N N . GLN A 1 297 ? -18.867 -4.210 37.438 1.00 88.31 297 GLN A N 1
ATOM 2228 C CA . GLN A 1 297 ? -18.099 -4.599 38.627 1.00 88.31 297 GLN A CA 1
ATOM 2229 C C . GLN A 1 297 ? -17.057 -3.536 39.023 1.00 88.31 297 GLN A C 1
ATOM 2231 O O . GLN A 1 297 ? -16.422 -3.650 40.069 1.00 88.31 297 GLN A O 1
ATOM 2236 N N . GLY A 1 298 ? -16.891 -2.488 38.208 1.00 89.19 298 GLY A N 1
ATOM 2237 C CA . GLY A 1 298 ? -15.915 -1.419 38.402 1.00 89.19 298 GLY A CA 1
ATOM 2238 C C . GLY A 1 298 ? -14.528 -1.705 37.816 1.00 89.19 298 GLY A C 1
ATOM 2239 O O . GLY A 1 298 ? -13.645 -0.850 37.932 1.00 89.19 298 GLY A O 1
ATOM 2240 N N . ASP A 1 299 ? -14.320 -2.847 37.154 1.00 89.38 299 ASP A N 1
ATOM 2241 C CA . ASP A 1 299 ? -13.059 -3.141 36.471 1.00 89.38 299 ASP A CA 1
ATOM 2242 C C . ASP A 1 299 ? -12.871 -2.206 35.282 1.00 89.38 299 ASP A C 1
ATOM 2244 O O . ASP A 1 299 ? -13.765 -2.033 34.452 1.00 89.38 299 ASP A O 1
ATOM 2248 N N . VAL A 1 300 ? -11.668 -1.650 35.151 1.00 90.44 300 VAL A N 1
ATOM 2249 C CA . VAL A 1 300 ? -11.303 -0.806 34.012 1.00 90.44 300 VAL A CA 1
ATOM 2250 C C . VAL A 1 300 ? -11.123 -1.673 32.766 1.00 90.44 300 VAL A C 1
ATOM 2252 O O . VAL A 1 300 ? -10.201 -2.485 32.686 1.00 90.44 300 VAL A O 1
ATOM 2255 N N . LEU A 1 301 ? -11.985 -1.453 31.775 1.00 91.44 301 LEU A N 1
ATOM 2256 C CA . LEU A 1 301 ? -11.939 -2.094 30.461 1.00 91.44 301 LEU A CA 1
ATOM 2257 C C . LEU A 1 301 ? -10.941 -1.396 29.536 1.00 91.44 301 LEU A C 1
ATOM 2259 O O . LEU A 1 301 ? -10.231 -2.041 28.763 1.00 91.44 301 LEU A O 1
ATOM 2263 N N . TRP A 1 302 ? -10.907 -0.066 29.597 1.00 93.19 302 TRP A N 1
ATOM 2264 C CA . TRP A 1 302 ? -10.020 0.774 28.802 1.00 93.19 302 TRP A CA 1
ATOM 2265 C C . TRP A 1 302 ? -9.931 2.172 29.412 1.00 93.19 302 TRP A C 1
ATOM 2267 O O . TRP A 1 302 ? -10.910 2.686 29.954 1.00 93.19 302 TRP A O 1
ATOM 2277 N N . GLN A 1 303 ? -8.770 2.814 29.295 1.00 94.00 303 GLN A N 1
ATOM 2278 C CA . GLN A 1 303 ? -8.565 4.154 29.829 1.00 94.00 303 GLN A CA 1
ATOM 2279 C C . GLN A 1 303 ? -7.693 5.007 28.909 1.00 94.00 303 GLN A C 1
ATOM 2281 O O . GLN A 1 303 ? -6.572 4.639 28.562 1.00 94.00 303 GLN A O 1
ATOM 2286 N N . LEU A 1 304 ? -8.167 6.206 28.591 1.00 94.44 304 LEU A N 1
ATOM 2287 C CA . LEU A 1 304 ? -7.360 7.269 28.006 1.00 94.44 304 LEU A CA 1
ATOM 2288 C C . LEU A 1 304 ? -6.366 7.780 29.058 1.00 94.44 304 LEU A C 1
ATOM 2290 O O . LEU A 1 304 ? -6.764 8.137 30.167 1.00 94.44 304 LEU A O 1
ATOM 2294 N N . ALA A 1 305 ? -5.080 7.872 28.724 1.00 93.00 305 ALA A N 1
ATOM 2295 C CA . ALA A 1 305 ? -4.105 8.492 29.618 1.00 93.00 305 ALA A CA 1
ATOM 2296 C C . ALA A 1 305 ? -4.477 9.959 29.903 1.00 93.00 305 ALA A C 1
ATOM 2298 O O . ALA A 1 305 ? -5.189 10.595 29.126 1.00 93.00 305 ALA A O 1
ATOM 2299 N N . GLU A 1 306 ? -3.981 10.522 31.003 1.00 92.88 306 GLU A N 1
ATOM 2300 C CA . GLU A 1 306 ? -4.221 11.932 31.326 1.00 92.88 306 GLU A CA 1
ATOM 2301 C C . GLU A 1 306 ? -3.694 12.846 30.211 1.00 92.88 306 GLU A C 1
ATOM 2303 O O . GLU A 1 306 ? -2.512 12.812 29.859 1.00 92.88 306 GLU A O 1
ATOM 2308 N N . ASN A 1 307 ? -4.586 13.649 29.626 1.00 89.44 307 ASN A N 1
ATOM 2309 C CA . ASN A 1 307 ? -4.345 14.421 28.406 1.00 89.44 307 ASN A CA 1
ATOM 2310 C C . ASN A 1 307 ? -3.773 13.549 27.261 1.00 89.44 307 ASN A C 1
ATOM 2312 O O . ASN A 1 307 ? -2.876 13.952 26.514 1.00 89.44 307 ASN A O 1
ATOM 2316 N N . GLY A 1 308 ? -4.270 12.314 27.152 1.00 89.38 308 GLY A N 1
ATOM 2317 C CA . GLY A 1 308 ? -3.800 11.300 26.212 1.00 89.38 308 GLY A CA 1
ATOM 2318 C C . GLY A 1 308 ? -4.233 11.536 24.767 1.00 89.38 308 GLY A C 1
ATOM 2319 O O . GLY A 1 308 ? -3.636 10.959 23.859 1.00 89.38 308 GLY A O 1
ATOM 2320 N N . LEU A 1 309 ? -5.220 12.404 24.533 1.00 90.94 309 LEU A N 1
ATOM 2321 C CA . LEU A 1 309 ? -5.600 12.846 23.194 1.00 90.94 309 LEU A CA 1
ATOM 2322 C C . LEU A 1 309 ? -4.591 13.883 22.689 1.00 90.94 309 LEU A C 1
ATOM 2324 O O . LEU A 1 309 ? -4.351 14.895 23.353 1.00 90.94 309 LEU A O 1
ATOM 2328 N N . ARG A 1 310 ? -3.961 13.626 21.538 1.00 87.50 310 ARG A N 1
ATOM 2329 C CA . ARG A 1 310 ? -2.846 14.440 21.037 1.00 87.50 310 ARG A CA 1
ATOM 2330 C C . ARG A 1 310 ? -2.997 14.837 19.580 1.00 87.50 310 ARG A C 1
ATOM 2332 O O . ARG A 1 310 ? -3.435 14.056 18.737 1.00 87.50 310 ARG A O 1
ATOM 2339 N N . GLN A 1 311 ? -2.535 16.050 19.306 1.00 82.81 311 GLN A N 1
ATOM 2340 C CA . GLN A 1 311 ? -2.373 16.590 17.971 1.00 82.81 311 GLN A CA 1
ATOM 2341 C C . GLN A 1 311 ? -0.910 16.456 17.556 1.00 82.81 311 GLN A C 1
ATOM 2343 O O . GLN A 1 311 ? -0.028 16.990 18.235 1.00 82.81 311 GLN A O 1
ATOM 2348 N N . ASP A 1 312 ? -0.666 15.787 16.431 1.00 81.44 312 ASP A N 1
ATOM 2349 C CA . ASP A 1 312 ? 0.683 15.520 15.939 1.00 81.44 312 ASP A CA 1
ATOM 2350 C C . ASP A 1 312 ? 0.933 16.170 14.570 1.00 81.44 312 ASP A C 1
ATOM 2352 O O . ASP A 1 312 ? 0.039 16.276 13.729 1.00 81.44 312 ASP A O 1
ATOM 2356 N N . ILE A 1 313 ? 2.188 16.562 14.331 1.00 81.69 313 ILE A N 1
ATOM 2357 C CA . ILE A 1 313 ? 2.719 16.790 12.983 1.00 81.69 313 ILE A CA 1
ATOM 2358 C C . ILE A 1 313 ? 3.619 15.605 12.659 1.00 81.69 313 ILE A C 1
ATOM 2360 O O . ILE A 1 313 ? 4.742 15.490 13.168 1.00 81.69 313 ILE A O 1
ATOM 2364 N N . LEU A 1 314 ? 3.101 14.719 11.815 1.00 77.69 314 LEU A N 1
ATOM 2365 C CA . LEU A 1 314 ? 3.802 13.537 11.343 1.00 77.69 314 LEU A CA 1
ATOM 2366 C C . LEU A 1 314 ? 4.232 13.739 9.898 1.00 77.69 314 LEU A C 1
ATOM 2368 O O . LEU A 1 314 ? 3.437 14.085 9.026 1.00 77.69 314 LEU A O 1
ATOM 2372 N N . LEU A 1 315 ? 5.512 13.504 9.657 1.00 76.88 315 LEU A N 1
ATOM 2373 C CA . LEU A 1 315 ? 6.080 13.404 8.328 1.00 76.88 315 LEU A CA 1
ATOM 2374 C C . LEU A 1 315 ? 6.300 11.926 8.059 1.00 76.88 315 LEU A C 1
ATOM 2376 O O . LEU A 1 315 ? 6.994 11.250 8.817 1.00 76.88 315 LEU A O 1
ATOM 2380 N N . GLN A 1 316 ? 5.708 11.428 6.985 1.00 75.62 316 GLN A N 1
ATOM 2381 C CA . GLN A 1 316 ? 5.878 10.052 6.563 1.00 75.62 316 GLN A CA 1
ATOM 2382 C C . GLN A 1 316 ? 6.465 10.015 5.159 1.00 75.62 316 GLN A C 1
ATOM 2384 O O . GLN A 1 316 ? 6.079 10.799 4.290 1.00 75.62 316 GLN A O 1
ATOM 2389 N N . LYS A 1 317 ? 7.381 9.074 4.935 1.00 76.06 317 LYS A N 1
ATOM 2390 C CA . LYS A 1 317 ? 7.888 8.756 3.607 1.00 76.06 317 LYS A CA 1
ATOM 2391 C C . LYS A 1 317 ? 7.901 7.247 3.411 1.00 76.06 317 LYS A C 1
ATOM 2393 O O . LYS A 1 317 ? 8.552 6.532 4.167 1.00 76.06 317 LYS A O 1
ATOM 2398 N N . ILE A 1 318 ? 7.153 6.783 2.413 1.00 75.44 318 ILE A N 1
ATOM 2399 C CA . ILE A 1 318 ? 7.172 5.397 1.940 1.00 75.44 318 ILE A CA 1
ATOM 2400 C C . ILE A 1 318 ? 7.826 5.416 0.565 1.00 75.44 318 ILE A C 1
ATOM 2402 O O . ILE A 1 318 ? 7.409 6.184 -0.303 1.00 75.44 318 ILE A O 1
ATOM 2406 N N . ILE A 1 319 ? 8.866 4.613 0.376 1.00 72.94 319 ILE A N 1
ATOM 2407 C CA . ILE A 1 319 ? 9.592 4.526 -0.890 1.00 72.94 319 ILE A CA 1
ATOM 2408 C C . ILE A 1 319 ? 9.666 3.065 -1.308 1.00 72.94 319 ILE A C 1
ATOM 2410 O O . ILE A 1 319 ? 10.221 2.248 -0.580 1.00 72.94 319 ILE A O 1
ATOM 2414 N N . ALA A 1 320 ? 9.136 2.748 -2.488 1.00 70.00 320 ALA A N 1
ATOM 2415 C CA . ALA A 1 320 ? 9.342 1.446 -3.105 1.00 70.00 320 ALA A CA 1
ATOM 2416 C C . ALA A 1 320 ? 10.813 1.295 -3.517 1.00 70.00 320 ALA A C 1
ATOM 2418 O O . ALA A 1 320 ? 11.394 2.194 -4.135 1.00 70.00 320 ALA A O 1
ATOM 2419 N N . ILE A 1 321 ? 11.426 0.172 -3.157 1.00 62.72 321 ILE A N 1
ATOM 2420 C CA . ILE A 1 321 ? 12.829 -0.101 -3.459 1.00 62.72 321 ILE A CA 1
ATOM 2421 C C . ILE A 1 321 ? 12.942 -0.551 -4.922 1.00 62.72 321 ILE A C 1
ATOM 2423 O O . ILE A 1 321 ? 12.434 -1.619 -5.259 1.00 62.72 321 ILE A O 1
ATOM 2427 N N . PRO A 1 322 ? 13.646 0.191 -5.799 1.00 50.78 322 PRO A N 1
ATOM 2428 C CA . PRO A 1 322 ? 13.606 -0.063 -7.243 1.00 50.78 322 PRO A CA 1
ATOM 2429 C C . PRO A 1 322 ? 14.206 -1.409 -7.678 1.00 50.78 322 PRO A C 1
ATOM 2431 O O . PRO A 1 322 ? 13.890 -1.897 -8.757 1.00 50.78 322 PRO A O 1
ATOM 2434 N N . PHE A 1 323 ? 15.107 -1.983 -6.874 1.00 49.28 323 PHE A N 1
ATOM 2435 C CA . PHE A 1 323 ? 15.889 -3.174 -7.226 1.00 49.28 323 PHE A CA 1
ATOM 2436 C C . PHE A 1 323 ? 15.337 -4.483 -6.643 1.00 49.28 323 PHE A C 1
ATOM 2438 O O . PHE A 1 323 ? 15.813 -5.550 -7.021 1.00 49.28 323 PHE A O 1
ATOM 2445 N N . LEU A 1 324 ? 14.347 -4.430 -5.742 1.00 50.56 324 LEU A N 1
ATOM 2446 C CA . LEU A 1 324 ? 13.729 -5.621 -5.156 1.00 50.56 324 LEU A CA 1
ATOM 2447 C C . LEU A 1 324 ? 12.262 -5.685 -5.571 1.00 50.56 324 LEU A C 1
ATOM 2449 O O . LEU A 1 324 ? 11.416 -4.955 -5.069 1.00 50.56 324 LEU A O 1
ATOM 2453 N N . TYR A 1 325 ? 12.003 -6.598 -6.491 1.00 49.78 325 TYR A N 1
ATOM 2454 C CA . TYR A 1 325 ? 10.784 -6.858 -7.253 1.00 49.78 325 TYR A CA 1
ATOM 2455 C C . TYR A 1 325 ? 9.462 -7.036 -6.475 1.00 49.78 325 TYR A C 1
ATOM 2457 O O . TYR A 1 325 ? 8.411 -7.213 -7.080 1.00 49.78 325 TYR A O 1
ATOM 2465 N N . THR A 1 326 ? 9.481 -7.010 -5.146 1.00 51.19 326 THR A N 1
ATOM 2466 C CA . THR A 1 326 ? 8.421 -7.586 -4.306 1.00 51.19 326 THR A CA 1
ATOM 2467 C C . THR A 1 326 ? 7.650 -6.544 -3.504 1.00 51.19 326 THR A C 1
ATOM 2469 O O . THR A 1 326 ? 7.474 -6.718 -2.306 1.00 51.19 326 THR A O 1
ATOM 2472 N N . GLY A 1 327 ? 7.256 -5.413 -4.105 1.00 53.44 327 GLY A N 1
ATOM 2473 C CA . GLY A 1 327 ? 6.491 -4.389 -3.368 1.00 53.44 327 GLY A CA 1
ATOM 2474 C C . GLY A 1 327 ? 7.202 -3.908 -2.094 1.00 53.44 327 GLY A C 1
ATOM 2475 O O . GLY A 1 327 ? 6.569 -3.448 -1.152 1.00 53.44 327 GLY A O 1
ATOM 2476 N N . ASN A 1 328 ? 8.527 -4.066 -2.054 1.00 64.38 328 ASN A N 1
ATOM 2477 C CA . ASN A 1 328 ? 9.347 -3.817 -0.886 1.00 64.38 328 ASN A CA 1
ATOM 2478 C C . ASN A 1 328 ? 9.389 -2.324 -0.622 1.00 64.38 328 ASN A C 1
ATOM 2480 O O . ASN A 1 328 ? 9.826 -1.557 -1.488 1.00 64.38 328 ASN A O 1
ATOM 2484 N N . THR A 1 329 ? 8.974 -1.913 0.571 1.00 68.31 329 THR A N 1
ATOM 2485 C CA . THR A 1 329 ? 8.930 -0.496 0.913 1.00 68.31 329 THR A CA 1
ATOM 2486 C C . THR A 1 329 ? 9.914 -0.160 2.020 1.00 68.31 329 THR A C 1
ATOM 2488 O O . THR A 1 329 ? 10.061 -0.879 3.000 1.00 68.31 329 THR A O 1
ATOM 2491 N N . MET A 1 330 ? 10.601 0.971 1.886 1.00 70.81 330 MET A N 1
ATOM 2492 C CA . MET A 1 330 ? 11.219 1.616 3.033 1.00 70.81 330 MET A CA 1
ATOM 2493 C C . MET A 1 330 ? 10.232 2.617 3.607 1.00 70.81 330 MET A C 1
ATOM 2495 O O . MET A 1 330 ? 9.793 3.533 2.906 1.00 70.81 330 MET A O 1
ATOM 2499 N N . LYS A 1 331 ? 9.912 2.459 4.888 1.00 72.69 331 LYS A N 1
ATOM 2500 C CA . LYS A 1 331 ? 8.976 3.324 5.604 1.00 72.69 331 LYS A CA 1
ATOM 2501 C C . LYS A 1 331 ? 9.734 4.126 6.637 1.00 72.69 331 LYS A C 1
ATOM 2503 O O . LYS A 1 331 ? 10.361 3.567 7.532 1.00 72.69 331 LYS A O 1
ATOM 2508 N N . PHE A 1 332 ? 9.611 5.438 6.552 1.00 72.94 332 PHE A N 1
ATOM 2509 C CA . PHE A 1 332 ? 10.150 6.348 7.542 1.00 72.94 332 PHE A CA 1
ATOM 2510 C C . PHE A 1 332 ? 9.062 7.253 8.080 1.00 72.94 332 PHE A C 1
ATOM 2512 O O . PHE A 1 332 ? 8.191 7.723 7.343 1.00 72.94 332 PHE A O 1
ATOM 2519 N N . LYS A 1 333 ? 9.135 7.497 9.384 1.00 73.56 333 LYS A N 1
ATOM 2520 C CA . LYS A 1 333 ? 8.180 8.313 10.118 1.00 73.56 333 LYS A CA 1
ATOM 2521 C C . LYS A 1 333 ? 8.961 9.257 11.021 1.00 73.56 333 LYS A C 1
ATOM 2523 O O . LYS A 1 333 ? 9.800 8.813 11.802 1.00 73.56 333 LYS A O 1
ATOM 2528 N N . TRP A 1 334 ? 8.648 10.543 10.956 1.00 75.62 334 TRP A N 1
ATOM 2529 C CA . TRP A 1 334 ? 9.159 11.554 11.873 1.00 75.62 334 TRP A CA 1
ATOM 2530 C C . TRP A 1 334 ? 7.995 12.255 12.538 1.00 75.62 334 TRP A C 1
ATOM 2532 O O . TRP A 1 334 ? 7.109 12.791 11.876 1.00 75.62 334 TRP A O 1
ATOM 2542 N N . ARG A 1 335 ? 8.028 12.295 13.864 1.00 81.12 335 ARG A N 1
ATOM 2543 C CA . ARG A 1 335 ? 7.137 13.145 14.641 1.00 81.12 335 ARG A CA 1
ATOM 2544 C C . ARG A 1 335 ? 7.849 14.464 14.880 1.00 81.12 335 ARG A C 1
ATOM 2546 O O . ARG A 1 335 ? 8.665 14.557 15.791 1.00 81.12 335 ARG A O 1
ATOM 2553 N N . ALA A 1 336 ? 7.567 15.445 14.027 1.00 81.94 336 ALA A N 1
ATOM 2554 C CA . ALA A 1 336 ? 8.170 16.771 14.120 1.00 81.94 336 ALA A CA 1
ATOM 2555 C C . ALA A 1 336 ? 7.631 17.543 15.332 1.00 81.94 336 ALA A C 1
ATOM 2557 O O . ALA A 1 336 ? 8.353 18.324 15.943 1.00 81.94 336 ALA A O 1
ATOM 2558 N N . TRP A 1 337 ? 6.370 17.302 15.698 1.00 83.81 337 TRP A N 1
ATOM 2559 C CA . TRP A 1 337 ? 5.722 17.951 16.831 1.00 83.81 337 TRP A CA 1
ATOM 2560 C C . TRP A 1 337 ? 4.545 17.119 17.357 1.00 83.81 337 TRP A C 1
ATOM 2562 O O . TRP A 1 337 ? 3.975 16.310 16.622 1.00 83.81 337 TRP A O 1
ATOM 2572 N N . SER A 1 338 ? 4.211 17.277 18.641 1.00 84.38 338 SER A N 1
ATOM 2573 C CA . SER A 1 338 ? 3.121 16.548 19.302 1.00 84.38 338 SER A CA 1
ATOM 2574 C C . SER A 1 338 ? 2.713 17.218 20.612 1.00 84.38 338 SER A C 1
ATOM 2576 O O . SER A 1 338 ? 3.475 17.170 21.585 1.00 84.38 338 SER A O 1
ATOM 2578 N N . GLN A 1 339 ? 1.486 17.723 20.708 1.00 85.00 339 GLN A N 1
ATOM 2579 C CA . GLN A 1 339 ? 0.953 18.335 21.934 1.00 85.00 339 GLN A CA 1
ATOM 2580 C C . GLN A 1 339 ? -0.323 17.636 22.427 1.00 85.00 339 GLN A C 1
ATOM 2582 O O . GLN A 1 339 ? -1.079 17.120 21.602 1.00 85.00 339 GLN A O 1
ATOM 2587 N N . PRO A 1 340 ? -0.586 17.604 23.747 1.00 88.50 340 PRO A N 1
ATOM 2588 C CA . PRO A 1 340 ? -1.898 17.231 24.263 1.00 88.50 340 PRO A CA 1
ATOM 2589 C C . PRO A 1 340 ? -2.972 18.230 23.825 1.00 88.50 340 PRO A C 1
ATOM 2591 O O . PRO A 1 340 ? -2.706 19.429 23.722 1.00 88.50 340 PRO A O 1
ATOM 2594 N N . ILE A 1 341 ? -4.185 17.737 23.599 1.00 86.25 341 ILE A N 1
ATOM 2595 C CA . ILE A 1 341 ? -5.351 18.554 23.267 1.00 86.25 341 ILE A CA 1
ATOM 2596 C C . ILE A 1 341 ? -6.130 18.785 24.563 1.00 86.25 341 ILE A C 1
ATOM 2598 O O . ILE A 1 341 ? -6.949 17.970 24.971 1.00 86.25 341 ILE A O 1
ATOM 2602 N N . SER A 1 342 ? -5.799 19.871 25.258 1.00 83.88 342 SER A N 1
ATOM 2603 C CA . SER A 1 342 ? -6.428 20.296 26.514 1.00 83.88 342 SER A CA 1
ATOM 2604 C C . SER A 1 342 ? -6.334 21.826 26.663 1.00 83.88 342 SER A C 1
ATOM 2606 O O . SER A 1 342 ? -5.483 22.449 26.014 1.00 83.88 342 SER A O 1
ATOM 2608 N N . PRO A 1 343 ? -7.172 22.483 27.486 1.00 90.69 343 PRO A N 1
ATOM 2609 C CA . PRO A 1 343 ? -8.217 21.925 28.353 1.00 90.69 343 PRO A CA 1
ATOM 2610 C C . PRO A 1 343 ? -9.507 21.553 27.601 1.00 90.69 343 PRO A C 1
ATOM 2612 O O . PRO A 1 343 ? -9.680 21.900 26.432 1.00 90.69 343 PRO A O 1
ATOM 2615 N N . VAL A 1 344 ? -10.408 20.851 28.297 1.00 94.25 344 VAL A N 1
ATOM 2616 C CA . VAL A 1 344 ? -11.811 20.690 27.884 1.00 94.25 344 VAL A CA 1
ATOM 2617 C C . VAL A 1 344 ? -12.505 22.046 27.983 1.00 94.25 344 VAL A C 1
ATOM 2619 O O . VAL A 1 344 ? -12.458 22.681 29.036 1.00 94.25 344 VAL A O 1
ATOM 2622 N N . THR A 1 345 ? -13.147 22.482 26.903 1.00 94.50 345 THR A N 1
ATOM 2623 C CA . THR A 1 345 ? -13.886 23.751 26.836 1.00 94.50 345 THR A CA 1
ATOM 2624 C C . THR A 1 345 ? -15.390 23.558 26.991 1.00 94.50 345 THR A C 1
ATOM 2626 O O . THR A 1 345 ? -16.063 24.469 27.460 1.00 94.50 345 THR A O 1
ATOM 2629 N N . GLY A 1 346 ? -15.920 22.379 26.658 1.00 95.25 346 GLY A N 1
ATOM 2630 C CA . GLY A 1 346 ? -17.345 22.072 26.782 1.00 95.25 346 GLY A CA 1
ATOM 2631 C C . GLY A 1 346 ? -17.608 20.577 26.924 1.00 95.25 346 GLY A C 1
ATOM 2632 O O . GLY A 1 346 ? -16.832 19.759 26.431 1.00 95.25 346 GLY A O 1
ATOM 2633 N N . ILE A 1 347 ? -18.690 20.239 27.623 1.00 97.38 347 ILE A N 1
ATOM 2634 C CA . ILE A 1 347 ? -19.281 18.899 27.638 1.00 97.38 347 ILE A CA 1
ATOM 2635 C C . ILE A 1 347 ? -20.785 19.094 27.489 1.00 97.38 347 ILE A C 1
ATOM 2637 O O . ILE A 1 347 ? -21.372 19.831 28.282 1.00 97.38 347 ILE A O 1
ATOM 2641 N N . GLU A 1 348 ? -21.376 18.447 26.496 1.00 97.12 348 GLU A N 1
ATOM 2642 C CA . GLU A 1 348 ? -22.796 18.544 26.165 1.00 97.12 348 GLU A CA 1
ATOM 2643 C C . GLU A 1 348 ? -23.353 17.184 25.730 1.00 97.12 348 GLU A C 1
ATOM 2645 O O . GLU A 1 348 ? -22.602 16.238 25.480 1.00 97.12 348 GLU A O 1
ATOM 2650 N N . VAL A 1 349 ? -24.679 17.084 25.680 1.00 97.06 349 VAL A N 1
ATOM 2651 C CA . VAL A 1 349 ? -25.390 15.909 25.166 1.00 97.06 349 VAL A CA 1
ATOM 2652 C C . VAL A 1 349 ? -25.941 16.251 23.790 1.00 97.06 349 VAL A C 1
ATOM 2654 O O . VAL A 1 349 ? -26.596 17.279 23.637 1.00 97.06 349 VAL A O 1
ATOM 2657 N N . ASP A 1 350 ? -25.697 15.383 22.814 1.00 95.25 350 ASP A N 1
ATOM 2658 C CA . ASP A 1 350 ? -26.267 15.477 21.470 1.00 95.25 350 ASP A CA 1
ATOM 2659 C C . ASP A 1 350 ? -26.942 14.150 21.105 1.00 95.25 350 ASP A C 1
ATOM 2661 O O . ASP A 1 350 ? -26.287 13.186 20.693 1.00 95.25 350 ASP A O 1
ATOM 2665 N N . GLY A 1 351 ? -28.260 14.096 21.312 1.00 92.88 351 GLY A N 1
ATOM 2666 C CA . GLY A 1 351 ? -29.052 12.876 21.183 1.00 92.88 351 GLY A CA 1
ATOM 2667 C C . GLY A 1 351 ? -28.664 11.837 22.237 1.00 92.88 351 GLY A C 1
ATOM 2668 O O . GLY A 1 351 ? -28.789 12.076 23.436 1.00 92.88 351 GLY A O 1
ATOM 2669 N N . ASP A 1 352 ? -28.191 10.685 21.775 1.00 92.94 352 ASP A N 1
ATOM 2670 C CA . ASP A 1 352 ? -27.689 9.563 22.575 1.00 92.94 352 ASP A CA 1
ATOM 2671 C C . ASP A 1 352 ? -26.176 9.643 22.851 1.00 92.94 352 ASP A C 1
ATOM 2673 O O . ASP A 1 352 ? -25.595 8.731 23.442 1.00 92.94 352 ASP A O 1
ATOM 2677 N N . ALA A 1 353 ? -25.514 10.718 22.417 1.00 96.31 353 ALA A N 1
ATOM 2678 C CA . ALA A 1 353 ? -24.074 10.862 22.526 1.00 96.31 353 ALA A CA 1
ATOM 2679 C C . ALA A 1 353 ? -23.662 11.922 23.547 1.00 96.31 353 ALA A C 1
ATOM 2681 O O . ALA A 1 353 ? -24.259 12.993 23.667 1.00 96.31 353 ALA A O 1
ATOM 2682 N N . LEU A 1 354 ? -22.548 11.650 24.220 1.00 97.69 354 LEU A N 1
ATOM 2683 C CA . LEU A 1 354 ? -21.827 12.620 25.029 1.00 97.69 354 LEU A CA 1
ATOM 2684 C C . LEU A 1 354 ? -20.741 13.276 24.169 1.00 97.69 354 LEU A C 1
ATOM 2686 O O . LEU A 1 354 ? -19.827 12.602 23.684 1.00 97.69 354 LEU A O 1
ATOM 2690 N N . VAL A 1 355 ? -20.820 14.590 23.997 1.00 97.62 355 VAL A N 1
ATOM 2691 C CA . VAL A 1 355 ? -19.890 15.370 23.176 1.00 97.62 355 VAL A CA 1
ATOM 2692 C C . VAL A 1 355 ? -18.981 16.192 24.081 1.00 97.62 355 VAL A C 1
ATOM 2694 O O . VAL A 1 355 ? -19.431 16.971 24.916 1.00 97.62 355 VAL A O 1
ATOM 2697 N N . VAL A 1 356 ? -17.674 16.010 23.921 1.00 96.94 356 VAL A N 1
ATOM 2698 C CA . VAL A 1 356 ? -16.632 16.738 24.646 1.00 96.94 356 VAL A CA 1
ATOM 2699 C C . VAL A 1 356 ? -15.865 17.598 23.654 1.00 96.94 356 VAL A C 1
ATOM 2701 O O . VAL A 1 356 ? -15.221 17.088 22.736 1.00 96.94 356 VAL A O 1
ATOM 2704 N N . THR A 1 357 ? -15.882 18.906 23.869 1.00 95.88 357 THR A N 1
ATOM 2705 C CA . THR A 1 357 ? -15.171 19.873 23.030 1.00 95.88 357 THR A CA 1
ATOM 2706 C C . THR A 1 357 ? -13.860 20.260 23.702 1.00 95.88 357 THR A C 1
ATOM 2708 O O . THR A 1 357 ? -13.830 20.633 24.879 1.00 95.88 357 THR A O 1
ATOM 2711 N N . LEU A 1 358 ? -12.755 20.154 22.963 1.00 91.94 358 LEU A N 1
ATOM 2712 C CA . LEU A 1 358 ? -11.405 20.494 23.409 1.00 91.94 358 LEU A CA 1
ATOM 2713 C C . LEU A 1 358 ? -10.701 21.310 22.322 1.00 91.94 358 LEU A C 1
ATOM 2715 O O . LEU A 1 358 ? -10.476 20.796 21.235 1.00 91.94 358 LEU A O 1
ATOM 2719 N N . ARG A 1 359 ? -10.270 22.547 22.599 1.00 87.44 359 ARG A N 1
ATOM 2720 C CA . ARG A 1 359 ? -9.603 23.426 21.606 1.00 87.44 359 ARG A CA 1
ATOM 2721 C C . ARG A 1 359 ? -10.252 23.347 20.201 1.00 87.44 359 ARG A C 1
ATOM 2723 O O . ARG A 1 359 ? -11.340 23.865 20.007 1.00 87.44 359 ARG A O 1
ATOM 2730 N N . ASN A 1 360 ? -9.575 22.724 19.232 1.00 85.31 360 ASN A N 1
ATOM 2731 C CA . ASN A 1 360 ? -9.969 22.531 17.829 1.00 85.31 360 ASN A CA 1
ATOM 2732 C C . ASN A 1 360 ? -10.420 21.087 17.523 1.00 85.31 360 ASN A C 1
ATOM 2734 O O . ASN A 1 360 ? -10.265 20.611 16.396 1.00 85.31 360 ASN A O 1
ATOM 2738 N N . VAL A 1 361 ? -10.887 20.360 18.535 1.00 90.31 361 VAL A N 1
ATOM 2739 C CA . VAL A 1 361 ? -11.220 18.938 18.468 1.00 90.31 361 VAL A CA 1
ATOM 2740 C C . VAL A 1 361 ? -12.525 18.663 19.195 1.00 90.31 361 VAL A C 1
ATOM 2742 O O . VAL A 1 361 ? -12.757 19.156 20.298 1.00 90.31 361 VAL A O 1
ATOM 2745 N N . THR A 1 362 ? -13.340 17.810 18.594 1.00 94.25 362 THR A N 1
ATOM 2746 C CA . THR A 1 362 ? -14.559 17.281 19.199 1.00 94.25 362 THR A CA 1
ATOM 2747 C C . THR A 1 362 ? -14.385 15.784 19.406 1.00 94.25 362 THR A C 1
ATOM 2749 O O . THR A 1 362 ? -14.021 15.070 18.473 1.00 94.25 362 THR A O 1
ATOM 2752 N N . LEU A 1 363 ? -14.625 15.310 20.628 1.00 96.25 363 LEU A N 1
ATOM 2753 C CA . LEU A 1 363 ? -14.736 13.895 20.964 1.00 96.25 363 LEU A CA 1
ATOM 2754 C C . LEU A 1 363 ? -16.215 13.566 21.183 1.00 96.25 363 LEU A C 1
ATOM 2756 O O . LEU A 1 363 ? -16.806 14.032 22.152 1.00 96.25 363 LEU A O 1
ATOM 2760 N N . ARG A 1 364 ? -16.798 12.739 20.319 1.00 97.56 364 ARG A N 1
ATOM 2761 C CA . ARG A 1 364 ? -18.146 12.185 20.484 1.00 97.56 364 ARG A CA 1
ATOM 2762 C C . AR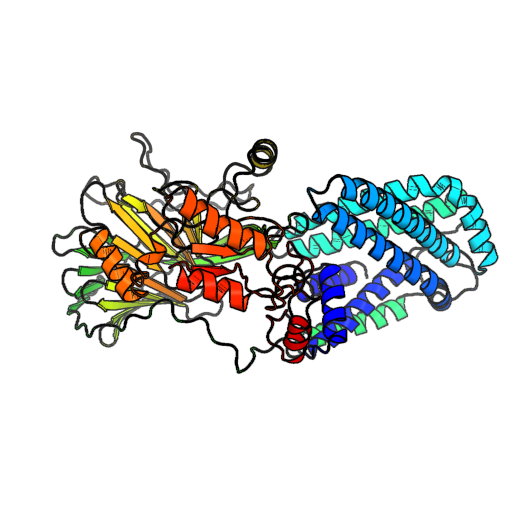G A 1 364 ? -18.043 10.765 21.035 1.00 97.56 364 ARG A C 1
ATOM 2764 O O . ARG A 1 364 ? -17.373 9.918 20.446 1.00 97.56 364 ARG A O 1
ATOM 2771 N N . LEU A 1 365 ? -18.698 10.512 22.159 1.00 98.06 365 LEU A N 1
ATOM 2772 C CA . LEU A 1 365 ? -18.831 9.201 22.788 1.00 98.06 365 LEU A CA 1
ATOM 2773 C C . LEU A 1 365 ? -20.278 8.738 22.606 1.00 98.06 365 LEU A C 1
ATOM 2775 O O . LEU A 1 365 ? -21.194 9.480 22.942 1.00 98.06 365 LEU A O 1
ATOM 2779 N N . SER A 1 366 ? -20.489 7.536 22.081 1.00 97.38 366 SER A N 1
ATOM 2780 C CA . SER A 1 366 ? -21.825 6.955 21.852 1.00 97.38 366 SER A CA 1
ATOM 2781 C C . SER A 1 366 ? -21.758 5.434 21.953 1.00 97.38 366 SER A C 1
ATOM 2783 O O . SER A 1 366 ? -20.667 4.869 21.911 1.00 97.38 366 SER A O 1
ATOM 2785 N N . PHE A 1 367 ? -22.895 4.756 22.071 1.00 97.31 367 PHE A N 1
ATOM 2786 C CA . PHE A 1 367 ? -22.953 3.295 22.050 1.00 97.31 367 PHE A CA 1
ATOM 2787 C C . PHE A 1 367 ? -23.489 2.821 20.702 1.00 97.31 367 PHE A C 1
ATOM 2789 O O . PHE A 1 367 ? -24.587 3.190 20.314 1.00 97.31 367 PHE A O 1
ATOM 2796 N N . HIS A 1 368 ? -22.709 2.011 19.982 1.00 95.94 368 HIS A N 1
ATOM 2797 C CA . HIS A 1 368 ? -23.179 1.377 18.744 1.00 95.94 368 HIS A CA 1
ATOM 2798 C C . HIS A 1 368 ? -24.121 0.203 19.042 1.00 95.94 368 HIS A C 1
ATOM 2800 O O . HIS A 1 368 ? -25.030 -0.085 18.279 1.00 95.94 368 HIS A O 1
ATOM 2806 N N . ALA A 1 369 ? -23.882 -0.469 20.163 1.00 95.31 369 ALA A N 1
ATOM 2807 C CA . ALA A 1 369 ? -24.745 -1.468 20.778 1.00 95.31 369 ALA A CA 1
ATOM 2808 C C . ALA A 1 369 ? -24.545 -1.366 22.300 1.00 95.31 369 ALA A C 1
ATOM 2810 O O . ALA A 1 369 ? -23.575 -0.719 22.726 1.00 95.31 369 ALA A O 1
ATOM 2811 N N . PRO A 1 370 ? -25.397 -1.982 23.142 1.00 94.06 370 PRO A N 1
ATOM 2812 C CA . PRO A 1 370 ? -25.337 -1.793 24.588 1.00 94.06 370 PRO A CA 1
ATOM 2813 C C . PRO A 1 370 ? -23.959 -2.027 25.225 1.00 94.06 370 PRO A C 1
ATOM 2815 O O . PRO A 1 370 ? -23.644 -1.410 26.240 1.00 94.06 370 PRO A O 1
ATOM 2818 N N . ASP A 1 371 ? -23.141 -2.886 24.618 1.00 92.31 371 ASP A N 1
ATOM 2819 C CA . ASP A 1 371 ? -21.806 -3.316 25.036 1.00 92.31 371 ASP A CA 1
ATOM 2820 C C . ASP A 1 371 ? -20.694 -2.968 24.014 1.00 92.31 371 ASP A C 1
ATOM 2822 O O . ASP A 1 371 ? -19.565 -3.472 24.106 1.00 92.31 371 ASP A O 1
ATOM 2826 N N . ILE A 1 372 ? -20.974 -2.077 23.057 1.00 96.31 372 ILE A N 1
ATOM 2827 C CA . ILE A 1 372 ? -19.997 -1.575 22.082 1.00 96.31 372 ILE A CA 1
ATOM 2828 C C . ILE A 1 372 ? -19.915 -0.050 22.178 1.00 96.31 372 ILE A C 1
ATOM 2830 O O . ILE A 1 372 ? -20.750 0.671 21.629 1.00 96.31 372 ILE A O 1
ATOM 2834 N N . LEU A 1 373 ? -18.870 0.450 22.841 1.00 97.38 373 LEU A N 1
ATOM 2835 C CA . LEU A 1 373 ? -18.616 1.888 22.952 1.00 97.38 373 LEU A CA 1
ATOM 2836 C C . LEU A 1 373 ? -17.913 2.399 21.694 1.00 97.38 373 LEU A C 1
ATOM 2838 O O . LEU A 1 373 ? -16.878 1.862 21.303 1.00 97.38 373 LEU A O 1
ATOM 2842 N N . ARG A 1 374 ? -18.413 3.486 21.115 1.00 97.62 374 ARG A N 1
ATOM 2843 C CA . ARG A 1 374 ? -17.800 4.205 20.001 1.00 97.62 374 ARG A CA 1
ATOM 2844 C C . ARG A 1 374 ? -17.227 5.544 20.468 1.00 97.62 374 ARG A C 1
ATOM 2846 O O . ARG A 1 374 ? -17.897 6.304 21.168 1.00 97.62 374 ARG A O 1
ATOM 2853 N N . LEU A 1 375 ? -15.999 5.847 20.054 1.00 97.44 375 LEU A N 1
ATOM 2854 C CA . LEU A 1 375 ? -15.319 7.118 20.298 1.00 97.44 375 LEU A CA 1
ATOM 2855 C C . LEU A 1 375 ? -14.904 7.730 18.960 1.00 97.44 375 LEU A C 1
ATOM 2857 O O . LEU A 1 375 ? -14.047 7.180 18.270 1.00 97.44 375 LEU A O 1
ATOM 2861 N N . GLN A 1 376 ? -15.460 8.887 18.621 1.00 96.38 376 GLN A N 1
ATOM 2862 C CA . GLN A 1 376 ? -15.122 9.621 17.403 1.00 96.38 376 GLN A CA 1
ATOM 2863 C C . GLN A 1 376 ? -14.397 10.911 17.757 1.00 96.38 376 GLN A C 1
ATOM 2865 O O . GLN A 1 376 ? -14.930 11.750 18.476 1.00 96.38 376 GLN A O 1
ATOM 2870 N N . VAL A 1 377 ? -13.187 11.080 17.241 1.00 93.31 377 VAL A N 1
ATOM 2871 C CA . VAL A 1 377 ? -12.390 12.297 17.380 1.00 93.31 377 VAL A CA 1
ATOM 2872 C C . VAL A 1 377 ? -12.355 12.998 16.031 1.00 93.31 377 VAL A C 1
ATOM 2874 O O . VAL A 1 377 ? -11.826 12.450 15.065 1.00 93.31 377 VAL A O 1
ATOM 2877 N N . CYS A 1 378 ? -12.853 14.228 15.986 1.00 91.31 378 CYS A N 1
ATOM 2878 C CA . CYS A 1 378 ? -12.875 15.066 14.792 1.00 91.31 378 CYS A CA 1
ATOM 2879 C C . CYS A 1 378 ? -12.034 16.322 15.022 1.00 91.31 378 CYS A C 1
ATOM 2881 O O . CYS A 1 378 ? -12.280 17.059 15.976 1.00 91.31 378 CYS A O 1
ATOM 2883 N N . HIS A 1 379 ? -11.071 16.603 14.145 1.00 85.56 379 HIS A N 1
ATOM 2884 C CA . HIS A 1 379 ? -10.337 17.871 14.149 1.00 85.56 379 HIS A CA 1
ATOM 2885 C C . HIS A 1 379 ? -11.006 18.890 13.218 1.00 85.56 379 HIS A C 1
ATOM 2887 O O . HIS A 1 379 ? -11.249 18.595 12.050 1.00 85.56 379 HIS A O 1
ATOM 2893 N N . SER A 1 380 ? -11.247 20.113 13.699 1.00 77.75 380 SER A N 1
ATOM 2894 C CA . SER A 1 380 ? -11.861 21.184 12.898 1.00 77.75 380 SER A CA 1
ATOM 2895 C C . SER A 1 380 ? -10.876 21.915 11.974 1.00 77.75 380 SER A C 1
ATOM 2897 O O . SER A 1 380 ? -11.292 22.644 11.076 1.00 77.75 380 SER A O 1
ATOM 2899 N N . SER A 1 381 ? -9.564 21.730 12.158 1.00 69.62 381 SER A N 1
ATOM 2900 C CA . SER A 1 381 ? -8.524 22.379 11.354 1.00 69.62 381 SER A CA 1
ATOM 2901 C C . SER A 1 381 ? -7.914 21.448 10.296 1.00 69.62 381 SER A C 1
ATOM 2903 O O . SER A 1 381 ? -7.624 20.286 10.562 1.00 69.62 381 SER A O 1
ATOM 2905 N N . LEU A 1 382 ? -7.611 21.995 9.108 1.00 62.31 382 LEU A N 1
ATOM 2906 C CA . LEU A 1 382 ? -6.918 21.294 8.002 1.00 62.31 382 LEU A CA 1
ATOM 2907 C C . LEU A 1 382 ? -5.472 20.868 8.338 1.00 62.31 382 LEU A C 1
ATOM 2909 O O . LEU A 1 382 ? -4.858 20.083 7.616 1.00 62.31 382 LEU A O 1
ATOM 2913 N N . ILE A 1 383 ? -4.917 21.426 9.415 1.00 60.59 383 ILE A N 1
ATOM 2914 C CA . ILE A 1 383 ? -3.631 21.075 10.025 1.00 60.59 383 ILE A CA 1
ATOM 2915 C C . ILE A 1 383 ? -3.966 20.833 11.499 1.00 60.59 383 ILE A C 1
ATOM 2917 O O . ILE A 1 383 ? -4.381 21.775 12.176 1.00 60.59 383 ILE A O 1
ATOM 2921 N N . PRO A 1 384 ? -3.913 19.599 12.016 1.00 54.53 384 PRO A N 1
ATOM 2922 C CA . PRO A 1 384 ? -2.905 18.551 11.823 1.00 54.53 384 PRO A CA 1
ATOM 2923 C C . PRO A 1 384 ? -3.196 17.624 10.635 1.00 54.53 384 PRO A C 1
ATOM 2925 O O . PRO A 1 384 ? -4.130 17.861 9.888 1.00 54.53 384 PRO A O 1
ATOM 2928 N N . ARG A 1 385 ? -2.354 16.603 10.435 1.00 70.12 385 ARG A N 1
ATOM 2929 C CA . ARG A 1 385 ? -2.549 15.523 9.442 1.00 70.12 385 ARG A CA 1
ATOM 2930 C C . ARG A 1 385 ? -2.632 14.137 10.096 1.00 70.12 385 ARG A C 1
ATOM 2932 O O . ARG A 1 385 ? -2.367 13.128 9.449 1.00 70.12 385 ARG A O 1
ATOM 2939 N N . SER A 1 386 ? -2.858 14.105 11.406 1.00 80.25 386 SER A N 1
ATOM 2940 C CA . SER A 1 386 ? -2.867 12.874 12.192 1.00 80.25 386 SER A CA 1
ATOM 2941 C C . SER A 1 386 ? -3.433 13.093 13.586 1.00 80.25 386 SER A C 1
ATOM 2943 O O . SER A 1 386 ? -3.034 14.042 14.277 1.00 80.25 386 SER A O 1
ATOM 2945 N N . SER A 1 387 ? -4.237 12.137 14.028 1.00 84.50 387 SER A N 1
ATOM 2946 C CA . SER A 1 387 ? -4.735 12.015 15.391 1.00 84.50 387 SER A CA 1
ATOM 2947 C C . SER A 1 387 ? -3.955 10.937 16.139 1.00 84.50 387 SER A C 1
ATOM 2949 O O . SER A 1 387 ? -3.732 9.828 15.641 1.00 84.50 387 SER A O 1
ATOM 2951 N N . SER A 1 388 ? -3.535 11.267 17.358 1.00 89.31 388 SER A N 1
ATOM 2952 C CA . SER A 1 388 ? -2.888 10.329 18.270 1.00 89.31 388 SER A CA 1
ATOM 2953 C C . SER A 1 388 ? -3.708 10.185 19.533 1.00 89.31 388 SER A C 1
ATOM 2955 O O . SER A 1 388 ? -4.142 11.173 20.126 1.00 89.31 388 SER A O 1
ATOM 2957 N N . LEU A 1 389 ? -3.813 8.954 20.003 1.00 91.62 389 LEU A N 1
ATOM 2958 C CA . LEU A 1 389 ? -4.403 8.646 21.286 1.00 91.62 389 LEU A CA 1
ATOM 2959 C C . LEU A 1 389 ? -3.430 7.799 22.104 1.00 91.62 389 LEU A C 1
ATOM 2961 O O . LEU A 1 389 ? -2.869 6.811 21.628 1.00 91.62 389 LEU A O 1
ATOM 2965 N N . VAL A 1 390 ? -3.211 8.220 23.343 1.00 93.19 390 VAL A N 1
ATOM 2966 C CA . VAL A 1 390 ? -2.391 7.523 24.327 1.00 93.19 390 VAL A CA 1
ATOM 2967 C C . VAL A 1 390 ? -3.322 6.886 25.346 1.00 93.19 390 VAL A C 1
ATOM 2969 O O . VAL A 1 390 ? -4.005 7.601 26.074 1.00 93.19 390 VAL A O 1
ATOM 2972 N N . PHE A 1 391 ? -3.347 5.562 25.408 1.00 91.31 391 PHE A N 1
ATOM 2973 C CA . PHE A 1 391 ? -4.179 4.819 26.350 1.00 91.31 391 PHE A CA 1
ATOM 2974 C C . PHE A 1 391 ? -3.326 4.038 27.340 1.00 91.31 391 PHE A C 1
ATOM 2976 O O . PHE A 1 391 ? -2.165 3.706 27.078 1.00 91.31 391 PHE A O 1
ATOM 2983 N N . LEU A 1 392 ? -3.917 3.782 28.496 1.00 88.62 392 LEU A N 1
ATOM 2984 C CA . LEU A 1 392 ? -3.354 2.964 29.546 1.00 88.62 392 LEU A CA 1
ATOM 2985 C C . LEU A 1 392 ? -3.897 1.550 29.412 1.00 88.62 392 LEU A C 1
ATOM 2987 O O . LEU A 1 392 ? -5.088 1.348 29.173 1.00 88.62 392 LEU A O 1
ATOM 2991 N N . ALA A 1 393 ? -3.015 0.583 29.609 1.00 78.56 393 ALA A N 1
ATOM 2992 C CA . ALA A 1 393 ? -3.402 -0.791 29.860 1.00 78.56 393 ALA A CA 1
ATOM 2993 C C . ALA A 1 393 ? -2.751 -1.270 31.162 1.00 78.56 393 ALA A C 1
ATOM 2995 O O . ALA A 1 393 ? -1.648 -0.817 31.492 1.00 78.56 393 ALA A O 1
ATOM 2996 N N . PRO A 1 394 ? -3.405 -2.168 31.907 1.00 76.38 394 PRO A N 1
ATOM 2997 C CA . PRO A 1 394 ? -2.800 -2.843 33.052 1.00 76.38 394 PRO A CA 1
ATOM 2998 C C . PRO A 1 394 ? -1.454 -3.517 32.715 1.00 76.38 394 PRO A C 1
ATOM 3000 O O . PRO A 1 394 ? -1.204 -3.878 31.564 1.00 76.38 394 PRO A O 1
ATOM 3003 N N . ALA A 1 395 ? -0.572 -3.695 33.706 1.00 76.75 395 ALA A N 1
ATOM 3004 C CA . ALA A 1 395 ? 0.737 -4.334 33.496 1.00 76.75 395 ALA A CA 1
ATOM 3005 C C . ALA A 1 395 ? 0.657 -5.792 33.005 1.00 76.75 395 ALA A C 1
ATOM 3007 O O . ALA A 1 395 ? 1.555 -6.263 32.306 1.00 76.75 395 ALA A O 1
ATOM 3008 N N . ASP A 1 396 ? -0.425 -6.485 33.350 1.00 85.38 396 ASP A N 1
ATOM 3009 C CA . ASP A 1 396 ? -0.754 -7.852 32.936 1.00 85.38 396 ASP A CA 1
ATOM 3010 C C . ASP A 1 396 ? -1.488 -7.909 31.582 1.00 85.38 396 ASP A C 1
ATOM 3012 O O . ASP A 1 396 ? -1.977 -8.963 31.184 1.00 85.38 396 ASP A O 1
ATOM 3016 N N . ALA A 1 397 ? -1.603 -6.786 30.862 1.00 87.69 397 ALA A N 1
ATOM 3017 C CA . ALA A 1 397 ? -2.279 -6.752 29.572 1.00 87.69 397 ALA A CA 1
ATOM 3018 C C . ALA A 1 397 ? -1.413 -7.350 28.452 1.00 87.69 397 ALA A C 1
ATOM 3020 O O . ALA A 1 397 ? -0.288 -6.912 28.209 1.00 87.69 397 ALA A O 1
ATOM 3021 N N . HIS A 1 398 ? -1.982 -8.290 27.708 1.00 92.44 398 HIS A N 1
ATOM 3022 C CA . HIS A 1 398 ? -1.449 -8.889 26.489 1.00 92.44 398 HIS A CA 1
ATOM 3023 C C . HIS A 1 398 ? -2.173 -8.336 25.263 1.00 92.44 398 HIS A C 1
ATOM 3025 O O . HIS A 1 398 ? -3.376 -8.075 25.310 1.00 92.44 398 HIS A O 1
ATOM 3031 N N . TYR A 1 399 ? -1.456 -8.206 24.147 1.00 94.44 399 TYR A N 1
ATOM 3032 C CA . TYR A 1 399 ? -2.007 -7.636 22.915 1.00 94.44 399 TYR A CA 1
ATOM 3033 C C . TYR A 1 399 ? -1.993 -8.671 21.797 1.00 94.44 399 TYR A C 1
ATOM 3035 O O . TYR A 1 399 ? -0.926 -9.027 21.296 1.00 94.44 399 TYR A O 1
ATOM 3043 N N . LEU A 1 400 ? -3.175 -9.135 21.395 1.00 95.12 400 LEU A N 1
ATOM 3044 C CA . LEU A 1 400 ? -3.359 -10.189 20.393 1.00 95.12 400 LEU A CA 1
ATOM 3045 C C . LEU A 1 400 ? -4.079 -9.640 19.154 1.00 95.12 400 LEU A C 1
ATOM 3047 O O . LEU A 1 400 ? -4.852 -8.688 19.252 1.00 95.12 400 LEU A O 1
ATOM 3051 N N . GLY A 1 401 ? -3.875 -10.256 17.989 1.00 94.44 401 GLY A N 1
ATOM 3052 C CA . GLY A 1 401 ? -4.562 -9.889 16.744 1.00 94.44 401 GLY A CA 1
ATOM 3053 C C . GLY A 1 401 ? -3.702 -9.038 15.810 1.00 94.44 401 GLY A C 1
ATOM 3054 O O . GLY A 1 401 ? -2.602 -9.444 15.443 1.00 94.44 401 GLY A O 1
ATOM 3055 N N . PHE A 1 402 ? -4.207 -7.867 15.408 1.00 94.81 402 PHE A N 1
ATOM 3056 C CA . PHE A 1 402 ? -3.643 -6.998 14.365 1.00 94.81 402 PHE A CA 1
ATOM 3057 C C . PHE A 1 402 ? -3.654 -7.601 12.950 1.00 94.81 402 PHE A C 1
ATOM 3059 O O . PHE A 1 402 ? -2.865 -7.190 12.090 1.00 94.81 402 PHE A O 1
ATOM 3066 N N . GLY A 1 403 ? -4.538 -8.568 12.702 1.00 93.25 403 GLY A N 1
ATOM 3067 C CA . GLY A 1 403 ? -4.601 -9.345 11.465 1.00 93.25 403 GLY A CA 1
ATOM 3068 C C . GLY A 1 403 ? -3.617 -10.511 11.456 1.00 93.25 403 GLY A C 1
ATOM 3069 O O . GLY A 1 403 ? -3.287 -11.069 12.501 1.00 93.25 403 GLY A O 1
ATOM 3070 N N . GLN A 1 404 ? -3.140 -10.888 10.274 1.00 91.12 404 GLN A N 1
ATOM 3071 C CA . GLN A 1 404 ? -2.128 -11.930 10.127 1.00 91.12 404 GLN A CA 1
ATOM 3072 C C . GLN A 1 404 ? -0.754 -11.381 10.526 1.00 91.12 404 GLN A C 1
ATOM 3074 O O . GLN A 1 404 ? -0.253 -10.454 9.889 1.00 91.12 404 GLN A O 1
ATOM 3079 N N . ARG A 1 405 ? -0.121 -11.952 11.556 1.00 87.19 405 ARG A N 1
ATOM 3080 C CA . ARG A 1 405 ? 1.225 -11.568 12.012 1.00 87.19 405 ARG A CA 1
ATOM 3081 C C . ARG A 1 405 ? 2.122 -12.796 12.139 1.00 87.19 405 ARG A C 1
ATOM 3083 O O . ARG A 1 405 ? 1.691 -13.824 12.648 1.00 87.19 405 ARG A O 1
ATOM 3090 N N . PHE A 1 406 ? 3.362 -12.670 11.665 1.00 81.31 406 PHE A N 1
ATOM 3091 C CA . PHE A 1 406 ? 4.321 -13.779 11.571 1.00 81.31 406 PHE A CA 1
ATOM 3092 C C . PHE A 1 406 ? 5.409 -13.741 12.650 1.00 81.31 406 PHE A C 1
ATOM 3094 O O . PHE A 1 406 ? 6.075 -14.745 12.876 1.00 81.31 406 PHE A O 1
ATOM 3101 N N . ASN A 1 407 ? 5.604 -12.592 13.302 1.00 81.69 407 ASN A N 1
ATOM 3102 C CA . ASN A 1 407 ? 6.642 -12.397 14.312 1.00 81.69 407 ASN A CA 1
ATOM 3103 C C . ASN A 1 407 ? 6.326 -13.138 15.620 1.00 81.69 407 ASN A C 1
ATOM 3105 O O . ASN A 1 407 ? 7.139 -13.923 16.101 1.00 81.69 407 ASN A O 1
ATOM 3109 N N . LYS A 1 408 ? 5.158 -12.873 16.214 1.00 87.06 408 LYS A N 1
ATOM 3110 C CA . LYS A 1 408 ? 4.715 -13.459 17.485 1.00 87.06 408 LYS A CA 1
ATOM 3111 C C . LYS A 1 408 ? 3.212 -13.293 17.688 1.00 87.06 408 LYS A C 1
ATOM 3113 O O . LYS A 1 408 ? 2.571 -12.488 17.020 1.00 87.06 408 LYS A O 1
ATOM 3118 N N . VAL A 1 409 ? 2.670 -14.049 18.638 1.00 91.19 409 VAL A N 1
ATOM 3119 C CA . VAL A 1 409 ? 1.249 -13.999 19.014 1.00 91.19 409 VAL A CA 1
ATOM 3120 C C . VAL A 1 409 ? 0.960 -12.806 19.933 1.00 91.19 409 VAL A C 1
ATOM 3122 O O . VAL A 1 409 ? 0.089 -11.997 19.629 1.00 91.19 409 VAL A O 1
ATOM 3125 N N . ASP A 1 410 ? 1.719 -12.665 21.025 1.00 93.62 410 ASP A N 1
ATOM 3126 C CA . ASP A 1 410 ? 1.618 -11.530 21.950 1.00 93.62 410 ASP A CA 1
ATOM 3127 C C . ASP A 1 410 ? 2.524 -10.385 21.499 1.00 93.62 410 ASP A C 1
ATOM 3129 O O . ASP A 1 410 ? 3.748 -10.497 21.543 1.00 93.62 410 ASP A O 1
ATOM 3133 N N . GLN A 1 411 ? 1.921 -9.273 21.088 1.00 92.06 411 GLN A N 1
ATOM 3134 C CA . GLN A 1 411 ? 2.590 -8.137 20.459 1.00 92.06 411 GLN A CA 1
ATOM 3135 C C . GLN A 1 411 ? 3.191 -7.124 21.451 1.00 92.06 411 GLN A C 1
ATOM 3137 O O . GLN A 1 411 ? 3.655 -6.060 21.036 1.00 92.06 411 GLN A O 1
ATOM 3142 N N . ARG A 1 412 ? 3.242 -7.416 22.760 1.00 90.44 412 ARG A N 1
ATOM 3143 C CA . ARG A 1 412 ? 3.929 -6.543 23.736 1.00 90.44 412 ARG A CA 1
ATOM 3144 C C . ARG A 1 412 ? 5.356 -6.192 23.300 1.00 90.44 412 ARG A C 1
ATOM 3146 O O . ARG A 1 412 ? 6.121 -7.047 22.860 1.00 90.44 412 ARG A O 1
ATOM 3153 N N . GLY A 1 413 ? 5.732 -4.928 23.461 1.00 86.06 413 GLY A N 1
ATOM 3154 C CA . GLY A 1 413 ? 7.045 -4.381 23.107 1.00 86.06 413 GLY A CA 1
ATOM 3155 C C . GLY A 1 413 ? 7.226 -4.037 21.631 1.00 86.06 413 GLY A C 1
ATOM 3156 O O . GLY A 1 413 ? 8.274 -3.504 21.268 1.00 86.06 413 GLY A O 1
ATOM 3157 N N . GLU A 1 414 ? 6.228 -4.308 20.790 1.00 85.38 414 GLU A N 1
ATOM 3158 C CA . GLU A 1 414 ? 6.288 -4.025 19.360 1.00 85.38 414 GLU A CA 1
ATOM 3159 C C . GLU A 1 414 ? 5.708 -2.658 18.997 1.00 85.38 414 GLU A C 1
ATOM 3161 O O . GLU A 1 414 ? 4.902 -2.061 19.711 1.00 85.38 414 GLU A O 1
ATOM 3166 N N . GLU A 1 415 ? 6.092 -2.176 17.821 1.00 85.06 415 GLU A N 1
ATOM 3167 C CA . GLU A 1 415 ? 5.416 -1.077 17.139 1.00 85.06 415 GLU A CA 1
ATOM 3168 C C . GLU A 1 415 ? 4.703 -1.628 15.908 1.00 85.06 415 GLU A C 1
ATOM 3170 O O . GLU A 1 415 ? 5.313 -1.809 14.863 1.00 85.06 415 GLU A O 1
ATOM 3175 N N . ILE A 1 416 ? 3.412 -1.918 16.032 1.00 87.00 416 ILE A N 1
ATOM 3176 C CA . ILE A 1 416 ? 2.647 -2.600 14.992 1.00 87.00 416 ILE A CA 1
ATOM 3177 C C . ILE A 1 416 ? 2.188 -1.612 13.936 1.00 87.00 416 ILE A C 1
ATOM 3179 O O . ILE A 1 416 ? 1.509 -0.636 14.250 1.00 87.00 416 ILE A O 1
ATOM 3183 N N . TYR A 1 417 ? 2.514 -1.896 12.676 1.00 84.69 417 TYR A N 1
ATOM 3184 C CA . TYR A 1 417 ? 2.053 -1.119 11.534 1.00 84.69 417 TYR A CA 1
ATOM 3185 C C . TYR A 1 417 ? 0.891 -1.819 10.823 1.00 84.69 417 TYR A C 1
ATOM 3187 O O . TYR A 1 417 ? 0.981 -3.002 10.481 1.00 84.69 417 TYR A O 1
ATOM 3195 N N . CYS A 1 418 ? -0.209 -1.098 10.607 1.00 88.75 418 CYS A N 1
ATOM 3196 C CA . CYS A 1 418 ? -1.319 -1.551 9.775 1.00 88.75 418 CYS A CA 1
ATOM 3197 C C . CYS A 1 418 ? -1.232 -0.854 8.419 1.00 88.75 418 CYS A C 1
ATOM 3199 O O . CYS A 1 418 ? -1.711 0.264 8.231 1.00 88.75 418 CYS A O 1
ATOM 3201 N N . PHE A 1 419 ? -0.531 -1.524 7.510 1.00 85.00 419 PHE A N 1
ATOM 3202 C CA . PHE A 1 419 ? -0.313 -1.139 6.125 1.00 85.00 419 PHE A CA 1
ATOM 3203 C C . PHE A 1 419 ? -0.066 -2.427 5.336 1.00 85.00 419 PHE A C 1
ATOM 3205 O O . PHE A 1 419 ? 0.704 -3.274 5.789 1.00 85.00 419 PHE A O 1
ATOM 3212 N N . VAL A 1 420 ? -0.799 -2.614 4.237 1.00 86.12 420 VAL A N 1
ATOM 3213 C CA . VAL A 1 420 ? -0.747 -3.844 3.436 1.00 86.12 420 VAL A CA 1
ATOM 3214 C C . VAL A 1 420 ? 0.579 -3.888 2.694 1.00 86.12 420 VAL A C 1
ATOM 3216 O O . VAL A 1 420 ? 0.896 -2.970 1.938 1.00 86.12 420 VAL A O 1
ATOM 3219 N N . GLU A 1 421 ? 1.347 -4.951 2.907 1.00 77.81 421 GLU A N 1
ATOM 3220 C CA . GLU A 1 421 ? 2.654 -5.144 2.283 1.00 77.81 421 GLU A CA 1
ATOM 3221 C C . GLU A 1 421 ? 2.878 -6.611 1.951 1.00 77.81 421 GLU A C 1
ATOM 3223 O O . GLU A 1 421 ? 2.326 -7.497 2.600 1.00 77.81 421 GLU A O 1
ATOM 3228 N N . GLU A 1 422 ? 3.751 -6.880 0.983 1.00 73.50 422 GLU A N 1
ATOM 3229 C CA . GLU A 1 422 ? 4.227 -8.243 0.761 1.00 73.50 422 GLU A CA 1
ATOM 3230 C C . GLU A 1 422 ? 4.807 -8.803 2.070 1.00 73.50 422 GLU A C 1
ATOM 3232 O O . GLU A 1 422 ? 5.636 -8.167 2.732 1.00 73.50 422 GLU A O 1
ATOM 3237 N N . GLY A 1 423 ? 4.329 -9.981 2.474 1.00 64.81 423 GLY A N 1
ATOM 3238 C CA . GLY A 1 423 ? 4.676 -10.580 3.759 1.00 64.81 423 GLY A CA 1
ATOM 3239 C C . GLY A 1 423 ? 6.184 -10.786 3.921 1.00 64.81 423 GLY A C 1
ATOM 3240 O O . GLY A 1 423 ? 6.922 -10.978 2.951 1.00 64.81 423 GLY A O 1
ATOM 3241 N N . GLY A 1 424 ? 6.654 -10.765 5.169 1.00 59.81 424 GLY A N 1
ATOM 3242 C CA . GLY A 1 424 ? 8.051 -11.035 5.491 1.00 59.81 424 GLY A CA 1
ATOM 3243 C C . GLY A 1 424 ? 8.421 -12.497 5.231 1.00 59.81 424 GLY A C 1
ATOM 3244 O O . GLY A 1 424 ? 8.424 -13.309 6.152 1.00 59.81 424 GLY A O 1
ATOM 3245 N N . VAL A 1 425 ? 8.773 -12.849 3.992 1.00 52.81 425 VAL A N 1
ATOM 3246 C CA . VAL A 1 425 ? 9.433 -14.128 3.703 1.00 52.81 425 VAL A CA 1
ATOM 3247 C C . VAL A 1 425 ? 10.791 -14.090 4.398 1.00 52.81 425 VAL A C 1
ATOM 3249 O O . VAL A 1 425 ? 11.602 -13.191 4.163 1.00 52.81 425 VAL A O 1
ATOM 3252 N N . GLY A 1 426 ? 11.040 -15.033 5.305 1.00 51.19 426 GLY A N 1
ATOM 3253 C CA . GLY A 1 426 ? 12.317 -15.143 5.997 1.00 51.19 426 GLY A CA 1
ATOM 3254 C C . GLY A 1 426 ? 13.446 -15.400 5.003 1.00 51.19 426 GLY A C 1
ATOM 3255 O O . GLY A 1 426 ? 13.750 -16.548 4.705 1.00 51.19 426 GLY A O 1
ATOM 3256 N N . TYR A 1 427 ? 14.098 -14.347 4.506 1.00 49.31 427 TYR A N 1
ATOM 3257 C CA . TYR A 1 427 ? 15.315 -14.456 3.701 1.00 49.31 427 TYR A CA 1
ATOM 3258 C C . TYR A 1 427 ? 16.470 -14.934 4.590 1.00 49.31 427 TYR A C 1
ATOM 3260 O O . TYR A 1 427 ? 17.329 -14.145 4.987 1.00 49.31 427 TYR A O 1
ATOM 3268 N N . ALA A 1 428 ? 16.485 -16.222 4.941 1.00 43.94 428 ALA A N 1
ATOM 3269 C CA . ALA A 1 428 ? 17.476 -16.829 5.829 1.00 43.94 428 ALA A CA 1
ATOM 3270 C C . ALA A 1 428 ? 18.924 -16.503 5.409 1.00 43.94 428 ALA A C 1
ATOM 3272 O O . ALA A 1 428 ? 19.761 -16.262 6.272 1.00 43.94 428 ALA A O 1
ATOM 3273 N N . GLY A 1 429 ? 19.190 -16.385 4.100 1.00 44.06 429 GLY A N 1
ATOM 3274 C CA . GLY A 1 429 ? 20.520 -16.072 3.561 1.00 44.06 429 GLY A CA 1
ATOM 3275 C C . GLY A 1 429 ? 20.927 -14.589 3.550 1.00 44.06 429 GLY A C 1
ATOM 3276 O O . GLY A 1 429 ? 22.113 -14.295 3.637 1.00 44.06 429 GLY A O 1
ATOM 3277 N N . LEU A 1 430 ? 19.983 -13.638 3.475 1.00 48.31 430 LEU A N 1
ATOM 3278 C CA . LEU A 1 430 ? 20.288 -12.190 3.442 1.00 48.31 430 LEU A CA 1
ATOM 3279 C C . LEU A 1 430 ? 20.153 -11.517 4.819 1.00 48.31 430 LEU A C 1
ATOM 3281 O O . LEU A 1 430 ? 20.602 -10.384 5.011 1.00 48.31 430 LEU A O 1
ATOM 3285 N N . ARG A 1 431 ? 19.558 -12.226 5.789 1.00 52.06 431 ARG A N 1
ATOM 3286 C CA . ARG A 1 431 ? 19.337 -11.773 7.170 1.00 52.06 431 ARG A CA 1
ATOM 3287 C C . ARG A 1 431 ? 20.589 -11.214 7.864 1.00 52.06 431 ARG A C 1
ATOM 3289 O O . ARG A 1 431 ? 20.431 -10.171 8.488 1.00 52.06 431 ARG A O 1
ATOM 3296 N N . PRO A 1 432 ? 21.799 -11.808 7.790 1.00 49.53 432 PRO A N 1
ATOM 3297 C CA . PRO A 1 432 ? 22.935 -11.328 8.588 1.00 49.53 432 PRO A CA 1
ATOM 3298 C C . PRO A 1 432 ? 23.410 -9.928 8.181 1.00 49.53 432 PRO A C 1
ATOM 3300 O O . PRO A 1 432 ? 23.544 -9.047 9.026 1.00 49.53 432 PRO A O 1
ATOM 3303 N N . ILE A 1 433 ? 23.596 -9.698 6.877 1.00 51.66 433 ILE A N 1
ATOM 3304 C CA . ILE A 1 433 ? 24.088 -8.421 6.339 1.00 51.66 433 ILE A CA 1
ATOM 3305 C C . ILE A 1 433 ? 23.029 -7.327 6.522 1.00 51.66 433 ILE A C 1
ATOM 3307 O O . ILE A 1 433 ? 23.340 -6.226 6.972 1.00 51.66 433 ILE A O 1
ATOM 3311 N N . LEU A 1 434 ? 21.761 -7.638 6.236 1.00 50.09 434 LEU A N 1
ATOM 3312 C CA . LEU A 1 434 ? 20.672 -6.669 6.367 1.00 50.09 434 LEU A CA 1
ATOM 3313 C C . LEU A 1 434 ? 20.362 -6.327 7.834 1.00 50.09 434 LEU A C 1
ATOM 3315 O O . LEU A 1 434 ? 20.130 -5.156 8.130 1.00 50.09 434 LEU A O 1
ATOM 3319 N N . LYS A 1 435 ? 20.433 -7.296 8.763 1.00 49.91 435 LYS A N 1
ATOM 3320 C CA . LYS A 1 435 ? 20.327 -7.031 10.213 1.00 49.91 435 LYS A CA 1
ATOM 3321 C C . LYS A 1 435 ? 21.462 -6.136 10.712 1.00 49.91 435 LYS A C 1
ATOM 3323 O O . LYS A 1 435 ? 21.211 -5.265 11.538 1.00 49.91 435 LYS A O 1
ATOM 3328 N N . HIS A 1 436 ? 22.683 -6.319 10.205 1.00 49.72 436 HIS A N 1
ATOM 3329 C CA . HIS A 1 436 ? 23.840 -5.519 10.617 1.00 49.72 436 HIS A CA 1
ATOM 3330 C C . HIS A 1 436 ? 23.736 -4.052 10.165 1.00 49.72 436 HIS A C 1
ATOM 3332 O O . HIS A 1 436 ? 24.108 -3.152 10.910 1.00 49.72 436 HIS A O 1
ATOM 3338 N N . VAL A 1 437 ? 23.193 -3.801 8.967 1.00 46.47 437 VAL A N 1
ATOM 3339 C CA . VAL A 1 437 ? 23.086 -2.446 8.394 1.00 46.47 437 VAL A CA 1
ATOM 3340 C C . VAL A 1 437 ? 21.829 -1.699 8.861 1.00 46.47 437 VAL A C 1
ATOM 3342 O O . VAL A 1 437 ? 21.890 -0.490 9.079 1.00 46.47 437 VAL A O 1
ATOM 3345 N N . PHE A 1 438 ? 20.693 -2.388 9.020 1.00 47.38 438 PHE A N 1
ATOM 3346 C CA . PHE A 1 438 ? 19.387 -1.749 9.259 1.00 47.38 438 PHE A CA 1
ATOM 3347 C C . PHE A 1 438 ? 18.747 -2.077 10.622 1.00 47.38 438 PHE A C 1
ATOM 3349 O O . PHE A 1 438 ? 17.715 -1.498 10.965 1.00 47.38 438 PHE A O 1
ATOM 3356 N N . GLY A 1 439 ? 19.365 -2.948 11.428 1.00 47.56 439 GLY A N 1
ATOM 3357 C CA . GLY A 1 439 ? 18.899 -3.332 12.765 1.00 47.56 439 GLY A CA 1
ATOM 3358 C C . GLY A 1 439 ? 17.771 -4.374 12.778 1.00 47.56 439 GLY A C 1
ATOM 3359 O O . GLY A 1 439 ? 17.250 -4.787 11.746 1.00 47.56 439 GLY A O 1
ATOM 3360 N N . GLU A 1 440 ? 17.377 -4.811 13.981 1.00 45.34 440 GLU A N 1
ATOM 3361 C CA . GLU A 1 440 ? 16.343 -5.846 14.190 1.00 45.34 440 GLU A CA 1
ATOM 3362 C C . GLU A 1 440 ? 14.902 -5.322 14.047 1.00 45.34 440 GLU A C 1
ATOM 3364 O O . GLU A 1 440 ? 13.951 -6.095 13.958 1.00 45.34 440 GLU A O 1
ATOM 3369 N N . ARG A 1 441 ? 14.711 -3.998 13.995 1.00 45.19 441 ARG A N 1
ATOM 3370 C CA . ARG A 1 441 ? 13.387 -3.362 14.049 1.00 45.19 441 ARG A CA 1
ATOM 3371 C C . ARG A 1 441 ? 12.769 -3.163 12.661 1.00 45.19 441 ARG A C 1
ATOM 3373 O O . ARG A 1 441 ? 12.748 -2.064 12.112 1.00 45.19 441 ARG A O 1
ATOM 3380 N N . GLY A 1 442 ? 12.214 -4.245 12.119 1.00 48.97 442 GLY A N 1
ATOM 3381 C CA . GLY A 1 442 ? 10.890 -4.238 11.476 1.00 48.97 442 GLY A CA 1
ATOM 3382 C C . GLY A 1 442 ? 10.632 -3.417 10.201 1.00 48.97 442 GLY A C 1
ATOM 3383 O O . GLY A 1 442 ? 9.481 -3.358 9.786 1.00 48.97 442 GLY A O 1
ATOM 3384 N N . SER A 1 443 ? 11.624 -2.801 9.551 1.00 48.53 443 SER A N 1
ATOM 3385 C CA . SER A 1 443 ? 11.337 -1.850 8.451 1.00 48.53 443 SER A CA 1
ATOM 3386 C C . SER A 1 443 ? 12.154 -2.047 7.176 1.00 48.53 443 SER A C 1
ATOM 3388 O O . SER A 1 443 ? 12.168 -1.137 6.346 1.00 48.53 443 SER A O 1
ATOM 3390 N N . PHE A 1 444 ? 12.849 -3.184 7.008 1.00 50.12 444 PHE A N 1
ATOM 3391 C CA . PHE A 1 444 ? 13.601 -3.400 5.772 1.00 50.12 444 PHE A CA 1
ATOM 3392 C C . PHE A 1 444 ? 13.661 -4.849 5.233 1.00 50.12 444 PHE A C 1
ATOM 3394 O O . PHE A 1 444 ? 14.022 -5.767 5.969 1.00 50.12 444 PHE A O 1
ATOM 3401 N N . PRO A 1 445 ? 13.368 -5.036 3.928 1.00 52.03 445 PRO A N 1
ATOM 3402 C CA . PRO A 1 445 ? 12.360 -4.214 3.267 1.00 52.03 445 PRO A CA 1
ATOM 3403 C C . PRO A 1 445 ? 11.031 -4.371 4.022 1.00 52.03 445 PRO A C 1
ATOM 3405 O O . PRO A 1 445 ? 10.438 -3.387 4.437 1.00 52.03 445 PRO A O 1
ATOM 3408 N N . ASN A 1 446 ? 10.670 -5.609 4.371 1.00 57.09 446 ASN A N 1
ATOM 3409 C CA . ASN A 1 446 ? 9.387 -5.937 4.978 1.00 57.09 446 ASN A CA 1
ATOM 3410 C C . ASN A 1 446 ? 9.606 -6.738 6.271 1.00 57.09 446 ASN A C 1
ATOM 3412 O O . ASN A 1 446 ? 9.269 -7.915 6.320 1.00 57.09 446 ASN A O 1
ATOM 3416 N N . GLY A 1 447 ? 10.253 -6.138 7.284 1.00 61.91 447 GLY A N 1
ATOM 3417 C CA . GLY A 1 447 ? 10.639 -6.813 8.539 1.00 61.91 447 GLY A CA 1
ATOM 3418 C C . GLY A 1 447 ? 9.504 -7.610 9.205 1.00 61.91 447 GLY A C 1
ATOM 3419 O O . GLY A 1 447 ? 8.361 -7.506 8.795 1.00 61.91 447 GLY A O 1
ATOM 3420 N N . GLU A 1 448 ? 9.792 -8.391 10.249 1.00 68.44 448 GLU A N 1
ATOM 3421 C CA . GLU A 1 448 ? 8.934 -9.495 10.753 1.00 68.44 448 GLU A CA 1
ATOM 3422 C C . GLU A 1 448 ? 7.457 -9.149 11.064 1.00 68.44 448 GLU A C 1
ATOM 3424 O O . GLU A 1 448 ? 6.613 -10.036 11.174 1.00 68.44 448 GLU A O 1
ATOM 3429 N N . GLN A 1 449 ? 7.123 -7.864 11.179 1.00 73.94 449 GLN A N 1
ATOM 3430 C CA . GLN A 1 449 ? 5.765 -7.357 11.374 1.00 73.94 449 GLN A CA 1
ATOM 3431 C C . GLN A 1 449 ? 4.965 -7.137 10.072 1.00 73.94 449 GLN A C 1
ATOM 3433 O O . GLN A 1 449 ? 3.757 -6.907 10.149 1.00 73.94 449 GLN A O 1
ATOM 3438 N N . CYS A 1 450 ? 5.601 -7.147 8.898 1.00 78.44 450 CYS A N 1
ATOM 3439 C CA . CYS A 1 450 ? 4.953 -6.883 7.611 1.00 78.44 450 CYS A CA 1
ATOM 3440 C C . CYS A 1 450 ? 4.058 -8.046 7.196 1.00 78.44 450 CYS A C 1
ATOM 3442 O O . CYS A 1 450 ? 4.364 -9.216 7.436 1.00 78.44 450 CYS A O 1
ATOM 3444 N N . THR A 1 451 ? 2.934 -7.711 6.576 1.00 83.19 451 THR A N 1
ATOM 3445 C CA . THR A 1 451 ? 1.874 -8.672 6.299 1.00 83.19 451 THR A CA 1
ATOM 3446 C C . THR A 1 451 ? 0.990 -8.188 5.162 1.00 83.19 451 THR A C 1
ATOM 3448 O O . THR A 1 451 ? 0.691 -6.995 5.065 1.00 83.19 451 THR A O 1
ATOM 3451 N N . GLY A 1 452 ? 0.534 -9.135 4.342 1.00 86.19 452 GLY A N 1
ATOM 3452 C CA . GLY A 1 452 ? -0.467 -8.876 3.311 1.00 86.19 452 GLY A CA 1
ATOM 3453 C C . GLY A 1 452 ? -1.861 -8.665 3.896 1.00 86.19 452 GLY A C 1
ATOM 3454 O O . GLY A 1 452 ? -2.752 -8.211 3.186 1.00 86.19 452 GLY A O 1
ATOM 3455 N N . PHE A 1 453 ? -2.060 -8.966 5.187 1.00 91.75 453 PHE A N 1
ATOM 3456 C CA . PHE A 1 453 ? -3.374 -8.883 5.814 1.00 91.75 453 PHE A CA 1
ATOM 3457 C C . PHE A 1 453 ? -3.344 -8.263 7.222 1.00 91.75 453 PHE A C 1
ATOM 3459 O O . PHE A 1 453 ? -3.648 -8.929 8.217 1.00 91.75 453 PHE A O 1
ATOM 3466 N N . PRO A 1 454 ? -2.955 -6.978 7.342 1.00 91.94 454 PRO A N 1
ATOM 3467 C CA . PRO A 1 454 ? -3.090 -6.241 8.586 1.00 91.94 454 PRO A CA 1
ATOM 3468 C C . PRO A 1 454 ? -4.566 -5.929 8.845 1.00 91.94 454 PRO A C 1
ATOM 3470 O O . PRO A 1 454 ? -5.286 -5.503 7.946 1.00 91.94 454 PRO A O 1
ATOM 3473 N N . VAL A 1 455 ? -4.999 -6.069 10.094 1.00 94.75 455 VAL A N 1
ATOM 3474 C CA . VAL A 1 455 ? -6.353 -5.689 10.517 1.00 94.75 455 VAL A CA 1
ATOM 3475 C C . VAL A 1 455 ? -6.234 -4.684 11.662 1.00 94.75 455 VAL A C 1
ATOM 3477 O O . VAL A 1 455 ? -5.517 -4.977 12.623 1.00 94.75 455 VAL A O 1
ATOM 3480 N N . PRO A 1 456 ? -6.905 -3.516 11.602 1.00 95.25 456 PRO A N 1
ATOM 3481 C CA . PRO A 1 456 ? -6.854 -2.495 12.646 1.00 95.25 456 PRO A CA 1
ATOM 3482 C C . PRO A 1 456 ? -7.725 -2.856 13.866 1.00 95.25 456 PRO A C 1
ATOM 3484 O O . PRO A 1 456 ? -8.550 -2.073 14.329 1.00 95.25 456 PRO A O 1
ATOM 3487 N N . PHE A 1 457 ? -7.558 -4.080 14.366 1.00 96.88 457 PHE A N 1
ATOM 3488 C CA . PHE A 1 457 ? -8.246 -4.644 15.522 1.00 96.88 457 PHE A CA 1
ATOM 3489 C C . PHE A 1 457 ? -7.253 -5.415 16.387 1.00 96.88 457 PHE A C 1
ATOM 3491 O O . PHE A 1 457 ? -6.460 -6.210 15.872 1.00 96.88 457 PHE A O 1
ATOM 3498 N N . CYS A 1 458 ? -7.319 -5.231 17.700 1.00 96.44 458 CYS A N 1
ATOM 3499 C CA . CYS A 1 458 ? -6.600 -6.069 18.647 1.00 96.44 458 CYS A CA 1
ATOM 3500 C C . CYS A 1 458 ? -7.453 -6.416 19.865 1.00 96.44 458 CYS A C 1
ATOM 3502 O O . CYS A 1 458 ? -8.371 -5.690 20.238 1.00 96.44 458 CYS A O 1
ATOM 3504 N N . LEU A 1 459 ? -7.120 -7.534 20.500 1.00 95.88 459 LEU A N 1
ATOM 3505 C CA . LEU A 1 459 ? -7.609 -7.887 21.824 1.00 95.88 459 LEU A CA 1
ATOM 3506 C C . LEU A 1 459 ? -6.578 -7.439 22.854 1.00 95.88 459 LEU A C 1
ATOM 3508 O O . LEU A 1 459 ? -5.401 -7.789 22.753 1.00 95.88 459 LEU A O 1
ATOM 3512 N N . ILE A 1 460 ? -7.043 -6.698 23.849 1.00 94.06 460 ILE A N 1
ATOM 3513 C CA . ILE A 1 460 ? -6.323 -6.371 25.073 1.00 94.06 460 ILE A CA 1
ATOM 3514 C C . ILE A 1 460 ? -6.798 -7.384 26.116 1.00 94.06 460 ILE A C 1
ATOM 3516 O O . ILE A 1 460 ? -7.829 -7.194 26.761 1.00 94.06 460 ILE A O 1
ATOM 3520 N N . SER A 1 461 ? -6.094 -8.511 26.200 1.00 91.81 461 SER A N 1
ATOM 3521 C CA . SER A 1 461 ? -6.402 -9.613 27.119 1.00 91.81 461 SER A CA 1
ATOM 3522 C C . SER A 1 461 ? -5.665 -9.419 28.436 1.00 91.81 461 SER A C 1
ATOM 3524 O O . SER A 1 461 ? -4.559 -8.891 28.438 1.00 91.81 461 SER A O 1
ATOM 3526 N N . ARG A 1 462 ? -6.226 -9.888 29.547 1.00 87.12 462 ARG A N 1
ATOM 3527 C CA . ARG A 1 462 ? -5.570 -9.863 30.863 1.00 87.12 462 ARG A CA 1
ATOM 3528 C C . ARG A 1 462 ? -5.333 -11.277 31.373 1.00 87.12 462 ARG A C 1
ATOM 3530 O O . ARG A 1 462 ? -6.074 -12.183 30.999 1.00 87.12 462 ARG A O 1
ATOM 3537 N N . GLU A 1 463 ? -4.321 -11.461 32.220 1.00 85.06 463 GLU A N 1
ATOM 3538 C CA . GLU A 1 463 ? -4.138 -12.720 32.963 1.00 85.06 463 GLU A CA 1
ATOM 3539 C C . GLU A 1 463 ? -5.331 -12.961 33.901 1.00 85.06 463 GLU A C 1
ATOM 3541 O O . GLU A 1 463 ? -5.851 -14.074 33.997 1.00 85.06 463 GLU A O 1
ATOM 3546 N N . HIS A 1 464 ? -5.818 -11.882 34.527 1.00 80.19 464 HIS A N 1
ATOM 3547 C CA . HIS A 1 464 ? -7.022 -11.870 35.347 1.00 80.19 464 HIS A CA 1
ATOM 3548 C C . HIS A 1 464 ? -7.896 -10.653 35.010 1.00 80.19 464 HIS A C 1
ATOM 3550 O O . HIS A 1 464 ? -7.422 -9.515 35.002 1.00 80.19 464 HIS A O 1
ATOM 3556 N N . GLY A 1 465 ? -9.188 -10.884 34.769 1.00 81.69 465 GLY A N 1
ATOM 3557 C CA . GLY A 1 465 ? -10.171 -9.834 34.494 1.00 81.69 465 GLY A CA 1
ATOM 3558 C C . GLY A 1 465 ? -10.659 -9.795 33.039 1.00 81.69 465 GLY A C 1
ATOM 3559 O O . GLY A 1 465 ? -10.420 -10.732 32.273 1.00 81.69 465 GLY A O 1
ATOM 3560 N N . PRO A 1 466 ? -11.386 -8.732 32.659 1.00 86.31 466 PRO A N 1
ATOM 3561 C CA . PRO A 1 466 ? -12.053 -8.657 31.365 1.00 86.31 466 PRO A CA 1
ATOM 3562 C C . PRO A 1 466 ? -11.068 -8.474 30.204 1.00 86.31 466 PRO A C 1
ATOM 3564 O O . PRO A 1 466 ? -9.999 -7.878 30.347 1.00 86.31 466 PRO A O 1
ATOM 3567 N N . THR A 1 467 ? -11.461 -8.974 29.031 1.00 91.44 467 THR A N 1
ATOM 3568 C CA . THR A 1 467 ? -10.772 -8.731 27.756 1.00 91.44 467 THR A CA 1
ATOM 3569 C C . THR A 1 467 ? -11.502 -7.648 26.977 1.00 91.44 467 THR A C 1
ATOM 3571 O O . THR A 1 467 ? -12.714 -7.730 26.821 1.00 91.44 467 THR A O 1
ATOM 3574 N N . THR A 1 468 ? -10.770 -6.691 26.414 1.00 94.44 468 THR A N 1
ATOM 3575 C CA . THR A 1 468 ? -11.354 -5.628 25.583 1.00 94.44 468 THR A CA 1
ATOM 3576 C C . THR A 1 468 ? -10.886 -5.773 24.143 1.00 94.44 468 THR A C 1
ATOM 3578 O O . THR A 1 468 ? -9.685 -5.846 23.884 1.00 94.44 468 THR A O 1
ATOM 3581 N N . GLY A 1 469 ? -11.806 -5.780 23.182 1.00 96.88 469 GLY A N 1
ATOM 3582 C CA . GLY A 1 469 ? -11.462 -5.614 21.771 1.00 96.88 469 GLY A CA 1
ATOM 3583 C C . GLY A 1 469 ? -11.365 -4.133 21.414 1.00 96.88 469 GLY A C 1
ATOM 3584 O O . GLY A 1 469 ? -12.309 -3.389 21.648 1.00 96.88 469 GLY A O 1
ATOM 3585 N N . LEU A 1 470 ? -10.248 -3.698 20.840 1.00 97.00 470 LEU A N 1
ATOM 3586 C CA . LEU A 1 470 ? -10.045 -2.341 20.338 1.00 97.00 470 LEU A CA 1
ATOM 3587 C C . LEU A 1 470 ? -9.980 -2.383 18.811 1.00 97.00 470 LEU A C 1
ATOM 3589 O O . LEU A 1 470 ? -9.031 -2.926 18.247 1.00 97.00 470 LEU A O 1
ATOM 3593 N N . PHE A 1 471 ? -10.969 -1.789 18.151 1.00 97.75 471 PHE A N 1
ATOM 3594 C CA . PHE A 1 471 ? -11.023 -1.620 16.699 1.00 97.75 471 PHE A CA 1
ATOM 3595 C C . PHE A 1 471 ? -10.907 -0.135 16.350 1.00 97.75 471 PHE A C 1
ATOM 3597 O O . PHE A 1 471 ? -11.586 0.688 16.961 1.00 97.75 471 PHE A O 1
ATOM 3604 N N . TRP A 1 472 ? -10.069 0.224 15.378 1.00 95.62 472 TRP A N 1
ATOM 3605 C CA . TRP A 1 472 ? -10.021 1.585 14.837 1.00 95.62 472 TRP A CA 1
ATOM 3606 C C . TRP A 1 472 ? -10.403 1.578 13.359 1.00 95.62 472 TRP A C 1
ATOM 3608 O O . TRP A 1 472 ? -9.719 1.017 12.505 1.00 95.62 472 TRP A O 1
ATOM 3618 N N . ASN A 1 473 ? -11.539 2.198 13.070 1.00 95.44 473 ASN A N 1
ATOM 3619 C CA . ASN A 1 473 ? -12.203 2.184 11.780 1.00 95.44 473 ASN A CA 1
ATOM 3620 C C . ASN A 1 473 ? -11.513 3.153 10.810 1.00 95.44 473 ASN A C 1
ATOM 3622 O O . ASN A 1 473 ? -11.844 4.337 10.743 1.00 95.44 473 ASN A O 1
ATOM 3626 N N . THR A 1 474 ? -10.504 2.666 10.086 1.00 91.25 474 THR A N 1
ATOM 3627 C CA . THR A 1 474 ? -9.793 3.465 9.084 1.00 91.25 474 THR A CA 1
ATOM 3628 C C . THR A 1 474 ? -9.143 2.606 8.002 1.00 91.25 474 THR A C 1
ATOM 3630 O O . THR A 1 474 ? -8.597 1.537 8.274 1.00 91.25 474 THR A O 1
ATOM 3633 N N . TYR A 1 475 ? -9.144 3.129 6.775 1.00 88.00 475 TYR A N 1
ATOM 3634 C CA . TYR A 1 475 ? -8.297 2.654 5.676 1.00 88.00 475 TYR A CA 1
ATOM 3635 C C . TYR A 1 475 ? -6.935 3.354 5.635 1.00 88.00 475 TYR A C 1
ATOM 3637 O O . TYR A 1 475 ? -6.048 2.946 4.883 1.00 88.00 475 TYR A O 1
ATOM 3645 N N . GLN A 1 476 ? -6.758 4.423 6.418 1.00 87.50 476 GLN A N 1
ATOM 3646 C CA . GLN A 1 476 ? -5.512 5.173 6.437 1.00 87.50 476 GLN A CA 1
ATOM 3647 C C . GLN A 1 476 ? -4.414 4.386 7.156 1.00 87.50 476 GLN A C 1
ATOM 3649 O O . GLN A 1 476 ? -4.687 3.634 8.101 1.00 87.50 476 GLN A O 1
ATOM 3654 N N . PRO A 1 477 ? -3.142 4.587 6.770 1.00 85.94 477 PRO A N 1
ATOM 3655 C CA . PRO A 1 477 ? -2.036 3.990 7.491 1.00 85.94 477 PRO A CA 1
ATOM 3656 C C . PRO A 1 477 ? -2.076 4.360 8.975 1.00 85.94 477 PRO A C 1
ATOM 3658 O O . PRO A 1 477 ? -2.229 5.524 9.357 1.00 85.94 477 PRO A O 1
ATOM 3661 N N . SER A 1 478 ? -1.896 3.349 9.817 1.00 89.50 478 SER A N 1
ATOM 3662 C CA . SER A 1 478 ? -2.010 3.483 11.266 1.00 89.50 478 SER A CA 1
ATOM 3663 C C . SER A 1 478 ? -0.976 2.619 11.973 1.00 89.50 478 SER A C 1
ATOM 3665 O O . SER A 1 478 ? -0.484 1.630 11.422 1.00 89.50 478 SER A O 1
ATOM 3667 N N . TRP A 1 479 ? -0.581 3.011 13.180 1.00 87.38 479 TRP A N 1
ATOM 3668 C CA . TRP A 1 479 ? 0.319 2.204 13.996 1.00 87.38 479 TRP A CA 1
ATOM 3669 C C . TRP A 1 479 ? 0.015 2.305 15.473 1.00 87.38 479 TRP A C 1
ATOM 3671 O O . TRP A 1 479 ? -0.445 3.335 15.970 1.00 87.38 479 TRP A O 1
ATOM 3681 N N . VAL A 1 480 ? 0.357 1.231 16.173 1.00 90.25 480 VAL A N 1
ATOM 3682 C CA . VAL A 1 480 ? 0.235 1.131 17.619 1.00 90.25 480 VAL A CA 1
ATOM 3683 C C . VAL A 1 480 ? 1.596 0.801 18.199 1.00 90.25 480 VAL A C 1
ATOM 3685 O O . VAL A 1 480 ? 2.179 -0.235 17.891 1.00 90.25 480 VAL A O 1
ATOM 3688 N N . LYS A 1 481 ? 2.110 1.686 19.050 1.00 88.69 481 LYS A N 1
ATOM 3689 C CA . LYS A 1 481 ? 3.295 1.402 19.854 1.00 88.69 481 LYS A CA 1
ATOM 3690 C C . LYS A 1 481 ? 2.864 0.783 21.174 1.00 88.69 481 LYS A C 1
ATOM 3692 O O . LYS A 1 481 ? 2.154 1.437 21.943 1.00 88.69 481 LYS A O 1
ATOM 3697 N N . LEU A 1 482 ? 3.323 -0.439 21.414 1.00 89.69 482 LEU A N 1
ATOM 3698 C CA . LEU A 1 482 ? 2.997 -1.237 22.582 1.00 89.69 482 LEU A CA 1
ATOM 3699 C C . LEU A 1 482 ? 4.173 -1.275 23.573 1.00 89.69 482 LEU A C 1
ATOM 3701 O O . LEU A 1 482 ? 5.341 -1.303 23.174 1.00 89.69 482 LEU A O 1
ATOM 3705 N N . PRO A 1 483 ? 3.885 -1.269 24.878 1.00 83.75 483 PRO A N 1
ATOM 3706 C CA . PRO A 1 483 ? 4.885 -1.346 25.934 1.00 83.75 483 PRO A CA 1
ATOM 3707 C C . PRO A 1 483 ? 5.504 -2.751 26.006 1.00 83.75 483 PRO A C 1
ATOM 3709 O O . PRO A 1 483 ? 4.799 -3.732 25.754 1.00 83.75 483 PRO A O 1
ATOM 3712 N N . PRO A 1 484 ? 6.800 -2.882 26.347 1.00 82.00 484 PRO A N 1
ATOM 3713 C CA . PRO A 1 484 ? 7.395 -4.186 26.627 1.00 82.00 484 PRO A CA 1
ATOM 3714 C C . PRO A 1 484 ? 6.766 -4.813 27.884 1.00 82.00 484 PRO A C 1
ATOM 3716 O O . PRO A 1 484 ? 6.199 -4.081 28.699 1.00 82.00 484 PRO A O 1
ATOM 3719 N N . PRO A 1 485 ? 6.885 -6.140 28.075 1.00 75.62 485 PRO A N 1
ATOM 3720 C CA . PRO A 1 485 ? 6.433 -6.795 29.301 1.00 75.62 485 PRO A CA 1
ATOM 3721 C C . PRO A 1 485 ? 7.068 -6.157 30.544 1.00 75.62 485 PRO A C 1
ATOM 3723 O O . PRO A 1 485 ? 8.261 -5.834 30.534 1.00 75.62 485 PRO A O 1
ATOM 3726 N N . ALA A 1 486 ? 6.297 -5.996 31.622 1.00 63.44 486 ALA A N 1
ATOM 3727 C CA . ALA A 1 486 ? 6.842 -5.566 32.905 1.00 63.44 486 ALA A CA 1
ATOM 3728 C C . ALA A 1 486 ? 7.926 -6.552 33.372 1.00 63.44 486 ALA A C 1
ATOM 3730 O O . ALA A 1 486 ? 7.668 -7.742 33.541 1.00 63.44 486 ALA A O 1
ATOM 3731 N N . THR A 1 487 ? 9.146 -6.066 33.611 1.00 52.47 487 THR A N 1
ATOM 3732 C CA . THR A 1 487 ? 10.165 -6.846 34.331 1.00 52.47 487 THR A CA 1
ATOM 3733 C C . THR A 1 487 ? 10.134 -6.448 35.803 1.00 52.47 487 THR A C 1
ATOM 3735 O O . THR A 1 487 ? 9.876 -5.285 36.120 1.00 52.47 487 THR A O 1
ATOM 3738 N N . ARG A 1 488 ? 10.413 -7.390 36.718 1.00 42.50 488 ARG A N 1
ATOM 3739 C CA . ARG A 1 488 ? 10.356 -7.181 38.183 1.00 42.50 488 ARG A CA 1
ATOM 3740 C C . ARG A 1 488 ? 11.179 -5.983 38.712 1.00 42.50 488 ARG A C 1
ATOM 3742 O O . ARG A 1 488 ? 10.966 -5.606 39.854 1.00 42.50 488 ARG A O 1
ATOM 3749 N N . ASN A 1 489 ? 12.058 -5.371 37.907 1.00 34.41 489 ASN A N 1
ATOM 3750 C CA . ASN A 1 489 ? 12.987 -4.307 38.318 1.00 34.41 489 ASN A CA 1
ATOM 3751 C C . ASN A 1 489 ? 12.899 -2.985 37.527 1.00 34.41 489 ASN A C 1
ATOM 3753 O O . ASN A 1 489 ? 13.760 -2.121 37.695 1.00 34.41 489 ASN A O 1
ATOM 3757 N N . THR A 1 490 ? 11.900 -2.766 36.668 1.00 37.81 490 THR A N 1
ATOM 3758 C CA . THR A 1 490 ? 11.803 -1.483 35.942 1.00 37.81 490 THR A CA 1
ATOM 3759 C C . THR A 1 490 ? 11.065 -0.411 36.745 1.00 37.81 490 THR A C 1
ATOM 3761 O O . THR A 1 490 ? 9.859 -0.207 36.577 1.00 37.81 490 THR A O 1
ATOM 3764 N N . GLU A 1 491 ? 11.808 0.340 37.566 1.00 32.72 491 GLU A N 1
ATOM 3765 C CA . GLU A 1 491 ? 11.417 1.707 37.926 1.00 32.72 491 GLU A CA 1
ATOM 3766 C C . GLU A 1 491 ? 11.166 2.496 36.633 1.00 32.72 491 GLU A C 1
ATOM 3768 O O . GLU A 1 491 ? 12.036 2.623 35.767 1.00 32.72 491 GLU A O 1
ATOM 3773 N N . HIS A 1 492 ? 9.942 2.992 36.464 1.00 37.91 492 HIS A N 1
ATOM 3774 C CA . HIS A 1 492 ? 9.553 3.731 35.271 1.00 37.91 492 HIS A CA 1
ATOM 3775 C C . HIS A 1 492 ? 10.303 5.068 35.228 1.00 37.91 492 HIS A C 1
ATOM 3777 O O . HIS A 1 492 ? 9.942 6.020 35.921 1.00 37.91 492 HIS A O 1
ATOM 3783 N N . LYS A 1 493 ? 11.318 5.182 34.362 1.00 27.67 493 LYS A N 1
ATOM 3784 C CA . LYS A 1 493 ? 11.742 6.502 33.882 1.00 27.67 493 LYS A CA 1
ATOM 3785 C C . LYS A 1 493 ? 10.572 7.090 33.079 1.00 27.67 493 LYS A C 1
ATOM 3787 O O . LYS A 1 493 ? 10.114 6.429 32.143 1.00 27.67 493 LYS A O 1
ATOM 3792 N N . PRO A 1 494 ? 10.075 8.299 33.406 1.00 28.91 494 PRO A N 1
ATOM 3793 C CA . PRO A 1 494 ? 9.084 8.970 32.574 1.00 28.91 494 PRO A CA 1
ATOM 3794 C C . PRO A 1 494 ? 9.660 9.067 31.170 1.00 28.91 494 PRO A C 1
ATOM 3796 O O . PRO A 1 494 ? 10.816 9.459 31.036 1.00 28.91 494 PRO A O 1
ATOM 3799 N N . CYS A 1 495 ? 8.871 8.637 30.181 1.00 31.27 495 CYS A N 1
ATOM 3800 C CA . CYS A 1 495 ? 9.195 8.528 28.761 1.00 31.27 495 CYS A CA 1
ATOM 3801 C C . CYS A 1 495 ? 10.360 9.447 28.352 1.00 31.27 495 CYS A C 1
ATOM 3803 O O . CYS A 1 495 ? 10.153 10.595 27.959 1.00 31.27 495 CYS A O 1
ATOM 3805 N N . SER A 1 496 ? 11.600 8.964 28.487 1.00 26.33 496 SER A N 1
ATOM 3806 C CA . SER A 1 496 ? 12.756 9.738 28.066 1.00 26.33 496 SER A CA 1
ATOM 3807 C C . SER A 1 496 ? 12.702 9.775 26.554 1.00 26.33 496 SER A C 1
ATOM 3809 O O . SER A 1 496 ? 12.604 8.726 25.909 1.00 26.33 496 SER A O 1
ATOM 3811 N N . MET A 1 497 ? 12.702 10.996 26.027 1.00 25.50 497 MET A N 1
ATOM 3812 C CA . MET A 1 497 ? 12.866 11.320 24.619 1.00 25.50 497 MET A CA 1
ATOM 3813 C C . MET A 1 497 ? 13.733 10.277 23.914 1.00 25.50 497 MET A C 1
ATOM 3815 O O . MET A 1 497 ? 14.833 9.956 24.368 1.00 25.50 497 MET A O 1
ATOM 3819 N N . LEU A 1 498 ? 13.213 9.756 22.802 1.00 25.98 498 LEU A N 1
ATOM 3820 C CA . LEU A 1 498 ? 14.002 8.996 21.846 1.00 25.98 498 LEU A CA 1
ATOM 3821 C C . LEU A 1 498 ? 15.309 9.764 21.600 1.00 25.98 498 LEU A C 1
ATOM 3823 O O . LEU A 1 498 ? 15.271 10.955 21.292 1.00 25.98 498 LEU A O 1
ATOM 3827 N N . HIS A 1 499 ? 16.441 9.084 21.758 1.00 23.77 499 HIS A N 1
ATOM 3828 C CA . HIS A 1 499 ? 17.756 9.603 21.411 1.00 23.77 499 HIS A CA 1
ATOM 3829 C C . HIS A 1 499 ? 17.794 9.811 19.886 1.00 23.77 499 HIS A C 1
ATOM 3831 O O . HIS A 1 499 ? 18.093 8.900 19.120 1.00 23.77 499 HIS A O 1
ATOM 3837 N N . VAL A 1 500 ? 17.391 10.997 19.440 1.00 25.50 500 VAL A N 1
ATOM 3838 C CA . VAL A 1 500 ? 17.706 11.534 18.114 1.00 25.50 500 VAL A CA 1
ATOM 3839 C C . VAL A 1 500 ? 19.026 12.290 18.286 1.00 25.50 500 VAL A C 1
ATOM 3841 O O . VAL A 1 500 ? 19.177 12.970 19.306 1.00 25.50 500 VAL A O 1
ATOM 3844 N N . PRO A 1 501 ? 20.006 12.191 17.371 1.00 25.47 501 PRO A N 1
ATOM 3845 C CA . PRO A 1 501 ? 21.246 12.941 17.512 1.00 25.47 501 PRO A CA 1
ATOM 3846 C C . PRO A 1 501 ? 20.938 14.445 17.608 1.00 25.47 501 PRO A C 1
ATOM 3848 O O . PRO A 1 501 ? 20.464 15.042 16.649 1.00 25.47 501 PRO A O 1
ATOM 3851 N N . ARG A 1 502 ? 21.178 14.999 18.806 1.00 25.50 502 ARG A N 1
ATOM 3852 C CA . ARG A 1 502 ? 21.316 16.414 19.204 1.00 25.50 502 ARG A CA 1
ATOM 3853 C C . ARG A 1 502 ? 20.380 17.437 18.542 1.00 25.50 502 ARG A C 1
ATOM 3855 O O . ARG A 1 502 ? 20.706 17.948 17.486 1.00 25.50 502 ARG A O 1
ATOM 3862 N N . PHE A 1 503 ? 19.353 17.867 19.279 1.00 22.75 503 PHE A N 1
ATOM 3863 C CA . PHE A 1 503 ? 19.123 19.278 19.652 1.00 22.75 503 PHE A CA 1
ATOM 3864 C C . PHE A 1 503 ? 18.233 19.295 20.907 1.00 22.75 503 PHE A C 1
ATOM 3866 O O . PHE A 1 503 ? 17.082 18.865 20.879 1.00 22.75 503 PHE A O 1
ATOM 3873 N N . THR A 1 504 ? 18.804 19.707 22.038 1.00 21.75 504 THR A N 1
ATOM 3874 C CA . THR A 1 504 ? 18.180 19.647 23.366 1.00 21.75 504 THR A CA 1
ATOM 3875 C C . THR A 1 504 ? 17.436 20.950 23.653 1.00 21.75 504 THR A C 1
ATOM 3877 O O . THR A 1 504 ? 18.064 22.002 23.681 1.00 21.75 504 THR A O 1
ATOM 3880 N N . PHE A 1 505 ? 16.140 20.883 23.959 1.00 20.48 505 PHE A N 1
ATOM 3881 C CA . PHE A 1 505 ? 15.448 21.931 24.716 1.00 20.48 505 PHE A CA 1
ATOM 3882 C C . PHE A 1 505 ? 14.946 21.330 26.032 1.00 20.48 505 PHE A C 1
ATOM 3884 O O . PHE A 1 505 ? 14.268 20.303 26.045 1.00 20.48 505 PHE A O 1
ATOM 3891 N N . HIS A 1 506 ? 15.348 21.943 27.146 1.00 20.61 506 HIS A N 1
ATOM 3892 C CA . HIS A 1 506 ? 14.917 21.592 28.497 1.00 20.61 506 HIS A CA 1
ATOM 3893 C C . HIS A 1 506 ? 13.532 22.192 28.761 1.00 20.61 506 HIS A C 1
ATOM 3895 O O . HIS A 1 506 ? 13.365 23.403 28.654 1.00 20.61 506 HIS A O 1
ATOM 3901 N N . VAL A 1 507 ? 12.566 21.369 29.170 1.00 22.20 507 VAL A N 1
ATOM 3902 C CA . VAL A 1 507 ? 11.348 21.839 29.845 1.00 22.20 507 VAL A CA 1
ATOM 3903 C C . VAL A 1 507 ? 11.158 20.978 31.090 1.00 22.20 507 VAL A C 1
ATOM 3905 O O . VAL A 1 507 ? 10.957 19.767 30.997 1.00 22.20 507 VAL A O 1
ATOM 3908 N N . SER A 1 508 ? 11.300 21.597 32.261 1.00 22.30 508 SER A N 1
ATOM 3909 C CA . SER A 1 508 ? 11.073 20.983 33.566 1.00 22.30 508 SER A CA 1
ATOM 3910 C C . SER A 1 508 ? 9.577 20.981 33.891 1.00 22.30 508 SER A C 1
ATOM 3912 O O . SER A 1 508 ? 8.891 21.990 33.778 1.00 22.30 508 SER A O 1
ATOM 3914 N N . GLY A 1 509 ? 9.061 19.828 34.311 1.00 24.62 509 GLY A N 1
ATOM 3915 C CA . GLY A 1 509 ? 7.683 19.678 34.770 1.00 24.62 509 GLY A CA 1
ATOM 3916 C C . GLY A 1 509 ? 7.494 18.316 35.424 1.00 24.62 509 GLY A C 1
ATOM 3917 O O . GLY A 1 509 ? 7.139 17.345 34.762 1.00 24.62 509 GLY A O 1
ATOM 3918 N N . ARG A 1 510 ? 7.799 18.220 36.723 1.00 25.56 510 ARG A N 1
ATOM 3919 C CA . ARG A 1 510 ? 7.472 17.055 37.557 1.00 25.56 510 ARG A CA 1
ATOM 3920 C C . ARG A 1 510 ? 5.998 17.150 37.950 1.00 25.56 510 ARG A C 1
ATOM 3922 O O . ARG A 1 510 ? 5.655 17.969 38.790 1.00 25.56 510 ARG A O 1
ATOM 3929 N N . ALA A 1 511 ? 5.164 16.269 37.412 1.00 26.12 511 ALA A N 1
ATOM 3930 C CA . ALA A 1 511 ? 3.883 15.921 38.016 1.00 26.12 511 ALA A CA 1
ATOM 3931 C C . ALA A 1 511 ? 3.865 14.399 38.222 1.00 26.12 511 ALA A C 1
ATOM 3933 O O . ALA A 1 511 ? 3.881 13.634 37.260 1.00 26.12 511 ALA A O 1
ATOM 3934 N N . ARG A 1 512 ? 3.930 13.962 39.486 1.00 26.72 512 ARG A N 1
ATOM 3935 C CA . ARG A 1 512 ? 3.617 12.584 39.891 1.00 26.72 512 ARG A CA 1
ATOM 3936 C C . ARG A 1 512 ? 2.101 12.516 40.125 1.00 26.72 512 ARG A C 1
ATOM 3938 O O . ARG A 1 512 ? 1.610 13.378 40.852 1.00 26.72 512 ARG A O 1
ATOM 3945 N N . PRO A 1 513 ? 1.370 11.530 39.582 1.00 31.09 513 PRO A N 1
ATOM 3946 C CA . PRO A 1 513 ? -0.016 11.313 39.976 1.00 31.09 513 PRO A CA 1
ATOM 3947 C C . PRO A 1 513 ? -0.066 10.726 41.401 1.00 31.09 513 PRO A C 1
ATOM 3949 O O . PRO A 1 513 ? 0.720 9.823 41.706 1.00 31.09 513 PRO A O 1
ATOM 3952 N N . PRO A 1 514 ? -0.960 11.197 42.287 1.00 27.75 514 PRO A N 1
ATOM 3953 C CA . PRO A 1 514 ? -1.285 10.503 43.522 1.00 27.75 514 PRO A CA 1
ATOM 3954 C C . PRO A 1 514 ? -2.407 9.497 43.231 1.00 27.75 514 PRO A C 1
ATOM 3956 O O . PRO A 1 514 ? -3.531 9.895 42.947 1.00 27.75 514 PRO A O 1
ATOM 3959 N N . VAL A 1 515 ? -2.121 8.195 43.288 1.00 35.25 515 VAL A N 1
ATOM 3960 C CA . VAL A 1 515 ? -3.168 7.161 43.332 1.00 35.25 515 VAL A CA 1
ATOM 3961 C C . VAL A 1 515 ? -2.765 6.099 44.350 1.00 35.25 515 VAL A C 1
ATOM 3963 O O . VAL A 1 515 ? -1.737 5.435 44.217 1.00 35.25 515 VAL A O 1
ATOM 3966 N N . SER A 1 516 ? -3.573 5.969 45.398 1.00 27.28 516 SER A N 1
ATOM 3967 C CA . SER A 1 516 ? -3.528 4.880 46.368 1.00 27.28 516 SER A CA 1
ATOM 3968 C C . SER A 1 516 ? -4.047 3.599 45.710 1.00 27.28 516 SER A C 1
ATOM 3970 O O . SER A 1 516 ? -5.240 3.470 45.454 1.00 27.28 516 SER A O 1
ATOM 3972 N N . GLY A 1 517 ? -3.135 2.673 45.415 1.00 27.80 517 GLY A N 1
ATOM 3973 C CA . GLY A 1 517 ? -3.412 1.361 44.823 1.00 27.80 517 GLY A CA 1
ATOM 3974 C C . GLY A 1 517 ? -2.254 0.934 43.922 1.00 27.80 517 GLY A C 1
ATOM 3975 O O . GLY A 1 517 ? -1.992 1.569 42.905 1.00 27.80 517 GLY A O 1
ATOM 3976 N N . ARG A 1 518 ? -1.509 -0.112 44.301 1.00 28.30 518 ARG A N 1
ATOM 3977 C CA . ARG A 1 518 ? -0.370 -0.645 43.529 1.00 28.30 518 ARG A CA 1
ATOM 3978 C C . ARG A 1 518 ? -0.857 -1.351 42.252 1.00 28.30 518 ARG A C 1
ATOM 3980 O O . ARG A 1 518 ? -0.861 -2.573 42.196 1.00 28.30 518 ARG A O 1
ATOM 3987 N N . PHE A 1 519 ? -1.205 -0.596 41.215 1.00 33.75 519 PHE A N 1
ATOM 3988 C CA . PHE A 1 519 ? -1.311 -1.112 39.848 1.00 33.75 519 PHE A CA 1
ATOM 3989 C C . PHE A 1 519 ? -0.374 -0.309 38.946 1.00 33.75 519 PHE A C 1
ATOM 3991 O O . PHE A 1 519 ? -0.472 0.913 38.846 1.00 33.75 519 PHE A O 1
ATOM 3998 N N . THR A 1 520 ? 0.595 -0.983 38.328 1.00 43.75 520 THR A N 1
ATOM 3999 C CA . THR A 1 520 ? 1.473 -0.368 37.327 1.00 43.75 520 THR A CA 1
ATOM 4000 C C . THR A 1 520 ? 0.722 -0.380 35.997 1.00 43.75 520 THR A C 1
ATOM 4002 O O . THR A 1 520 ? 0.301 -1.439 35.545 1.00 43.75 520 THR A O 1
ATOM 4005 N N . PHE A 1 521 ? 0.511 0.783 35.383 1.00 48.34 521 PHE A N 1
ATOM 4006 C CA . PHE A 1 521 ? -0.082 0.876 34.048 1.00 48.34 521 PHE A CA 1
ATOM 4007 C C . PHE A 1 521 ? 1.014 1.059 33.008 1.00 48.34 521 PHE A C 1
ATOM 4009 O O . PHE A 1 521 ? 1.967 1.814 33.219 1.00 48.34 521 PHE A O 1
ATOM 4016 N N . HIS A 1 522 ? 0.851 0.416 31.861 1.00 69.06 522 HIS A N 1
ATOM 4017 C CA . HIS A 1 522 ? 1.681 0.666 30.703 1.00 69.06 522 HIS A CA 1
ATOM 4018 C C . HIS A 1 522 ? 1.011 1.629 29.722 1.00 69.06 522 HIS A C 1
ATOM 4020 O O . HIS A 1 522 ? -0.208 1.646 29.565 1.00 69.06 522 HIS A O 1
ATOM 4026 N N . VAL A 1 523 ? 1.837 2.431 29.047 1.00 70.31 523 VAL A N 1
ATOM 4027 C CA . VAL A 1 523 ? 1.394 3.485 28.132 1.00 70.31 523 VAL A CA 1
ATOM 4028 C C . VAL A 1 523 ? 1.519 3.004 26.689 1.00 70.31 523 VAL A C 1
ATOM 4030 O O . VAL A 1 523 ? 2.631 2.818 26.188 1.00 70.31 523 VAL A O 1
ATOM 4033 N N . SER A 1 524 ? 0.382 2.860 26.017 1.00 84.81 524 SER A N 1
ATOM 4034 C CA . SER A 1 524 ? 0.281 2.520 24.597 1.00 84.81 524 SER A CA 1
ATOM 4035 C C . SER A 1 524 ? -0.109 3.750 23.785 1.00 84.81 524 SER A C 1
ATOM 4037 O O . SER A 1 524 ? -0.826 4.627 24.269 1.00 84.81 524 SER A O 1
ATOM 4039 N N . ARG A 1 525 ? 0.355 3.843 22.534 1.00 89.88 525 ARG A N 1
ATOM 4040 C CA . ARG A 1 525 ? -0.008 4.954 21.636 1.00 89.88 525 ARG A CA 1
ATOM 4041 C C . ARG A 1 525 ? -0.489 4.435 20.295 1.00 89.88 525 ARG A C 1
ATOM 4043 O O . ARG A 1 525 ? 0.300 3.842 19.565 1.00 89.88 525 ARG A O 1
ATOM 4050 N N . LEU A 1 526 ? -1.739 4.735 19.967 1.00 92.44 526 LEU A N 1
ATOM 4051 C CA . LEU A 1 526 ? -2.318 4.574 18.638 1.00 92.44 526 LEU A CA 1
ATOM 4052 C C . LEU A 1 526 ? -2.166 5.888 17.872 1.00 92.44 526 LEU A C 1
ATOM 4054 O O . LEU A 1 526 ? -2.388 6.972 18.414 1.00 92.44 526 LEU A O 1
ATOM 4058 N N . THR A 1 527 ? -1.754 5.803 16.616 1.00 90.62 527 THR A N 1
ATOM 4059 C CA . THR A 1 527 ? -1.674 6.942 15.704 1.00 90.62 527 THR A CA 1
ATOM 4060 C C . THR A 1 527 ? -2.313 6.565 14.375 1.00 90.62 527 THR A C 1
ATOM 4062 O O . THR A 1 527 ? -1.981 5.521 13.810 1.00 90.62 527 THR A O 1
ATOM 4065 N N . VAL A 1 528 ? -3.194 7.426 13.870 1.00 89.81 528 VAL A N 1
ATOM 4066 C CA . VAL A 1 528 ? -3.807 7.311 12.542 1.00 89.81 528 VAL A CA 1
ATOM 4067 C C . VAL A 1 528 ? -3.421 8.540 11.728 1.00 89.81 528 VAL A C 1
ATOM 4069 O O . VAL A 1 528 ? -3.450 9.662 12.237 1.00 89.81 528 VAL A O 1
ATOM 4072 N N . LEU A 1 529 ? -3.020 8.334 10.472 1.00 86.12 529 LEU A N 1
ATOM 4073 C CA . LEU A 1 529 ? -2.684 9.416 9.545 1.00 86.12 529 LEU A CA 1
ATOM 4074 C C . LEU A 1 529 ? -3.954 10.035 8.936 1.00 86.12 529 LEU A C 1
ATOM 4076 O O . LEU A 1 529 ? -4.157 10.013 7.726 1.00 86.12 529 LEU A O 1
ATOM 4080 N N . ASP A 1 530 ? -4.824 10.540 9.803 1.00 85.50 530 ASP A N 1
ATOM 4081 C CA . ASP A 1 530 ? -6.084 11.179 9.446 1.00 85.50 530 ASP A CA 1
ATOM 4082 C C . ASP A 1 530 ? -6.455 12.234 10.500 1.00 85.50 530 ASP A C 1
ATOM 4084 O O . ASP A 1 530 ? -5.934 12.217 11.617 1.00 85.50 530 ASP A O 1
ATOM 4088 N N . ASN A 1 531 ? -7.350 13.148 10.140 1.00 84.75 531 ASN A N 1
ATOM 4089 C CA . ASN A 1 531 ? -7.947 14.146 11.032 1.00 84.75 531 ASN A CA 1
ATOM 4090 C C . ASN A 1 531 ? -9.240 13.653 11.690 1.00 84.75 531 ASN A C 1
ATOM 4092 O O . ASN A 1 531 ? -9.872 14.391 12.450 1.00 84.75 531 ASN A O 1
ATOM 4096 N N . HIS A 1 532 ? -9.620 12.415 11.392 1.00 88.31 532 HIS A N 1
ATOM 4097 C CA . HIS A 1 532 ? -10.718 11.704 12.009 1.00 88.31 532 HIS A CA 1
ATOM 4098 C C . HIS A 1 532 ? -10.212 10.379 12.583 1.00 88.31 532 HIS A C 1
ATOM 4100 O O . HIS A 1 532 ? -9.568 9.593 11.888 1.00 88.31 532 HIS A O 1
ATOM 4106 N N . LEU A 1 533 ? -10.509 10.119 13.852 1.00 91.50 533 LEU A N 1
ATOM 4107 C CA . LEU A 1 533 ? -10.230 8.840 14.501 1.00 91.50 533 LEU A CA 1
ATOM 4108 C C . LEU A 1 533 ? -11.542 8.265 15.027 1.00 91.50 533 LEU A C 1
ATOM 4110 O O . LEU A 1 533 ? -12.158 8.858 15.903 1.00 91.50 533 LEU A O 1
ATOM 4114 N N . ASP A 1 534 ? -11.941 7.107 14.508 1.00 95.38 534 ASP A N 1
ATOM 4115 C CA . ASP A 1 534 ? -13.164 6.398 14.892 1.00 95.38 534 ASP A CA 1
ATOM 4116 C C . ASP A 1 534 ? -12.790 5.070 15.552 1.00 95.38 534 ASP A C 1
ATOM 4118 O O . ASP A 1 534 ? -12.209 4.192 14.911 1.00 95.38 534 ASP A O 1
ATOM 4122 N N . LEU A 1 535 ? -13.048 4.950 16.851 1.00 97.00 535 LEU A N 1
ATOM 4123 C CA . LEU A 1 535 ? -12.688 3.796 17.671 1.00 97.00 535 LEU A CA 1
ATOM 4124 C C . LEU A 1 535 ? -13.935 3.080 18.164 1.00 97.00 535 LEU A C 1
ATOM 4126 O O . LEU A 1 535 ? -14.888 3.723 18.589 1.00 97.00 535 LEU A O 1
ATOM 4130 N N . TYR A 1 536 ? -13.865 1.756 18.217 1.00 98.06 536 TYR A N 1
ATOM 4131 C CA . TYR A 1 536 ? -14.864 0.902 18.841 1.00 98.06 536 TYR A CA 1
ATOM 4132 C C . TYR A 1 536 ? -14.192 0.059 19.924 1.00 98.06 536 TYR A C 1
ATOM 4134 O O . TYR A 1 536 ? -13.169 -0.590 19.678 1.00 98.06 536 TYR A O 1
ATOM 4142 N N . LEU A 1 537 ? -14.778 0.057 21.118 1.00 97.38 537 LEU A N 1
ATOM 4143 C CA . LEU A 1 537 ? -14.434 -0.848 22.204 1.00 97.38 537 LEU A CA 1
ATOM 4144 C C . LEU A 1 537 ? -15.489 -1.947 22.280 1.00 97.38 537 LEU A C 1
ATOM 4146 O O . LEU A 1 537 ? -16.635 -1.700 22.648 1.00 97.38 537 LEU A O 1
ATOM 4150 N N . CYS A 1 538 ? -15.079 -3.162 21.944 1.00 96.81 538 CYS A N 1
ATOM 4151 C CA . CYS A 1 538 ? -15.848 -4.383 22.134 1.00 96.81 538 CYS A CA 1
ATOM 4152 C C . CYS A 1 538 ? -15.629 -4.856 23.578 1.00 96.81 538 CYS A C 1
ATOM 4154 O O . CYS A 1 538 ? -14.564 -5.392 23.898 1.00 96.81 538 CYS A O 1
ATOM 4156 N N . THR A 1 539 ? -16.598 -4.597 24.458 1.00 92.69 539 THR A N 1
ATOM 4157 C CA . THR A 1 539 ? -16.455 -4.743 25.920 1.00 92.69 539 THR A CA 1
ATOM 4158 C C . THR A 1 539 ? -16.907 -6.091 26.485 1.00 92.69 539 THR A C 1
ATOM 4160 O O . THR A 1 539 ? -17.046 -6.244 27.699 1.00 92.69 539 THR A O 1
ATOM 4163 N N . GLY A 1 540 ? -17.160 -7.081 25.626 1.00 86.00 540 GLY A N 1
ATOM 4164 C CA . GLY A 1 540 ? -17.606 -8.403 26.055 1.00 86.00 540 GLY A CA 1
ATOM 4165 C C . GLY A 1 540 ? -16.661 -9.030 27.096 1.00 86.00 540 GLY A C 1
ATOM 4166 O O . GLY A 1 540 ? -15.447 -8.905 26.971 1.00 86.00 540 GLY A O 1
ATOM 4167 N N . PRO A 1 541 ? -17.171 -9.766 28.101 1.00 85.88 541 PRO A N 1
ATOM 4168 C CA . PRO A 1 541 ? -16.382 -10.185 29.269 1.00 85.88 541 PRO A CA 1
ATOM 4169 C C . PRO A 1 541 ? -15.257 -11.185 28.951 1.00 85.88 541 PRO A C 1
ATOM 4171 O O . PRO A 1 541 ? -14.391 -11.436 29.784 1.00 85.88 541 PRO A O 1
ATOM 4174 N N . THR A 1 542 ? -15.263 -11.772 27.752 1.00 90.94 542 THR A N 1
ATOM 4175 C CA . THR A 1 542 ? -14.280 -12.755 27.287 1.00 90.94 542 THR A CA 1
ATOM 4176 C C . THR A 1 542 ? -13.756 -12.375 25.907 1.00 90.94 542 THR A C 1
ATOM 4178 O O . THR A 1 542 ? -14.448 -11.709 25.134 1.00 90.94 542 THR A O 1
ATOM 4181 N N . ALA A 1 543 ? -12.575 -12.882 25.540 1.00 92.56 543 ALA A N 1
ATOM 4182 C CA . ALA A 1 543 ? -12.034 -12.731 24.189 1.00 92.56 543 ALA A CA 1
ATOM 4183 C C . ALA A 1 543 ? -13.034 -13.165 23.099 1.00 92.56 543 ALA A C 1
ATOM 4185 O O . ALA A 1 543 ? -13.181 -12.484 22.086 1.00 92.56 543 ALA A O 1
ATOM 4186 N N . LEU A 1 544 ? -13.775 -14.258 23.324 1.00 94.38 544 LEU A N 1
ATOM 4187 C CA . LEU A 1 544 ? -14.802 -14.727 22.393 1.00 94.38 544 LEU A CA 1
ATOM 4188 C C . LEU A 1 544 ? -15.962 -13.730 22.262 1.00 94.38 544 LEU A C 1
ATOM 4190 O O . LEU A 1 544 ? -16.434 -13.496 21.152 1.00 94.38 544 LEU A O 1
ATOM 4194 N N . ALA A 1 545 ? -16.415 -13.131 23.365 1.00 93.88 545 ALA A N 1
ATOM 4195 C CA . ALA A 1 545 ? -17.466 -12.115 23.334 1.00 93.88 545 ALA A CA 1
ATOM 4196 C C . ALA A 1 545 ? -17.004 -10.851 22.587 1.00 93.88 545 ALA A C 1
ATOM 4198 O O . ALA A 1 545 ? -17.722 -10.368 21.713 1.00 93.88 545 ALA A O 1
ATOM 4199 N N . ALA A 1 546 ? -15.773 -10.391 22.830 1.00 95.00 546 ALA A N 1
ATOM 4200 C CA . ALA A 1 546 ? -15.188 -9.267 22.101 1.00 95.00 546 ALA A CA 1
ATOM 4201 C C . ALA A 1 546 ? -15.053 -9.554 20.591 1.00 95.00 546 ALA A C 1
ATOM 4203 O O . ALA A 1 546 ? -15.398 -8.709 19.767 1.00 95.00 546 ALA A O 1
ATOM 4204 N N . ILE A 1 547 ? -14.631 -10.764 20.198 1.00 96.38 547 ILE A N 1
ATOM 4205 C CA . ILE A 1 547 ? -14.601 -11.189 18.783 1.00 96.38 547 ILE A CA 1
ATOM 4206 C C . ILE A 1 547 ? -16.019 -11.241 18.194 1.00 96.38 547 ILE A C 1
ATOM 4208 O O . ILE A 1 547 ? -16.228 -10.863 17.037 1.00 96.38 547 ILE A O 1
ATOM 4212 N N . ARG A 1 548 ? -17.011 -11.702 18.968 1.00 96.12 548 ARG A N 1
ATOM 4213 C CA . ARG A 1 548 ? -18.410 -11.736 18.524 1.00 96.12 548 ARG A CA 1
ATOM 4214 C C . ARG A 1 548 ? -18.958 -10.334 18.278 1.00 96.12 548 ARG A C 1
ATOM 4216 O O . ARG A 1 548 ? -19.673 -10.174 17.298 1.00 96.12 548 ARG A O 1
ATOM 4223 N N . GLN A 1 549 ? -18.625 -9.356 19.108 1.00 96.25 549 GLN A N 1
ATOM 4224 C CA . GLN A 1 549 ? -18.993 -7.954 18.889 1.00 96.25 549 GLN A CA 1
ATOM 4225 C C . GLN A 1 549 ? -18.256 -7.379 17.673 1.00 96.25 549 GLN A C 1
ATOM 4227 O O . GLN A 1 549 ? -18.882 -6.833 16.771 1.00 96.25 549 GLN A O 1
ATOM 4232 N N . TYR A 1 550 ? -16.944 -7.605 17.568 1.00 97.25 550 TYR A N 1
ATOM 4233 C CA . TYR A 1 550 ? -16.143 -7.139 16.433 1.00 97.25 550 TYR A CA 1
ATOM 4234 C C . TYR A 1 550 ? -16.662 -7.651 15.080 1.00 97.25 550 TYR A C 1
ATOM 4236 O O . TYR A 1 550 ? -16.785 -6.890 14.12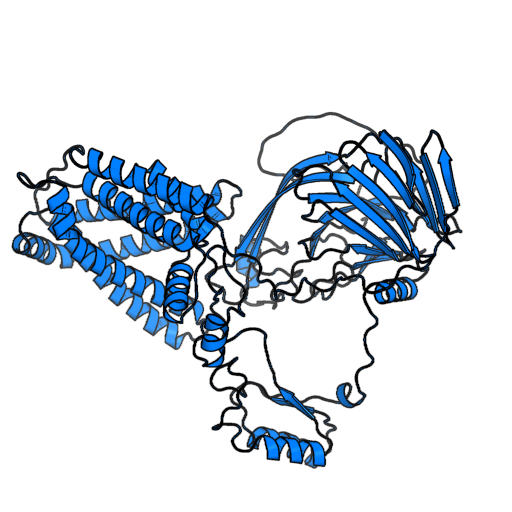3 1.00 97.25 550 TYR A O 1
ATOM 4244 N N . THR A 1 551 ? -17.018 -8.932 14.993 1.00 96.38 551 THR A N 1
ATOM 4245 C CA . THR A 1 551 ? -17.583 -9.514 13.761 1.00 96.38 551 THR A CA 1
ATOM 4246 C C . THR A 1 551 ? -19.072 -9.196 13.569 1.00 96.38 551 THR A C 1
ATOM 4248 O O . THR A 1 551 ? -19.591 -9.399 12.478 1.00 96.38 551 THR A O 1
ATOM 4251 N N . ALA A 1 552 ? -19.775 -8.671 14.582 1.00 95.31 552 ALA A N 1
ATOM 4252 C CA . ALA A 1 552 ? -21.079 -8.031 14.373 1.00 95.31 552 ALA A CA 1
ATOM 4253 C C . ALA A 1 552 ? -20.908 -6.681 13.660 1.00 95.31 552 ALA A C 1
ATOM 4255 O O . ALA A 1 552 ? -21.633 -6.399 12.714 1.00 95.31 552 ALA A O 1
ATOM 4256 N N . LEU A 1 553 ? -19.895 -5.901 14.060 1.00 96.19 553 LEU A N 1
ATOM 4257 C CA . LEU A 1 553 ? -19.556 -4.618 13.435 1.00 96.19 553 LEU A CA 1
ATOM 4258 C C . LEU A 1 553 ? -19.057 -4.784 11.999 1.00 96.19 553 LEU A C 1
ATOM 4260 O O . LEU A 1 553 ? -19.455 -4.037 11.114 1.00 96.19 553 LEU A O 1
ATOM 4264 N N . THR A 1 554 ? -18.146 -5.731 11.776 1.00 95.75 554 THR A N 1
ATOM 4265 C CA . THR A 1 554 ? -17.332 -5.798 10.546 1.00 95.75 554 THR A CA 1
ATOM 4266 C C . THR A 1 554 ? -17.746 -6.894 9.567 1.00 95.75 554 THR A C 1
ATOM 4268 O O . THR A 1 554 ? -17.168 -7.016 8.490 1.00 95.75 554 THR A O 1
ATOM 4271 N N . GLY A 1 555 ? -18.772 -7.672 9.916 1.00 94.31 555 GLY A N 1
ATOM 4272 C CA . GLY A 1 555 ? -19.270 -8.785 9.116 1.00 94.31 555 GLY A CA 1
ATOM 4273 C C . GLY A 1 555 ? -18.864 -10.147 9.679 1.00 94.31 555 GLY A C 1
ATOM 4274 O O . GLY A 1 555 ? -17.746 -10.372 10.155 1.00 94.31 555 GLY A O 1
ATOM 4275 N N . ARG A 1 556 ? -19.807 -11.091 9.628 1.00 94.06 556 ARG A N 1
ATOM 4276 C CA . ARG A 1 556 ? -19.580 -12.475 10.048 1.00 94.06 556 ARG A CA 1
ATOM 4277 C C . ARG A 1 556 ? -18.865 -13.240 8.932 1.00 94.06 556 ARG A C 1
ATOM 4279 O O . ARG A 1 556 ? -19.299 -13.155 7.784 1.00 94.06 556 ARG A O 1
ATOM 4286 N N . PRO A 1 557 ? -17.821 -14.028 9.242 1.00 91.81 557 PRO A N 1
ATOM 4287 C CA . PRO A 1 557 ? -17.259 -14.956 8.270 1.00 91.81 557 PRO A CA 1
ATOM 4288 C C . PRO A 1 557 ? -18.330 -15.939 7.782 1.00 91.81 557 PRO A C 1
ATOM 4290 O O . PRO A 1 557 ? -19.028 -16.549 8.593 1.00 91.81 557 PRO A O 1
ATOM 4293 N N . ASN A 1 558 ? -18.440 -16.114 6.466 1.00 91.62 558 ASN A N 1
ATOM 4294 C CA . ASN A 1 558 ? -19.316 -17.130 5.887 1.00 91.62 558 ASN A CA 1
ATOM 4295 C C . ASN A 1 558 ? -18.778 -18.529 6.202 1.00 91.62 558 ASN A C 1
ATOM 4297 O O . ASN A 1 558 ? -17.570 -18.766 6.128 1.00 91.62 558 ASN A O 1
ATOM 4301 N N . VAL A 1 559 ? -19.673 -19.472 6.502 1.00 93.62 559 VAL A N 1
ATOM 4302 C CA . VAL A 1 559 ? -19.302 -20.888 6.603 1.00 93.62 559 VAL A CA 1
ATOM 4303 C C . VAL A 1 559 ? -18.946 -21.376 5.193 1.00 93.62 559 VAL A C 1
ATOM 4305 O O . VAL A 1 559 ? -19.807 -21.319 4.309 1.00 93.62 559 VAL A O 1
ATOM 4308 N N . PRO A 1 560 ? -17.699 -21.817 4.935 1.00 92.56 560 PRO A N 1
ATOM 4309 C CA . PRO A 1 560 ? -17.330 -22.305 3.615 1.00 92.56 560 PRO A CA 1
ATOM 4310 C C . PRO A 1 560 ? -18.082 -23.608 3.304 1.00 92.56 560 PRO A C 1
ATOM 4312 O O . PRO A 1 560 ? -18.430 -24.359 4.221 1.00 92.56 560 PRO A O 1
ATOM 4315 N N . PRO A 1 561 ? -18.326 -23.924 2.022 1.00 91.00 561 PRO A N 1
ATOM 4316 C CA . PRO A 1 561 ? -18.951 -25.189 1.662 1.00 91.00 561 PRO A CA 1
ATOM 4317 C C . PRO A 1 561 ? -18.058 -26.373 2.096 1.00 91.00 561 PRO A C 1
ATOM 4319 O O . PRO A 1 561 ? -16.834 -26.267 1.992 1.00 91.00 561 PRO A O 1
ATOM 4322 N N . PRO A 1 562 ? -18.623 -27.523 2.524 1.00 90.81 562 PRO A N 1
ATOM 4323 C CA . PRO A 1 562 ? -17.855 -28.598 3.169 1.00 90.81 562 PRO A CA 1
ATOM 4324 C C . PRO A 1 562 ? -16.651 -29.119 2.373 1.00 90.81 562 PRO A C 1
ATOM 4326 O O . PRO A 1 562 ? -15.633 -29.478 2.957 1.00 90.81 562 PRO A O 1
ATOM 4329 N N . TRP A 1 563 ? -16.733 -29.116 1.038 1.00 88.94 563 TRP A N 1
ATOM 4330 C CA . TRP A 1 563 ? -15.651 -29.585 0.168 1.00 88.94 563 TRP A CA 1
ATOM 4331 C C . TRP A 1 563 ? -14.357 -28.764 0.301 1.00 88.94 563 TRP A C 1
ATOM 4333 O O . TRP A 1 563 ? -13.288 -29.288 0.010 1.00 88.94 563 TRP A O 1
ATOM 4343 N N . VAL A 1 564 ? -14.423 -27.511 0.771 1.00 91.69 564 VAL A N 1
ATOM 4344 C CA . VAL A 1 564 ? -13.243 -26.657 1.015 1.00 91.69 564 VAL A CA 1
ATOM 4345 C C . VAL A 1 564 ? -12.369 -27.209 2.144 1.00 91.69 564 VAL A C 1
ATOM 4347 O O . VAL A 1 564 ? -11.166 -26.972 2.144 1.00 91.69 564 VAL A O 1
ATOM 4350 N N . LEU A 1 565 ? -12.951 -27.955 3.087 1.00 91.12 565 LEU A N 1
ATOM 4351 C CA . LEU A 1 565 ? -12.246 -28.510 4.250 1.00 91.12 565 LEU A CA 1
ATOM 4352 C C . LEU A 1 565 ? -11.550 -29.851 3.958 1.00 91.12 565 LEU A C 1
ATOM 4354 O O . LEU A 1 565 ? -10.811 -30.357 4.799 1.00 91.12 565 LEU A O 1
ATOM 4358 N N . LEU A 1 566 ? -11.796 -30.439 2.785 1.00 90.81 566 LEU A N 1
ATOM 4359 C CA . LEU A 1 566 ? -11.131 -31.656 2.310 1.00 90.81 566 LEU A CA 1
ATOM 4360 C C . LEU A 1 566 ? -9.779 -31.315 1.657 1.00 90.81 566 LEU A C 1
ATOM 4362 O O . LEU A 1 566 ? -9.567 -30.149 1.350 1.00 90.81 566 LEU A O 1
ATOM 4366 N N . PRO A 1 567 ? -8.863 -32.276 1.415 1.00 92.38 567 PRO A N 1
ATOM 4367 C CA . PRO A 1 567 ? -7.534 -31.995 0.857 1.00 92.38 567 PRO A CA 1
ATOM 4368 C C . PRO A 1 567 ? -7.544 -31.343 -0.536 1.00 92.38 567 PRO A C 1
ATOM 4370 O O . PRO A 1 567 ? -8.394 -31.643 -1.382 1.00 92.38 567 PRO A O 1
ATOM 4373 N N . TRP A 1 568 ? -6.554 -30.469 -0.767 1.00 92.50 568 TRP A N 1
ATOM 4374 C CA . TRP A 1 568 ? -6.337 -29.713 -2.007 1.00 92.50 568 TRP A CA 1
ATOM 4375 C C . TRP A 1 568 ? -5.007 -30.135 -2.619 1.00 92.50 568 TRP A C 1
ATOM 4377 O O . TRP A 1 568 ? -4.006 -30.258 -1.911 1.00 92.50 568 TRP A O 1
ATOM 4387 N N . LYS A 1 569 ? -4.975 -30.279 -3.941 1.00 91.31 569 LYS A N 1
ATOM 4388 C CA . LYS A 1 569 ? -3.747 -30.520 -4.701 1.00 91.31 569 LYS A CA 1
ATOM 4389 C C . LYS A 1 569 ? -3.544 -29.388 -5.694 1.00 91.31 569 LYS A C 1
ATOM 4391 O O . LYS A 1 569 ? -4.468 -29.046 -6.411 1.00 91.31 569 LYS A O 1
ATOM 4396 N N . THR A 1 570 ? -2.343 -28.824 -5.759 1.00 88.75 570 THR A N 1
ATOM 4397 C CA . THR A 1 570 ? -1.936 -27.885 -6.818 1.00 88.75 570 THR A CA 1
ATOM 4398 C C . THR A 1 570 ? -0.592 -28.323 -7.407 1.00 88.75 570 THR A C 1
ATOM 4400 O O . THR A 1 570 ? 0.139 -29.108 -6.785 1.00 88.75 570 THR A O 1
ATOM 4403 N N . ARG A 1 571 ? -0.273 -27.867 -8.617 1.00 84.88 571 ARG A N 1
ATOM 4404 C CA . ARG A 1 571 ? 1.053 -27.978 -9.248 1.00 84.88 571 ARG A CA 1
ATOM 4405 C C . ARG A 1 571 ? 1.536 -26.559 -9.572 1.00 84.88 571 ARG A C 1
ATOM 4407 O O . ARG A 1 571 ? 0.743 -25.718 -9.982 1.00 84.88 571 ARG A O 1
ATOM 4414 N N . THR A 1 572 ? 2.831 -26.299 -9.402 1.00 73.00 572 THR A N 1
ATOM 4415 C CA . THR A 1 572 ? 3.469 -25.034 -9.800 1.00 73.00 572 THR A CA 1
ATOM 4416 C C . THR A 1 572 ? 4.253 -25.238 -11.100 1.00 73.00 572 THR A C 1
ATOM 4418 O O . THR A 1 572 ? 4.889 -26.274 -11.288 1.00 73.00 572 THR A O 1
ATOM 4421 N N . GLY A 1 573 ? 4.225 -24.259 -12.010 1.00 70.75 573 GLY A N 1
ATOM 4422 C CA . GLY A 1 573 ? 4.867 -24.356 -13.332 1.00 70.75 573 GLY A CA 1
ATOM 4423 C C . GLY A 1 573 ? 3.877 -24.529 -14.493 1.00 70.75 573 GLY A C 1
ATOM 4424 O O . GLY A 1 573 ? 2.691 -24.285 -14.303 1.00 70.75 573 GLY A O 1
ATOM 4425 N N . PRO A 1 574 ? 4.343 -24.866 -15.713 1.00 68.75 574 PRO A N 1
ATOM 4426 C CA . PRO A 1 574 ? 3.490 -25.020 -16.894 1.00 68.75 574 PRO A CA 1
ATOM 4427 C C . PRO A 1 574 ? 2.698 -26.334 -16.823 1.00 68.75 574 PRO A C 1
ATOM 4429 O O . PRO A 1 574 ? 3.072 -27.327 -17.437 1.00 68.75 574 PRO A O 1
ATOM 4432 N N . VAL A 1 575 ? 1.636 -26.327 -16.020 1.00 83.62 575 VAL A N 1
ATOM 4433 C CA . VAL A 1 575 ? 0.682 -27.429 -15.857 1.00 83.62 575 VAL A CA 1
ATOM 4434 C C . VAL A 1 575 ? -0.244 -27.472 -17.069 1.00 83.62 575 VAL A C 1
ATOM 4436 O O . VAL A 1 575 ? -0.683 -26.417 -17.534 1.00 83.62 575 VAL A O 1
ATOM 4439 N N . THR A 1 576 ? -0.555 -28.670 -17.550 1.00 91.25 576 THR A N 1
ATOM 4440 C CA . THR A 1 576 ? -1.467 -28.930 -18.672 1.00 91.25 576 THR A CA 1
ATOM 4441 C C . THR A 1 576 ? -2.746 -29.632 -18.217 1.00 91.25 576 THR A C 1
ATOM 4443 O O . THR A 1 576 ? -2.857 -30.091 -17.079 1.00 91.25 576 THR A O 1
ATOM 4446 N N . GLU A 1 577 ? -3.732 -29.746 -19.103 1.00 93.19 577 GLU A N 1
ATOM 4447 C CA . GLU A 1 577 ? -4.942 -30.525 -18.826 1.00 93.19 577 GLU A CA 1
ATOM 4448 C C . GLU A 1 577 ? -4.682 -32.011 -18.538 1.00 93.19 577 GLU A C 1
ATOM 4450 O O . GLU A 1 577 ? -5.392 -32.597 -17.717 1.00 93.19 577 GLU A O 1
ATOM 4455 N N . ASP A 1 578 ? -3.649 -32.605 -19.139 1.00 93.62 578 ASP A N 1
ATOM 4456 C CA . ASP A 1 578 ? -3.265 -33.998 -18.888 1.00 93.62 578 ASP A CA 1
ATOM 4457 C C . ASP A 1 578 ? -2.713 -34.181 -17.473 1.00 93.62 578 ASP A C 1
ATOM 4459 O O . ASP A 1 578 ? -3.067 -35.141 -16.792 1.00 93.62 578 ASP A O 1
ATOM 4463 N N . ASP A 1 579 ? -1.931 -33.218 -16.978 1.00 93.00 579 ASP A N 1
ATOM 4464 C CA . ASP A 1 579 ? -1.446 -33.215 -15.593 1.00 93.00 579 ASP A CA 1
ATOM 4465 C C . ASP A 1 579 ? -2.603 -33.154 -14.583 1.00 93.00 579 ASP A C 1
ATOM 4467 O O . ASP A 1 579 ? -2.568 -33.794 -13.530 1.00 93.00 579 ASP A O 1
ATOM 4471 N N . VAL A 1 580 ? -3.642 -32.370 -14.896 1.00 93.12 580 VAL A N 1
ATOM 4472 C CA . VAL A 1 580 ? -4.850 -32.260 -14.065 1.00 93.12 580 VAL A CA 1
ATOM 4473 C C . VAL A 1 580 ? -5.617 -33.582 -14.064 1.00 93.12 580 VAL A C 1
ATOM 4475 O O . VAL A 1 580 ? -6.063 -34.031 -13.005 1.00 93.12 580 VAL A O 1
ATOM 4478 N N . ARG A 1 581 ? -5.750 -34.232 -15.227 1.00 94.38 581 ARG A N 1
ATOM 4479 C CA . ARG A 1 581 ? -6.362 -35.565 -15.345 1.00 94.38 581 ARG A CA 1
ATOM 4480 C C . ARG A 1 581 ? -5.579 -36.622 -14.582 1.00 94.38 581 ARG A C 1
ATOM 4482 O O . ARG A 1 581 ? -6.187 -37.394 -13.842 1.00 94.38 581 ARG A O 1
ATOM 4489 N N . GLU A 1 582 ? -4.258 -36.614 -14.708 1.00 94.12 582 GLU A N 1
ATOM 4490 C CA . GLU A 1 582 ? -3.361 -37.505 -13.979 1.00 94.12 582 GLU A CA 1
ATOM 4491 C C . GLU A 1 582 ? -3.524 -37.334 -12.464 1.00 94.12 582 GLU A C 1
ATOM 4493 O O . GLU A 1 582 ? -3.704 -38.328 -11.762 1.00 94.12 582 GLU A O 1
ATOM 4498 N N . ASP A 1 583 ? -3.526 -36.095 -11.952 1.00 93.06 583 ASP A N 1
ATOM 4499 C CA . ASP A 1 583 ? -3.736 -35.825 -10.523 1.00 93.06 583 ASP A CA 1
ATOM 4500 C C . ASP A 1 583 ? -5.090 -36.399 -10.054 1.00 93.06 583 ASP A C 1
ATOM 4502 O O . ASP A 1 583 ? -5.149 -37.101 -9.042 1.00 93.06 583 ASP A O 1
ATOM 4506 N N . MET A 1 584 ? -6.178 -36.181 -10.801 1.00 93.50 584 MET A N 1
ATOM 4507 C CA . MET A 1 584 ? -7.492 -36.744 -10.454 1.00 93.50 584 MET A CA 1
ATOM 4508 C C . MET A 1 584 ? -7.490 -38.280 -10.456 1.00 93.50 584 MET A C 1
ATOM 4510 O O . MET A 1 584 ? -8.010 -38.901 -9.524 1.00 93.50 584 MET A O 1
ATOM 4514 N N . GLN A 1 585 ? -6.897 -38.894 -11.482 1.00 94.88 585 GLN A N 1
ATOM 4515 C CA . GLN A 1 585 ? -6.823 -40.346 -11.627 1.00 94.88 585 GLN A CA 1
ATOM 4516 C C . GLN A 1 585 ? -5.977 -40.974 -10.515 1.00 94.88 585 GLN A C 1
ATOM 4518 O O . GLN A 1 585 ? -6.437 -41.894 -9.838 1.00 94.88 585 GLN A O 1
ATOM 4523 N N . LYS A 1 586 ? -4.768 -40.458 -10.271 1.00 95.25 586 LYS A N 1
ATOM 4524 C CA . LYS A 1 586 ? -3.833 -41.014 -9.286 1.00 95.25 586 LYS A CA 1
ATOM 4525 C C . LYS A 1 586 ? -4.372 -40.948 -7.870 1.00 95.25 586 LYS A C 1
ATOM 4527 O O . LYS A 1 586 ? -4.249 -41.924 -7.138 1.00 95.25 586 LYS A O 1
ATOM 4532 N N . PHE A 1 587 ? -5.008 -39.846 -7.477 1.00 94.81 587 PHE A N 1
ATOM 4533 C CA . PHE A 1 587 ? -5.622 -39.766 -6.149 1.00 94.81 587 PHE A CA 1
ATOM 4534 C C . PHE A 1 587 ? -6.744 -40.796 -5.976 1.00 94.81 587 PHE A C 1
ATOM 4536 O O . PHE A 1 587 ? -6.894 -41.357 -4.891 1.00 94.81 587 PHE A O 1
ATOM 4543 N N . ARG A 1 588 ? -7.490 -41.105 -7.046 1.00 92.56 588 ARG A N 1
ATOM 4544 C CA . ARG A 1 588 ? -8.502 -42.166 -7.022 1.00 92.56 588 ARG A CA 1
ATOM 4545 C C . ARG A 1 588 ? -7.883 -43.561 -6.938 1.00 92.56 588 ARG A C 1
ATOM 4547 O O . ARG A 1 588 ? -8.305 -44.339 -6.089 1.00 92.56 588 ARG A O 1
ATOM 4554 N N . GLU A 1 589 ? -6.878 -43.854 -7.762 1.00 96.62 589 GLU A N 1
ATOM 4555 C CA . GLU A 1 589 ? -6.137 -45.128 -7.7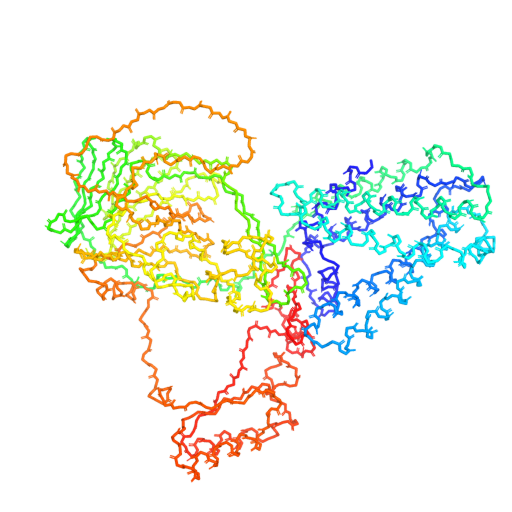49 1.00 96.62 589 GLU A CA 1
ATOM 4556 C C . GLU A 1 589 ? -5.493 -45.406 -6.387 1.00 96.62 589 GLU A C 1
ATOM 4558 O O . GLU A 1 589 ? -5.576 -46.516 -5.871 1.00 96.62 589 GLU A O 1
ATOM 4563 N N . LEU A 1 590 ? -4.879 -44.383 -5.788 1.00 96.75 590 LEU A N 1
ATOM 4564 C CA . LEU A 1 590 ? -4.195 -44.471 -4.496 1.00 96.75 590 LEU A CA 1
ATOM 4565 C C . LEU A 1 590 ? -5.150 -44.383 -3.296 1.00 96.75 590 LEU A C 1
ATOM 4567 O O . LEU A 1 590 ? -4.694 -44.437 -2.157 1.00 96.75 590 LEU A O 1
ATOM 4571 N N . GLN A 1 591 ? -6.455 -44.215 -3.536 1.00 95.06 591 GLN A N 1
ATOM 4572 C CA . GLN A 1 591 ? -7.480 -44.027 -2.504 1.00 95.06 591 GLN A CA 1
ATOM 4573 C C . GLN A 1 591 ? -7.167 -42.876 -1.526 1.00 95.06 591 GLN A C 1
ATOM 4575 O O . GLN A 1 591 ? -7.499 -42.936 -0.342 1.00 95.06 591 GLN A O 1
ATOM 4580 N N . ILE A 1 592 ? -6.548 -41.801 -2.025 1.00 94.31 592 ILE A N 1
ATOM 4581 C CA . ILE A 1 592 ? -6.265 -40.590 -1.249 1.00 94.31 592 ILE A CA 1
ATOM 4582 C C . ILE A 1 592 ? -7.433 -39.611 -1.442 1.00 94.31 592 ILE A C 1
ATOM 4584 O O . ILE A 1 592 ? -7.715 -39.216 -2.578 1.00 94.31 592 ILE A O 1
ATOM 4588 N N . PRO A 1 593 ? -8.115 -39.173 -0.366 1.00 91.75 593 PRO A N 1
ATOM 4589 C CA . PRO A 1 593 ? -9.186 -38.192 -0.479 1.00 91.75 593 PRO A CA 1
ATOM 4590 C C . PRO A 1 593 ? -8.695 -36.889 -1.112 1.00 91.75 593 PRO A C 1
ATOM 4592 O O . PRO A 1 593 ? -7.697 -36.309 -0.684 1.00 91.75 593 PRO A O 1
ATOM 4595 N N . LEU A 1 594 ? -9.430 -36.409 -2.110 1.00 92.38 594 LEU A N 1
ATOM 4596 C CA . LEU A 1 594 ? -9.168 -35.148 -2.791 1.00 92.38 594 LEU A CA 1
ATOM 4597 C C . LEU A 1 594 ? -10.502 -34.496 -3.129 1.00 92.38 594 LEU A C 1
ATOM 4599 O O . LEU A 1 594 ? -11.379 -35.154 -3.684 1.00 92.38 594 LEU A O 1
ATOM 4603 N N . ALA A 1 595 ? -10.658 -33.214 -2.820 1.00 91.50 595 ALA A N 1
ATOM 4604 C CA . ALA A 1 595 ? -11.841 -32.466 -3.244 1.00 91.50 595 ALA A CA 1
ATOM 4605 C C . ALA A 1 595 ? -11.564 -31.537 -4.416 1.00 91.50 595 ALA A C 1
ATOM 4607 O O . ALA A 1 595 ? -12.484 -31.173 -5.148 1.00 91.50 595 ALA A O 1
ATOM 4608 N N . HIS A 1 596 ? -10.314 -31.113 -4.573 1.00 90.81 596 HIS A N 1
ATOM 4609 C CA . HIS A 1 596 ? -10.020 -29.952 -5.379 1.00 90.81 596 HIS A CA 1
ATOM 4610 C C . HIS A 1 596 ? -8.623 -30.009 -6.019 1.00 90.81 596 HIS A C 1
ATOM 4612 O O . HIS A 1 596 ? -7.631 -30.249 -5.323 1.00 90.81 596 HIS A O 1
ATOM 4618 N N . VAL A 1 597 ? -8.560 -29.724 -7.326 1.00 91.38 597 VAL A N 1
ATOM 4619 C CA . VAL A 1 597 ? -7.319 -29.573 -8.099 1.00 91.38 597 VAL A CA 1
ATOM 4620 C C . VAL A 1 597 ? -7.136 -28.111 -8.511 1.00 91.38 597 VAL A C 1
ATOM 4622 O O . VAL A 1 597 ? -7.923 -27.549 -9.271 1.00 91.38 597 VAL A O 1
ATOM 4625 N N . GLY A 1 598 ? -6.087 -27.494 -7.979 1.00 89.19 598 GLY A N 1
ATOM 4626 C CA . GLY A 1 598 ? -5.666 -26.134 -8.272 1.00 89.19 598 GLY A CA 1
ATOM 4627 C C . GLY A 1 598 ? -4.841 -26.073 -9.547 1.00 89.19 598 GLY A C 1
ATOM 4628 O O . GLY A 1 598 ? -3.899 -26.843 -9.735 1.00 89.19 598 GLY A O 1
ATOM 4629 N N . VAL A 1 599 ? -5.206 -25.124 -10.399 1.00 88.19 599 VAL A N 1
ATOM 4630 C CA . VAL A 1 599 ? -4.587 -24.862 -11.689 1.00 88.19 599 VAL A CA 1
ATOM 4631 C C . VAL A 1 599 ? -3.877 -23.507 -11.637 1.00 88.19 599 VAL A C 1
ATOM 4633 O O . VAL A 1 599 ? -4.494 -22.437 -11.569 1.00 88.19 599 VAL A O 1
ATOM 4636 N N . GLU A 1 600 ? -2.549 -23.549 -11.683 1.00 85.06 600 GLU A N 1
ATOM 4637 C CA . GLU A 1 600 ? -1.698 -22.368 -11.817 1.00 85.06 600 GLU A CA 1
ATOM 4638 C C . GLU A 1 600 ? -1.141 -22.255 -13.241 1.00 85.06 600 GLU A C 1
ATOM 4640 O O . GLU A 1 600 ? -1.139 -23.217 -13.999 1.00 85.06 600 GLU A O 1
ATOM 4645 N N . HIS A 1 601 ? -0.663 -21.062 -13.619 1.00 81.62 601 HIS A N 1
ATOM 4646 C CA . HIS A 1 601 ? -0.075 -20.804 -14.945 1.00 81.62 601 HIS A CA 1
ATOM 4647 C C . HIS A 1 601 ? -0.974 -21.184 -16.142 1.00 81.62 601 HIS A C 1
ATOM 4649 O O . HIS A 1 601 ? -0.475 -21.458 -17.224 1.00 81.62 601 HIS A O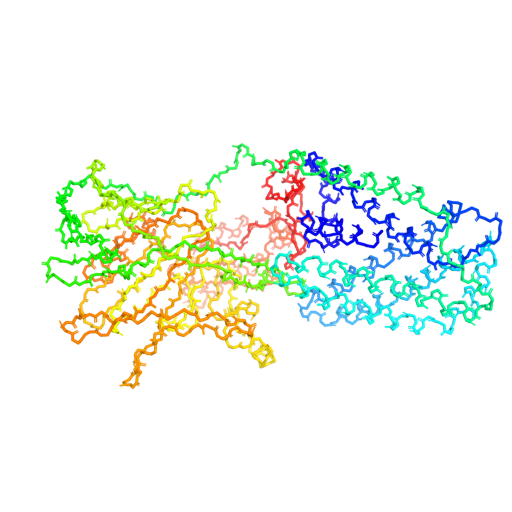 1
ATOM 4655 N N . TRP A 1 602 ? -2.297 -21.132 -15.991 1.00 88.38 602 TRP A N 1
ATOM 4656 C CA . TRP A 1 602 ? -3.253 -21.475 -17.052 1.00 88.38 602 TRP A CA 1
ATOM 4657 C C . TRP A 1 602 ? -3.303 -20.499 -18.235 1.00 88.38 602 TRP A C 1
ATOM 4659 O O . TRP A 1 602 ? -3.961 -20.776 -19.232 1.00 88.38 602 TRP A O 1
ATOM 4669 N N . GLN A 1 603 ? -2.603 -19.368 -18.134 1.00 88.56 603 GLN A N 1
ATOM 4670 C CA . GLN A 1 603 ? -2.581 -18.287 -19.118 1.00 88.56 603 GLN A CA 1
ATOM 4671 C C . GLN A 1 603 ? -1.180 -18.160 -19.714 1.00 88.56 603 GLN A C 1
ATOM 4673 O O . GLN A 1 603 ? -0.207 -18.046 -18.962 1.00 88.56 603 GLN A O 1
ATOM 4678 N N . GLU A 1 604 ? -1.064 -18.079 -21.042 1.00 86.19 604 GLU A N 1
ATOM 4679 C CA . GLU A 1 604 ? 0.229 -17.785 -21.689 1.00 86.19 604 GLU A CA 1
ATOM 4680 C C . GLU A 1 604 ? 0.719 -16.380 -21.332 1.00 86.19 604 GLU A C 1
ATOM 4682 O O . GLU A 1 604 ? 1.890 -16.167 -21.011 1.00 86.19 604 GLU A O 1
ATOM 4687 N N . ILE A 1 605 ? -0.213 -15.424 -21.330 1.00 86.38 605 ILE A N 1
ATOM 4688 C CA . ILE A 1 605 ? 0.002 -14.055 -20.875 1.00 86.38 605 ILE A CA 1
ATOM 4689 C C . ILE A 1 605 ? -0.803 -13.866 -19.593 1.00 86.38 605 ILE A C 1
ATOM 4691 O O . ILE A 1 605 ? -2.028 -13.797 -19.615 1.00 86.38 605 ILE A O 1
ATOM 4695 N N . ARG A 1 606 ? -0.117 -13.770 -18.451 1.00 84.69 606 ARG A N 1
ATOM 4696 C CA . ARG A 1 606 ? -0.782 -13.619 -17.149 1.00 84.69 606 ARG A CA 1
ATOM 4697 C C . ARG A 1 606 ? -1.679 -12.378 -17.114 1.00 84.69 606 ARG A C 1
ATOM 4699 O O . ARG A 1 606 ? -1.245 -11.300 -17.507 1.00 84.69 606 ARG A O 1
ATOM 4706 N N . GLY A 1 607 ? -2.903 -12.516 -16.613 1.00 84.00 607 GLY A N 1
ATOM 4707 C CA . GLY A 1 607 ? -3.898 -11.438 -16.629 1.00 84.00 607 GLY A CA 1
ATOM 4708 C C . GLY A 1 607 ? -4.609 -11.252 -17.979 1.00 84.00 607 GLY A C 1
ATOM 4709 O O . GLY A 1 607 ? -5.322 -10.271 -18.148 1.00 84.00 607 GLY A O 1
ATOM 4710 N N . SER A 1 608 ? -4.462 -12.165 -18.948 1.00 87.94 608 SER A N 1
ATOM 4711 C CA . SER A 1 608 ? -5.317 -12.179 -20.151 1.00 87.94 608 SER A CA 1
ATOM 4712 C C . SER A 1 608 ? -6.762 -12.585 -19.849 1.00 87.94 608 SER A C 1
ATOM 4714 O O . SER A 1 608 ? -7.667 -12.206 -20.575 1.00 87.94 608 SER A O 1
ATOM 4716 N N . TYR A 1 609 ? -6.966 -13.340 -18.770 1.00 89.31 609 TYR A N 1
ATOM 4717 C CA . TYR A 1 609 ? -8.214 -14.028 -18.421 1.00 89.31 609 TYR A CA 1
ATOM 4718 C C . TYR A 1 609 ? -8.683 -15.043 -19.479 1.00 89.31 609 TYR A C 1
ATOM 4720 O O . TYR A 1 609 ? -9.857 -15.384 -19.540 1.00 89.31 609 TYR A O 1
ATOM 4728 N N . GLU A 1 610 ? -7.731 -15.593 -20.238 1.00 89.44 610 GLU A N 1
ATOM 4729 C CA . GLU A 1 610 ? -7.950 -16.613 -21.268 1.00 89.44 610 GLU A CA 1
ATOM 4730 C C . GLU A 1 610 ? -7.085 -17.851 -20.984 1.00 89.44 610 GLU A C 1
ATOM 4732 O O . GLU A 1 610 ? -5.892 -17.718 -20.685 1.00 89.44 610 GLU A O 1
ATOM 4737 N N . PHE A 1 611 ? -7.680 -19.048 -21.074 1.00 91.25 611 PHE A N 1
ATOM 4738 C CA . PHE A 1 611 ? -6.935 -20.308 -20.990 1.00 91.25 611 PHE A CA 1
ATOM 4739 C C . PHE A 1 611 ? -6.000 -20.447 -22.188 1.00 91.25 611 PHE A C 1
ATOM 4741 O O . PHE A 1 611 ? -6.371 -20.137 -23.318 1.00 91.25 611 PHE A O 1
ATOM 4748 N N . SER A 1 612 ? -4.777 -20.921 -21.940 1.00 91.69 612 SER A N 1
ATOM 4749 C CA . SER A 1 612 ? -3.840 -21.245 -23.011 1.00 91.69 612 SER A CA 1
ATOM 4750 C C . SER A 1 612 ? -4.433 -22.361 -23.875 1.00 91.69 612 SER A C 1
ATOM 4752 O O . SER A 1 612 ? -4.607 -23.470 -23.365 1.00 91.69 612 SER A O 1
ATOM 4754 N N . PRO A 1 613 ? -4.660 -22.136 -25.181 1.00 92.00 613 PRO A N 1
ATOM 4755 C CA . PRO A 1 613 ? -5.110 -23.197 -26.078 1.00 92.00 613 PRO A CA 1
ATOM 4756 C C . PRO A 1 613 ? -4.041 -24.284 -26.260 1.00 92.00 613 PRO A C 1
ATOM 4758 O O . PRO A 1 613 ? -4.342 -25.378 -26.720 1.00 92.00 613 PRO A O 1
ATOM 4761 N N . ARG A 1 614 ? -2.783 -24.000 -25.899 1.00 91.38 614 ARG A N 1
ATOM 4762 C CA . ARG A 1 614 ? -1.685 -24.965 -25.931 1.00 91.38 614 ARG A CA 1
ATOM 4763 C C . ARG A 1 614 ? -1.687 -25.907 -24.728 1.00 91.38 614 ARG A C 1
ATOM 4765 O O . ARG A 1 614 ? -1.321 -27.066 -24.883 1.00 91.38 614 ARG A O 1
ATOM 4772 N N . TRP A 1 615 ? -2.000 -25.406 -23.535 1.00 91.50 615 TRP A N 1
ATOM 4773 C CA . TRP A 1 615 ? -1.940 -26.199 -22.298 1.00 91.50 615 TRP A CA 1
ATOM 4774 C C . TRP A 1 615 ? -3.296 -26.761 -21.878 1.00 91.50 615 TRP A C 1
ATOM 4776 O O . TRP A 1 615 ? -3.334 -27.783 -21.200 1.00 91.50 615 TRP A O 1
ATOM 4786 N N . TYR A 1 616 ? -4.380 -26.095 -22.275 1.00 93.62 616 TYR A N 1
ATOM 4787 C CA . TYR A 1 616 ? -5.755 -26.439 -21.922 1.00 93.62 616 TYR A CA 1
ATOM 4788 C C . TYR A 1 616 ? -6.700 -26.332 -23.139 1.00 93.62 616 TYR A C 1
ATOM 4790 O O . TYR A 1 616 ? -7.673 -25.571 -23.086 1.00 93.62 616 TYR A O 1
ATOM 4798 N N . PRO A 1 617 ? -6.420 -27.031 -24.259 1.00 94.56 617 PRO A N 1
ATOM 4799 C CA . PRO A 1 617 ? -7.277 -27.013 -25.451 1.00 94.56 617 PRO A CA 1
ATOM 4800 C C . PRO A 1 617 ? -8.720 -27.480 -25.192 1.00 94.56 617 PRO A C 1
ATOM 4802 O O . PRO A 1 617 ? -9.629 -27.058 -25.906 1.00 94.56 617 PRO A O 1
ATOM 4805 N N . HIS A 1 618 ? -8.942 -28.315 -24.174 1.00 95.62 618 HIS A N 1
ATOM 4806 C CA . HIS A 1 618 ? -10.217 -28.949 -23.838 1.00 95.62 618 HIS A CA 1
ATOM 4807 C C . HIS A 1 618 ? -10.587 -28.738 -22.361 1.00 95.62 618 HIS A C 1
ATOM 4809 O O . HIS A 1 618 ? -11.093 -29.642 -21.689 1.00 95.62 618 HIS A O 1
ATOM 4815 N N . ILE A 1 619 ? -10.348 -27.531 -21.830 1.00 92.56 619 ILE A N 1
ATOM 4816 C CA . ILE A 1 619 ? -10.620 -27.205 -20.420 1.00 92.56 619 ILE A CA 1
ATOM 4817 C C . ILE A 1 619 ? -12.054 -27.528 -19.986 1.00 92.56 619 ILE A C 1
ATOM 4819 O O . ILE A 1 619 ? -12.261 -28.022 -18.877 1.00 92.56 619 ILE A O 1
ATOM 4823 N N . ASP A 1 620 ? -13.041 -27.301 -20.853 1.00 94.50 620 ASP A N 1
ATOM 4824 C CA . ASP A 1 620 ? -14.444 -27.575 -20.538 1.00 94.50 620 ASP A CA 1
ATOM 4825 C C . ASP A 1 620 ? -14.677 -29.069 -20.263 1.00 94.50 620 ASP A C 1
ATOM 4827 O O . ASP A 1 620 ? -15.360 -29.420 -19.295 1.00 94.50 620 ASP A O 1
ATOM 4831 N N . ASP A 1 621 ? -14.016 -29.952 -21.018 1.00 96.56 621 ASP A N 1
ATOM 4832 C CA . ASP A 1 621 ? -14.069 -31.400 -20.806 1.00 96.56 621 ASP A CA 1
ATOM 4833 C C . ASP A 1 621 ? -13.380 -31.798 -19.498 1.00 96.56 621 ASP A C 1
ATOM 4835 O O . ASP A 1 621 ? -13.861 -32.676 -18.777 1.00 96.56 621 ASP A O 1
ATOM 4839 N N . VAL A 1 622 ? -12.262 -31.151 -19.155 1.00 94.19 622 VAL A N 1
ATOM 4840 C CA . VAL A 1 622 ? -11.556 -31.382 -17.882 1.00 94.19 622 VAL A CA 1
ATOM 4841 C C . VAL A 1 622 ? -12.451 -30.998 -16.710 1.00 94.19 622 VAL A C 1
ATOM 4843 O O . VAL A 1 622 ? -12.583 -31.762 -15.753 1.00 94.19 622 VAL A O 1
ATOM 4846 N N . VAL A 1 623 ? -13.109 -29.838 -16.782 1.00 94.44 623 VAL A N 1
ATOM 4847 C CA . VAL A 1 623 ? -14.030 -29.372 -15.738 1.00 94.44 623 VAL A CA 1
ATOM 4848 C C . VAL A 1 623 ? -15.249 -30.288 -15.641 1.00 94.44 623 VAL A C 1
ATOM 4850 O O . VAL A 1 623 ? -15.678 -30.608 -14.527 1.00 94.44 623 VAL A O 1
ATOM 4853 N N . ALA A 1 624 ? -15.800 -30.743 -16.768 1.00 95.94 624 ALA A N 1
ATOM 4854 C CA . ALA A 1 624 ? -16.911 -31.691 -16.788 1.00 95.94 624 ALA A CA 1
ATOM 4855 C C . ALA A 1 624 ? -16.524 -33.028 -16.133 1.00 95.94 624 ALA A C 1
ATOM 4857 O O . ALA A 1 624 ? -17.244 -33.514 -15.258 1.00 95.94 624 ALA A O 1
ATOM 4858 N N . GLN A 1 625 ? -15.355 -33.578 -16.474 1.00 95.00 625 GLN A N 1
ATOM 4859 C CA . GLN A 1 625 ? -14.825 -34.803 -15.869 1.00 95.00 625 GLN A CA 1
ATOM 4860 C C . GLN A 1 625 ? -14.537 -34.635 -14.377 1.00 95.00 625 GLN A C 1
ATOM 4862 O O . GLN A 1 625 ? -14.891 -35.510 -13.586 1.00 95.00 625 GLN A O 1
ATOM 4867 N N . ALA A 1 626 ? -13.947 -33.510 -13.969 1.00 94.19 626 ALA A N 1
ATOM 4868 C CA . ALA A 1 626 ? -13.721 -33.199 -12.563 1.00 94.19 626 ALA A CA 1
ATOM 4869 C C . ALA A 1 626 ? -15.046 -33.220 -11.792 1.00 94.19 626 ALA A C 1
ATOM 4871 O O . ALA A 1 626 ? -15.174 -33.939 -10.800 1.00 94.19 626 ALA A O 1
ATOM 4872 N N . ARG A 1 627 ? -16.070 -32.520 -12.301 1.00 93.69 627 ARG A N 1
ATOM 4873 C CA . ARG A 1 627 ? -17.409 -32.487 -11.693 1.00 93.69 627 ARG A CA 1
ATOM 4874 C C . ARG A 1 627 ? -18.045 -33.873 -11.618 1.00 93.69 627 ARG A C 1
ATOM 4876 O O . ARG A 1 627 ? -18.575 -34.215 -10.564 1.00 93.69 627 ARG A O 1
ATOM 4883 N N . ALA A 1 628 ? -17.964 -34.667 -12.687 1.00 94.31 628 ALA A N 1
ATOM 4884 C CA . ALA A 1 628 ? -18.504 -36.027 -12.726 1.00 94.31 628 ALA A CA 1
ATOM 4885 C C . ALA A 1 628 ? -17.847 -36.952 -11.685 1.00 94.31 628 ALA A C 1
ATOM 4887 O O . ALA A 1 628 ? -18.503 -37.828 -11.131 1.00 94.31 628 ALA A O 1
ATOM 4888 N N . ASN A 1 629 ? -16.572 -36.717 -11.368 1.00 89.75 629 ASN A N 1
ATOM 4889 C CA . ASN A 1 629 ? -15.822 -37.492 -10.380 1.00 89.75 629 ASN A CA 1
ATOM 4890 C C . ASN A 1 629 ? -15.879 -36.916 -8.950 1.00 89.75 629 ASN A C 1
ATOM 4892 O O . ASN A 1 629 ? -15.257 -37.474 -8.040 1.00 89.75 629 ASN A O 1
ATOM 4896 N N . GLY A 1 630 ? -16.639 -35.836 -8.730 1.00 90.94 630 GLY A N 1
ATOM 4897 C CA . GLY A 1 630 ? -16.793 -35.186 -7.424 1.00 90.94 630 GLY A CA 1
ATOM 4898 C C . GLY A 1 630 ? -15.678 -34.198 -7.063 1.00 90.94 630 GLY A C 1
ATOM 4899 O O . GLY A 1 630 ? -15.605 -33.760 -5.917 1.00 90.94 630 GLY A O 1
ATOM 4900 N N . TYR A 1 631 ? -14.830 -33.826 -8.022 1.00 93.56 631 TYR A N 1
ATOM 4901 C CA . TYR A 1 631 ? -13.757 -32.849 -7.854 1.00 93.56 631 TYR A CA 1
ATOM 4902 C C . TYR A 1 631 ? -14.195 -31.428 -8.250 1.00 93.56 631 TYR A C 1
ATOM 4904 O O . TYR A 1 631 ? -15.097 -31.208 -9.067 1.00 93.56 631 TYR A O 1
ATOM 4912 N N . ARG A 1 632 ? -13.519 -30.430 -7.676 1.00 93.19 632 ARG A N 1
ATOM 4913 C CA . ARG A 1 632 ? -13.572 -29.016 -8.075 1.00 93.19 632 ARG A CA 1
ATOM 4914 C C . ARG A 1 632 ? -12.254 -28.607 -8.732 1.00 93.19 632 ARG A C 1
ATOM 4916 O O . ARG A 1 632 ? -11.202 -29.114 -8.360 1.00 93.19 632 ARG A O 1
ATOM 4923 N N . ILE A 1 633 ? -12.320 -27.645 -9.648 1.00 91.44 633 ILE A N 1
ATOM 4924 C CA . ILE A 1 633 ? -11.152 -26.959 -10.209 1.00 91.44 633 ILE A CA 1
ATOM 4925 C C . ILE A 1 633 ? -11.171 -25.513 -9.708 1.00 91.44 633 ILE A C 1
ATOM 4927 O O . ILE A 1 633 ? -12.216 -24.862 -9.772 1.00 91.44 633 ILE A O 1
ATOM 4931 N N . THR A 1 634 ? -10.041 -25.007 -9.226 1.00 90.94 634 THR A N 1
ATOM 4932 C CA . THR A 1 634 ? -9.826 -23.574 -8.965 1.00 90.94 634 THR A CA 1
ATOM 4933 C C . THR A 1 634 ? -8.615 -23.105 -9.736 1.00 90.94 634 THR A C 1
ATOM 4935 O O . THR A 1 634 ? -7.699 -23.870 -10.032 1.00 90.94 634 THR A O 1
ATOM 4938 N N . ILE A 1 635 ? -8.628 -21.824 -10.066 1.00 90.00 635 ILE A N 1
ATOM 4939 C CA . ILE A 1 635 ? -7.594 -21.185 -10.859 1.00 90.00 635 ILE A CA 1
ATOM 4940 C C . ILE A 1 635 ? -6.955 -20.091 -10.024 1.00 90.00 635 ILE A C 1
ATOM 4942 O O . ILE A 1 635 ? -7.630 -19.364 -9.290 1.00 90.00 635 ILE A O 1
ATOM 4946 N N . TRP A 1 636 ? -5.644 -19.953 -10.148 1.00 88.12 636 TRP A N 1
ATOM 4947 C CA . TRP A 1 636 ? -4.956 -18.806 -9.579 1.00 88.12 636 TRP A CA 1
ATOM 4948 C C . TRP A 1 636 ? -5.248 -17.550 -10.411 1.00 88.12 636 TRP A C 1
ATOM 4950 O O . TRP A 1 636 ? -5.168 -17.577 -11.642 1.00 88.12 636 TRP A O 1
ATOM 4960 N N . HIS A 1 637 ? -5.561 -16.439 -9.749 1.00 88.12 637 HIS A N 1
ATOM 4961 C CA . HIS A 1 637 ? -5.750 -15.137 -10.386 1.00 88.12 637 HIS A CA 1
ATOM 4962 C C . HIS A 1 637 ? -5.265 -14.010 -9.469 1.00 88.12 637 HIS A C 1
ATOM 4964 O O . HIS A 1 637 ? -4.968 -14.224 -8.295 1.00 88.12 637 HIS A O 1
ATOM 4970 N N . PHE A 1 638 ? -5.146 -12.808 -10.026 1.00 85.38 638 PHE A N 1
ATOM 4971 C CA . PHE A 1 638 ? -4.587 -11.639 -9.355 1.00 85.38 638 PHE A CA 1
ATOM 4972 C C . PHE A 1 638 ? -5.091 -10.352 -10.034 1.00 85.38 638 PHE A C 1
ATOM 4974 O O . PHE A 1 638 ? -5.451 -10.385 -11.214 1.00 85.38 638 PHE A O 1
ATOM 4981 N N . PRO A 1 639 ? -5.116 -9.207 -9.332 1.00 87.19 639 PRO A N 1
ATOM 4982 C CA . PRO A 1 639 ? -5.760 -7.988 -9.822 1.00 87.19 639 PRO A CA 1
ATOM 4983 C C . PRO A 1 639 ? -4.843 -7.100 -10.690 1.00 87.19 639 PRO A C 1
ATOM 4985 O O . PRO A 1 639 ? -4.980 -5.880 -10.663 1.00 87.19 639 PRO A O 1
ATOM 4988 N N . TYR A 1 640 ? -3.913 -7.680 -11.463 1.00 86.62 640 TYR A N 1
ATOM 4989 C CA . TYR A 1 640 ? -3.120 -6.935 -12.455 1.00 86.62 640 TYR A CA 1
ATOM 4990 C C . TYR A 1 640 ? -3.341 -7.488 -13.868 1.00 86.62 640 TYR A C 1
ATOM 4992 O O . TYR A 1 640 ? -3.655 -8.665 -14.048 1.00 86.62 640 TYR A O 1
ATOM 5000 N N . MET A 1 641 ? -3.141 -6.639 -14.876 1.00 87.88 641 MET A N 1
ATOM 5001 C CA . MET A 1 641 ? -3.321 -6.982 -16.288 1.00 87.88 641 MET A CA 1
ATOM 5002 C C . MET A 1 641 ? -2.006 -6.761 -17.022 1.00 87.88 641 MET A C 1
ATOM 5004 O O . MET A 1 641 ? -1.516 -5.642 -17.079 1.00 87.88 641 MET A O 1
ATOM 5008 N N . ASN A 1 642 ? -1.420 -7.800 -17.609 1.00 87.88 642 ASN A N 1
ATOM 5009 C CA . ASN A 1 642 ? -0.145 -7.642 -18.305 1.00 87.88 642 ASN A CA 1
ATOM 5010 C C . ASN A 1 642 ? -0.293 -6.779 -19.565 1.00 87.88 642 ASN A C 1
ATOM 5012 O O . ASN A 1 642 ? -1.185 -7.008 -20.379 1.00 87.88 642 ASN A O 1
ATOM 5016 N N . ALA A 1 643 ? 0.638 -5.848 -19.772 1.00 85.00 643 ALA A N 1
ATOM 5017 C CA . ALA A 1 643 ? 0.663 -4.935 -20.911 1.00 85.00 643 ALA A CA 1
ATOM 5018 C C . ALA A 1 643 ? 0.693 -5.628 -22.288 1.00 85.00 643 ALA A C 1
ATOM 5020 O O . ALA A 1 643 ? 0.328 -5.013 -23.292 1.00 85.00 643 ALA A O 1
ATOM 5021 N N . GLY A 1 644 ? 1.127 -6.891 -22.348 1.00 83.50 644 GLY A N 1
ATOM 5022 C CA . GLY A 1 644 ? 1.092 -7.720 -23.554 1.00 83.50 644 GLY A CA 1
ATOM 5023 C C . GLY A 1 644 ? -0.284 -8.307 -23.891 1.00 83.50 644 GLY A C 1
ATOM 5024 O O . GLY A 1 644 ? -0.471 -8.769 -25.012 1.00 83.50 644 GLY A O 1
ATOM 5025 N N . ALA A 1 645 ? -1.245 -8.293 -22.962 1.00 86.19 645 ALA A N 1
ATOM 5026 C CA . ALA A 1 645 ? -2.580 -8.845 -23.176 1.00 86.19 645 ALA A CA 1
ATOM 5027 C C . ALA A 1 645 ? -3.509 -7.855 -23.902 1.00 86.19 645 ALA A C 1
ATOM 5029 O O . ALA A 1 645 ? -3.454 -6.639 -23.691 1.00 86.19 645 ALA A O 1
ATOM 5030 N N . ALA A 1 646 ? -4.431 -8.376 -24.717 1.00 86.81 646 ALA A N 1
ATOM 5031 C CA . ALA A 1 646 ? -5.461 -7.563 -25.367 1.00 86.81 646 ALA A CA 1
ATOM 5032 C C . ALA A 1 646 ? -6.384 -6.872 -24.343 1.00 86.81 646 ALA A C 1
ATOM 5034 O O . ALA A 1 646 ? -6.727 -5.697 -24.512 1.00 86.81 646 ALA A O 1
ATOM 5035 N N . THR A 1 647 ? -6.706 -7.565 -23.245 1.00 88.75 647 THR A N 1
ATOM 5036 C CA . THR A 1 647 ? -7.492 -7.046 -22.113 1.00 88.75 647 THR A CA 1
ATOM 5037 C C . THR A 1 647 ? -6.871 -5.798 -21.493 1.00 88.75 647 THR A C 1
ATOM 5039 O O . THR A 1 647 ? -7.589 -4.852 -21.167 1.00 88.75 647 THR A O 1
ATOM 5042 N N . HIS A 1 648 ? -5.540 -5.724 -21.409 1.00 90.31 648 HIS A N 1
ATOM 5043 C CA . HIS A 1 648 ? -4.860 -4.533 -20.911 1.00 90.31 648 HIS A CA 1
ATOM 5044 C C . HIS A 1 648 ? -5.098 -3.325 -21.824 1.00 90.31 648 HIS A C 1
ATOM 5046 O O . HIS A 1 648 ? -5.469 -2.255 -21.346 1.00 90.31 648 HIS A O 1
ATOM 5052 N N . ARG A 1 649 ? -4.953 -3.473 -23.148 1.00 88.12 649 ARG A N 1
ATOM 5053 C CA . ARG A 1 649 ? -5.204 -2.359 -24.081 1.00 88.12 649 ARG A CA 1
ATOM 5054 C C . ARG A 1 649 ? -6.640 -1.842 -23.966 1.00 88.12 649 ARG A C 1
ATOM 5056 O O . ARG A 1 649 ? -6.846 -0.630 -23.928 1.00 88.12 649 ARG A O 1
ATOM 5063 N N . GLN A 1 650 ? -7.612 -2.746 -23.858 1.00 89.50 650 GLN A N 1
ATOM 5064 C CA . GLN A 1 650 ? -9.011 -2.380 -23.630 1.00 89.50 650 GLN A CA 1
ATOM 5065 C C . GLN A 1 650 ? -9.184 -1.628 -22.302 1.00 89.50 650 GLN A C 1
ATOM 5067 O O . GLN A 1 650 ? -9.836 -0.585 -22.276 1.00 89.50 650 GLN A O 1
ATOM 5072 N N . GLY A 1 651 ? -8.551 -2.098 -21.222 1.00 90.12 651 GLY A N 1
ATOM 5073 C CA . GLY A 1 651 ? -8.568 -1.436 -19.916 1.00 90.12 651 GLY A CA 1
ATOM 5074 C C . GLY A 1 651 ? -7.967 -0.027 -19.940 1.00 90.12 651 GLY A C 1
ATOM 5075 O O . GLY A 1 651 ? -8.517 0.879 -19.316 1.00 90.12 651 GLY A O 1
ATOM 5076 N N . VAL A 1 652 ? -6.897 0.198 -20.713 1.00 90.19 652 VAL A N 1
ATOM 5077 C CA . VAL A 1 652 ? -6.295 1.531 -20.895 1.00 90.19 652 VAL A CA 1
ATOM 5078 C C . VAL A 1 652 ? -7.252 2.465 -21.635 1.00 90.19 652 VAL A C 1
ATOM 5080 O O . VAL A 1 652 ? -7.485 3.584 -21.183 1.00 90.19 652 VAL A O 1
ATOM 5083 N N . GLN A 1 653 ? -7.830 2.005 -22.747 1.00 87.94 653 GLN A N 1
ATOM 5084 C CA . GLN A 1 653 ? -8.743 2.803 -23.575 1.00 87.94 653 GLN A CA 1
ATOM 5085 C C . GLN A 1 653 ? -10.042 3.154 -22.845 1.00 87.94 653 GLN A C 1
ATOM 5087 O O . GLN A 1 653 ? -10.569 4.252 -23.015 1.00 87.94 653 GLN A O 1
ATOM 5092 N N . ARG A 1 654 ? -10.545 2.229 -22.020 1.00 87.38 654 ARG A N 1
ATOM 5093 C CA . ARG A 1 654 ? -11.758 2.415 -21.210 1.00 87.38 654 ARG A CA 1
ATOM 5094 C C . ARG A 1 654 ? -11.489 3.070 -19.857 1.00 87.38 654 ARG A C 1
ATOM 5096 O O . ARG A 1 654 ? -12.428 3.450 -19.172 1.00 87.38 654 ARG A O 1
ATOM 5103 N N . GLY A 1 655 ? -10.220 3.240 -19.487 1.00 87.12 655 GLY A N 1
ATOM 5104 C CA . GLY A 1 655 ? -9.825 3.956 -18.283 1.00 87.12 655 GLY A CA 1
ATOM 5105 C C . GLY A 1 655 ? -10.034 3.194 -16.972 1.00 87.12 655 GLY A C 1
ATOM 5106 O O . GLY A 1 655 ? -10.163 3.862 -15.950 1.00 87.12 655 GLY A O 1
ATOM 5107 N N . TYR A 1 656 ? -10.030 1.854 -16.992 1.00 87.50 656 TYR A N 1
ATOM 5108 C CA . TYR A 1 656 ? -10.305 0.977 -15.838 1.00 87.50 656 TYR A CA 1
ATOM 5109 C C . TYR A 1 656 ? -9.173 0.886 -14.805 1.00 87.50 656 TYR A C 1
ATOM 5111 O O . TYR A 1 656 ? -9.382 0.408 -13.693 1.00 87.50 656 TYR A O 1
ATOM 5119 N N . PHE A 1 657 ? -7.960 1.308 -15.159 1.00 87.38 657 PHE A N 1
ATOM 5120 C CA . PHE A 1 657 ? -6.807 1.209 -14.268 1.00 87.38 657 PHE A CA 1
ATOM 5121 C C . PHE A 1 657 ? -6.717 2.371 -13.282 1.00 87.38 657 PHE A C 1
ATOM 5123 O O . PHE A 1 657 ? -7.092 3.506 -13.590 1.00 87.38 657 PHE A O 1
ATOM 5130 N N . LEU A 1 658 ? -6.098 2.094 -12.128 1.00 86.06 658 LEU A N 1
ATOM 5131 C CA . LEU A 1 658 ? -5.605 3.128 -11.221 1.00 86.06 658 LEU A CA 1
ATOM 5132 C C . LEU A 1 658 ? -4.741 4.123 -11.997 1.00 86.06 658 LEU A C 1
ATOM 5134 O O . LEU A 1 658 ? -3.925 3.729 -12.829 1.00 86.06 658 LEU A O 1
ATOM 5138 N N . ARG A 1 659 ? -4.905 5.416 -11.716 1.00 85.75 659 ARG A N 1
ATOM 5139 C CA . ARG A 1 659 ? -4.193 6.485 -12.423 1.00 85.75 659 ARG A CA 1
ATOM 5140 C C . ARG A 1 659 ? -3.143 7.129 -11.540 1.00 85.75 659 ARG A C 1
ATOM 5142 O O . ARG A 1 659 ? -3.335 7.314 -10.341 1.00 85.75 659 ARG A O 1
ATOM 5149 N N . ASN A 1 660 ? -2.041 7.529 -12.156 1.00 86.38 660 ASN A N 1
ATOM 5150 C CA . ASN A 1 660 ? -1.063 8.393 -11.516 1.00 86.38 660 ASN A CA 1
ATOM 5151 C C . ASN A 1 660 ? -1.544 9.856 -11.492 1.00 86.38 660 ASN A C 1
ATOM 5153 O O . ASN A 1 660 ? -2.600 10.210 -12.019 1.00 86.38 660 ASN A O 1
ATOM 5157 N N . ARG A 1 661 ? -0.721 10.746 -10.925 1.00 84.25 661 ARG A N 1
ATOM 5158 C CA . ARG A 1 661 ? -1.018 12.187 -10.810 1.00 84.25 661 ARG A CA 1
ATOM 5159 C C . ARG A 1 661 ? -1.291 12.879 -12.148 1.00 84.25 661 ARG A C 1
ATOM 5161 O O . ARG A 1 661 ? -1.859 13.967 -12.134 1.00 84.25 661 ARG A O 1
ATOM 5168 N N . LEU A 1 662 ? -0.876 12.282 -13.264 1.00 89.06 662 LEU A N 1
ATOM 5169 C CA . LEU A 1 662 ? -0.985 12.812 -14.624 1.00 89.06 662 LEU A CA 1
ATOM 5170 C C . LEU A 1 662 ? -2.198 12.250 -15.383 1.00 89.06 662 LEU A C 1
ATOM 5172 O O . LEU A 1 662 ? -2.380 12.569 -16.554 1.00 89.06 662 LEU A O 1
ATOM 5176 N N . GLY A 1 663 ? -3.037 11.437 -14.733 1.00 88.62 663 GLY A N 1
ATOM 5177 C CA . GLY A 1 663 ? -4.236 10.853 -15.343 1.00 88.62 663 GLY A CA 1
ATOM 5178 C C . GLY A 1 663 ? -3.958 9.641 -16.230 1.00 88.62 663 GLY A C 1
ATOM 5179 O O . GLY A 1 663 ? -4.855 9.192 -16.931 1.00 88.62 663 GLY A O 1
ATOM 5180 N N . LEU A 1 664 ? -2.737 9.106 -16.200 1.00 89.69 664 LEU A N 1
ATOM 5181 C CA . LEU A 1 664 ? -2.339 7.933 -16.976 1.00 89.69 664 LEU A CA 1
ATOM 5182 C C . LEU A 1 664 ? -2.369 6.672 -16.102 1.00 89.69 664 LEU A C 1
ATOM 5184 O O . LEU A 1 664 ? -2.137 6.787 -14.895 1.00 89.69 664 LEU A O 1
ATOM 5188 N N . PRO A 1 665 ? -2.644 5.485 -16.679 1.00 89.31 665 PRO A N 1
ATOM 5189 C CA . PRO A 1 665 ? -2.652 4.223 -15.944 1.00 89.31 665 PRO A CA 1
ATOM 5190 C C . PRO A 1 665 ? -1.313 4.008 -15.232 1.00 89.31 665 PRO A C 1
ATOM 5192 O O . PRO A 1 665 ? -0.243 4.152 -15.831 1.00 89.31 665 PRO A O 1
ATOM 5195 N N . TYR A 1 666 ? -1.375 3.693 -13.942 1.00 85.75 666 TYR A N 1
ATOM 5196 C CA . TYR A 1 666 ? -0.212 3.320 -13.156 1.00 85.75 666 TYR A CA 1
ATOM 5197 C C . TYR A 1 666 ? 0.266 1.945 -13.616 1.00 85.75 666 TYR A C 1
ATOM 5199 O O . TYR A 1 666 ? -0.517 1.003 -13.626 1.00 85.75 666 TYR A O 1
ATOM 5207 N N . GLN A 1 667 ? 1.538 1.847 -13.998 1.00 82.00 667 GLN A N 1
ATOM 5208 C CA . GLN A 1 667 ? 2.149 0.586 -14.413 1.00 82.00 667 GLN A CA 1
ATOM 5209 C C . GLN A 1 667 ? 3.253 0.212 -13.439 1.00 82.00 667 GLN A C 1
ATOM 5211 O O . GLN A 1 667 ? 4.009 1.078 -12.984 1.00 82.00 667 GLN A O 1
ATOM 5216 N N . GLN A 1 668 ? 3.399 -1.080 -13.192 1.00 76.56 668 GLN A N 1
ATOM 5217 C CA . GLN A 1 668 ? 4.444 -1.646 -12.355 1.00 76.56 668 GLN A CA 1
ATOM 5218 C C . GLN A 1 668 ? 5.117 -2.822 -13.070 1.00 76.56 668 GLN A C 1
ATOM 5220 O O . GLN A 1 668 ? 4.513 -3.538 -13.864 1.00 76.56 668 GLN A O 1
ATOM 5225 N N . ARG A 1 669 ? 6.406 -3.042 -12.791 1.00 70.56 669 ARG A N 1
ATOM 5226 C CA . ARG A 1 669 ? 7.071 -4.294 -13.176 1.00 70.56 669 ARG A CA 1
ATOM 5227 C C . ARG A 1 669 ? 6.735 -5.366 -12.140 1.00 70.56 669 ARG A C 1
ATOM 5229 O O . ARG A 1 669 ? 7.115 -5.229 -10.981 1.00 70.56 669 ARG A O 1
ATOM 5236 N N . ILE A 1 670 ? 6.048 -6.415 -12.573 1.00 66.62 670 ILE A N 1
ATOM 5237 C CA . ILE A 1 670 ? 5.669 -7.598 -11.787 1.00 66.62 670 ILE A CA 1
ATOM 5238 C C . ILE A 1 670 ? 6.398 -8.844 -12.307 1.00 66.62 670 ILE A C 1
ATOM 5240 O O . ILE A 1 670 ? 6.977 -8.790 -13.397 1.00 66.62 670 ILE A O 1
ATOM 5244 N N . PHE A 1 671 ? 6.302 -9.977 -11.587 1.00 60.62 671 PHE A N 1
ATOM 5245 C CA . PHE A 1 671 ? 6.896 -11.299 -11.916 1.00 60.62 671 PHE A CA 1
ATOM 5246 C C . PHE A 1 671 ? 6.802 -11.747 -13.379 1.00 60.62 671 PHE A C 1
ATOM 5248 O O . PHE A 1 671 ? 7.679 -12.457 -13.874 1.00 60.62 671 PHE A O 1
ATOM 5255 N N . HIS A 1 672 ? 5.787 -11.282 -14.101 1.00 62.88 672 HIS A N 1
ATOM 5256 C CA . HIS A 1 672 ? 5.486 -11.720 -15.461 1.00 62.88 672 HIS A CA 1
ATOM 5257 C C . HIS A 1 672 ? 5.608 -10.620 -16.521 1.00 62.88 672 HIS A C 1
ATOM 5259 O O . HIS A 1 672 ? 5.223 -10.838 -17.667 1.00 62.88 672 HIS A O 1
ATOM 5265 N N . GLY A 1 673 ? 6.163 -9.456 -16.175 1.00 67.88 673 GLY A N 1
ATOM 5266 C CA . GLY A 1 673 ? 6.359 -8.344 -17.104 1.00 67.88 673 GLY A CA 1
ATOM 5267 C C . GLY A 1 673 ? 5.852 -7.019 -16.551 1.00 67.88 673 GLY A C 1
ATOM 5268 O O . GLY A 1 673 ? 5.904 -6.777 -15.351 1.00 67.88 673 GLY A O 1
ATOM 5269 N N . ILE A 1 674 ? 5.406 -6.140 -17.441 1.00 72.00 674 ILE A N 1
ATOM 5270 C CA . ILE A 1 674 ? 4.784 -4.864 -17.073 1.00 72.00 674 ILE A CA 1
ATOM 5271 C C . ILE A 1 674 ? 3.283 -5.109 -16.958 1.00 72.00 674 ILE A C 1
ATOM 5273 O O . ILE A 1 674 ? 2.718 -5.746 -17.850 1.00 72.00 674 ILE A O 1
ATOM 5277 N N . ALA A 1 675 ? 2.668 -4.630 -15.885 1.00 65.69 675 ALA A N 1
ATOM 5278 C CA . ALA A 1 675 ? 1.233 -4.718 -15.656 1.00 65.69 675 ALA A CA 1
ATOM 5279 C C . ALA A 1 675 ? 0.670 -3.432 -15.055 1.00 65.69 675 ALA A C 1
ATOM 5281 O O . ALA A 1 675 ? 1.493 -2.596 -14.599 1.00 65.69 675 ALA A O 1
#

Secondary structure (DSSP, 8-state):
-HHHHHHHHHHHHHHHTT-HHHHHHHHHHHHTT----THHHHHHHHHHHHHHHHHHHHHTTS-PPTT--HHHHHHHHHHHHHHHHHHHHHHHHHHHHHHHTTT-HHHHHHHHHHHHHHHHHHHHHHHHHHHHHH-S-HHHHHHHHHHHHHHHHHHHHHHHHHHHHHHHHHGGGGGSTTTHHHHHHHHHHHHHHHHHHHHHHHHHHHH-----PPP-S-HHHHHHHHHHHHHHHHHHHHS---PPPTT-PPPPPS--SPPP----EEEE-SSEEEEEETTEEEEEETTTTEEEEEETT--EEEEEEEEEEEEEEEEEEEEE-TT-TTT-EEEEEEEEEEEE---EEEEEEETTEEEEEETTEEEEEEEEETTEEEEEEEESSS--S-EEEEEEEETTEEEEEEES-SS-SS-TT-EEEE-B-------TTTHHHHHHHH-SSS-SSS-TT-BS-EEEEEEEEESSS--EEEEE--SS-EEEE-PPPPPTT-----------SS-------------SS--PEEEEEEEESSSEEEEEEE--SSHHHHHHHHHHHH-PPPPPPGGGGS-EEEE-SS--HHHHHHHHHHHHHTT----EEEE-S--SSTTS----TTT-TTHHHHHHHHHHTT-EEEE---S---TTSHHHHHHHHHT-S-B-TTSSBP--EETTEE-

Foldseek 3Di:
DLLLLLVLLLLLCVFQVPDPVSVVQQVVLVVLPFDWFPLLVLSVLLVVLSVVLLVLVLLLFFFDEPPDASVNLCVVLVVLVVVLVVLLSVLVVLQLVLLQPPPPVVSNVVSPVVSLVSLLVSLLSLLLSLLSSQYVDSVSSCVLSVQLCVVVSVVLSVLVVVLVVQLVVLQCLCVDFPCSSSSSSSSNSVSVSVSSVVSNVSSCVRRDDGDGDNGDRCVVVSVVSSVSSVVSSVCSVPGDWQDDDPPDDDPDFLFPFFFDDWQWDKDADPQFIWTAFDQWIWTFGQVQTKIFIAGVVRHTQWIFPRLQKKAWAKTKDWDQDSSHQFQFIFIDIDGPDMDRQDGFPDWDDDGQWIWIDTDQKIWIWHASYRQKIKIKIFGNDPPDQKIKTKIKDFLQWFKAPQWDFQQDGTQAQAKAKQDAGRAPDPPVPCVPVCCVPPNQHQVGRGHRRHHNTGAQWIWGDGPDWFIKIKHKGDPFIKIKGHHHRDDPDDPDDPPDDDPDPDDDDDDDDDDDDDDDDPIDIDMMMIMGSHSMIMMMIRGPRYPVSSVVVSCSGRPDDDDDDPLVVKDEEEDDDLAALVNLVVVLVVCVVVVPIYAEYEDEPQDPQAQLPDGDCVRYVPVVVSQVVCVVSNHHYDYDHDPDHAPPHPVVSVCSNVVVADARRRNGHDWDQHPRGID